Protein AF-A0A2G9LPM5-F1 (afdb_monomer)

pLDDT: mean 70.78, std 21.4, range [30.8, 98.12]

Radius of gyration: 50.23 Å; Cα contacts (8 Å, |Δi|>4): 610; chains: 1; bounding box: 109×103×136 Å

Mean predicted aligned error: 19.93 Å

Sequence (677 aa):
QGPPGTGKSQTVANIIAASMLQGKKVLFVSQKMAALNVVHQRLEQAGLGRYCLNLHNYKEQKKTVIEQLMQELLTSPRIPDDAMRYSFAPYEGLAKELNEYYQWLCEPRKPWNISVYELRGSLAVREHVHLIEQPLTSTLKLDASGFAQMLEQVRLLDEIMQRIGVPFENPYWHFKKGGRGIESGMQHALASAAQALRSLATFIEGLPCKATTFAQLEALASISRELQALRAPHWLLTNISDEQPRLARLHALHERKAALRSSLLSMVTTRFLSQQMPSGLRCPWWRRLFSSEYRTARAALRPFAIRRMSHGSWIRAFSLLEEHRQIEKDISKESAKSRHYQATSASVVGKYHRMAEKAGALREQASALGSADAILQHLAKANADIVGEFRQKAGDVNWFFSKEVFPLVTVKSAGSALGQLQNLLGTLTDCIAFRDTYGKLDAEVSGFVNAAAADTSGKGTAACFVKAYHHQALAQVMRTNARNAPKELAERYRKEDHKVRDMHRYRIMATIEAAQPKQHYHTSGGTSEVAILKREHEKKRKLKPIRSLLSSMPNLAFALKPCFMMSPLTVSQYIDPEKIQFDMVIFDEASQIMPEDALPALMRAKQAIIMGDTQQLPPTSFFQKDNEDTIATGAGSGSATEIIDDLDSFLAEATTTFPEFSLLWHYRSRDERLIAF

Nearest PDB structures (foldseek):
  5eax-assembly2_B  TM=6.669E-01  e=4.525E-02  Mus musculus
  5eaw-assembly2_B  TM=5.322E-01  e=2.397E-02  Mus musculus
  5ean-assembly1_A  TM=4.647E-01  e=1.228E-01  Mus musculus
  8i7o-assembly1_C3  TM=1.432E-01  e=7.988E+00  Mus musculus

Structure (mmCIF, N/CA/C/O backbone):
data_AF-A0A2G9LPM5-F1
#
_entry.id   AF-A0A2G9LPM5-F1
#
loop_
_atom_site.group_PDB
_atom_site.id
_atom_site.type_symbol
_atom_site.label_atom_id
_atom_site.label_alt_id
_atom_site.label_comp_id
_atom_site.label_asym_id
_atom_site.label_entity_id
_atom_site.label_seq_id
_atom_site.pdbx_PDB_ins_code
_atom_site.Cartn_x
_atom_site.Cartn_y
_atom_site.Cartn_z
_atom_site.occupancy
_atom_site.B_iso_or_equiv
_atom_site.auth_seq_id
_atom_site.auth_comp_id
_atom_site.auth_asym_id
_atom_site.auth_atom_id
_atom_site.pdbx_PDB_model_num
ATOM 1 N N . GLN A 1 1 ? -8.485 -10.166 4.462 1.00 84.12 1 GLN A N 1
ATOM 2 C CA . GLN A 1 1 ? -7.133 -10.747 4.505 1.00 84.12 1 GLN A CA 1
ATOM 3 C C . GLN A 1 1 ? -6.058 -9.673 4.394 1.00 84.12 1 GLN A C 1
ATOM 5 O O . GLN A 1 1 ? -6.311 -8.593 3.869 1.00 84.12 1 GLN A O 1
ATOM 10 N N . GLY A 1 2 ? -4.852 -9.939 4.888 1.00 80.62 2 GLY A N 1
ATOM 11 C CA . GLY A 1 2 ? -3.714 -9.052 4.649 1.00 80.62 2 GLY A CA 1
ATOM 12 C C . GLY A 1 2 ? -2.388 -9.719 5.004 1.00 80.62 2 GLY A C 1
ATOM 13 O O . GLY A 1 2 ? -2.265 -10.183 6.137 1.00 80.62 2 GLY A O 1
ATOM 14 N N . PRO A 1 3 ? -1.376 -9.719 4.120 1.00 81.50 3 PRO A N 1
ATOM 15 C CA . PRO A 1 3 ? -0.034 -10.221 4.421 1.00 81.50 3 PRO A CA 1
ATOM 16 C C . PRO A 1 3 ? 0.641 -9.579 5.648 1.00 81.50 3 PRO A C 1
ATOM 18 O O . PRO A 1 3 ? 0.169 -8.554 6.173 1.00 81.50 3 PRO A O 1
ATOM 21 N N . PRO A 1 4 ? 1.742 -10.143 6.182 1.00 80.69 4 PRO A N 1
ATOM 22 C CA . PRO A 1 4 ? 2.555 -9.463 7.188 1.00 80.69 4 PRO A CA 1
ATOM 23 C C . PRO A 1 4 ? 2.950 -8.066 6.699 1.00 80.69 4 PRO A C 1
ATOM 25 O O . PRO A 1 4 ? 3.270 -7.887 5.538 1.00 80.69 4 PRO A O 1
ATOM 28 N N . GLY A 1 5 ? 2.915 -7.057 7.574 1.00 81.81 5 GLY A N 1
ATOM 29 C CA . GLY A 1 5 ? 3.307 -5.692 7.198 1.00 81.81 5 GLY A CA 1
ATOM 30 C C . GLY A 1 5 ? 2.220 -4.837 6.534 1.00 81.81 5 GLY A C 1
ATOM 31 O O . GLY A 1 5 ? 2.452 -3.646 6.357 1.00 81.81 5 GLY A O 1
ATOM 32 N N . THR A 1 6 ? 1.019 -5.365 6.275 1.00 84.25 6 THR A N 1
ATOM 33 C CA . THR A 1 6 ? -0.110 -4.602 5.686 1.00 84.25 6 THR A CA 1
ATOM 34 C C . THR A 1 6 ? -0.916 -3.742 6.666 1.00 84.25 6 THR A C 1
ATOM 36 O O . THR A 1 6 ? -1.962 -3.195 6.338 1.00 84.25 6 THR A O 1
ATOM 39 N N . GLY A 1 7 ? -0.446 -3.612 7.908 1.00 88.75 7 GLY A N 1
ATOM 40 C CA . GLY A 1 7 ? -1.107 -2.774 8.909 1.00 88.75 7 GLY A CA 1
ATOM 41 C C . GLY A 1 7 ? -2.281 -3.427 9.650 1.00 88.75 7 GLY A C 1
ATOM 42 O O . GLY A 1 7 ? -2.928 -2.724 10.416 1.00 88.75 7 GLY A O 1
ATOM 43 N N . LYS A 1 8 ? -2.508 -4.749 9.528 1.00 90.56 8 LYS A N 1
ATOM 44 C CA . LYS A 1 8 ? -3.578 -5.508 10.227 1.00 90.56 8 LYS A CA 1
ATOM 45 C C . LYS A 1 8 ? -3.867 -5.038 11.658 1.00 90.56 8 LYS A C 1
ATOM 47 O O . LYS A 1 8 ? -4.950 -4.536 11.935 1.00 90.56 8 LYS A O 1
ATOM 52 N N . SER A 1 9 ? -2.881 -5.100 12.556 1.00 91.44 9 SER A N 1
ATOM 53 C CA . SER A 1 9 ? -3.095 -4.748 13.968 1.00 91.44 9 SER A CA 1
ATOM 54 C C . SER A 1 9 ? -3.417 -3.255 14.185 1.00 91.44 9 SER A C 1
ATOM 56 O O . SER A 1 9 ? -3.908 -2.879 15.243 1.00 91.44 9 SER A O 1
ATOM 58 N N . GLN A 1 10 ? -3.142 -2.376 13.206 1.00 92.12 10 GLN A N 1
ATOM 59 C CA . GLN A 1 10 ? -3.488 -0.949 13.263 1.00 92.12 10 GLN A CA 1
ATOM 60 C C . GLN A 1 10 ? -4.943 -0.793 12.858 1.00 92.12 10 GLN A C 1
ATOM 62 O O . GLN A 1 10 ? -5.686 -0.087 13.528 1.00 92.12 10 GLN A O 1
ATOM 67 N N . THR A 1 11 ? -5.356 -1.504 11.810 1.00 93.88 11 THR A N 1
ATOM 68 C CA . THR A 1 11 ? -6.753 -1.608 11.400 1.00 93.88 11 THR A CA 1
ATOM 69 C C . THR A 1 11 ? -7.613 -2.137 12.547 1.00 93.88 11 THR A C 1
ATOM 71 O O . THR A 1 11 ? -8.625 -1.522 12.864 1.00 93.88 11 THR A O 1
ATOM 74 N N . VAL A 1 12 ? -7.176 -3.194 13.245 1.00 94.81 12 VAL A N 1
ATOM 75 C CA . VAL A 1 12 ? -7.848 -3.704 14.456 1.00 94.81 12 VAL A CA 1
ATOM 76 C C . VAL A 1 12 ? -7.974 -2.618 15.527 1.00 94.81 12 VAL A C 1
ATOM 78 O O . VAL A 1 12 ? -9.077 -2.357 15.999 1.00 94.81 12 VAL A O 1
ATOM 81 N N . ALA A 1 13 ? -6.872 -1.954 15.895 1.00 95.88 13 ALA A N 1
ATOM 82 C CA . ALA A 1 13 ? -6.901 -0.898 16.910 1.00 95.88 13 ALA A CA 1
ATOM 83 C C . ALA A 1 13 ? -7.854 0.251 16.523 1.00 95.88 13 ALA A C 1
ATOM 85 O O . ALA A 1 13 ? -8.606 0.739 17.365 1.00 95.88 13 ALA A O 1
ATOM 86 N N . ASN A 1 14 ? -7.878 0.635 15.243 1.00 94.81 14 ASN A N 1
ATOM 87 C CA . ASN A 1 14 ? -8.782 1.657 14.719 1.00 94.81 14 ASN A CA 1
ATOM 88 C C . ASN A 1 14 ? -10.254 1.212 14.790 1.00 94.81 14 ASN A C 1
ATOM 90 O O . ASN A 1 14 ? -11.104 2.005 15.189 1.00 94.81 14 ASN A O 1
ATOM 94 N N . ILE A 1 15 ? -10.562 -0.048 14.455 1.00 96.38 15 ILE A N 1
ATOM 95 C CA . ILE A 1 15 ? -11.920 -0.611 14.563 1.00 96.38 15 ILE A CA 1
ATOM 96 C C . ILE A 1 15 ? -12.380 -0.640 16.023 1.00 96.38 15 ILE A C 1
ATOM 98 O O . ILE A 1 15 ? -13.513 -0.250 16.312 1.00 96.38 15 ILE A O 1
ATOM 102 N N . ILE A 1 16 ? -11.510 -1.058 16.949 1.00 97.06 16 ILE A N 1
ATOM 103 C CA . ILE A 1 16 ? -11.803 -1.055 18.388 1.00 97.06 16 ILE A CA 1
ATOM 104 C C . ILE A 1 16 ? -12.105 0.375 18.852 1.00 97.06 16 ILE A C 1
ATOM 106 O O . ILE A 1 16 ? -13.148 0.609 19.458 1.00 97.06 16 ILE A O 1
ATOM 110 N N . ALA A 1 17 ? -11.245 1.343 18.522 1.00 96.38 17 ALA A N 1
ATOM 111 C CA . ALA A 1 17 ? -11.429 2.742 18.904 1.00 96.38 17 ALA A CA 1
ATOM 112 C C . ALA A 1 17 ? -12.728 3.343 18.330 1.00 96.38 17 ALA A C 1
ATOM 114 O O . ALA A 1 17 ? -13.485 3.993 19.051 1.00 96.38 17 ALA A O 1
ATOM 115 N N . ALA A 1 18 ? -13.031 3.079 17.055 1.00 95.88 18 ALA A N 1
ATOM 116 C CA . ALA A 1 18 ? -14.274 3.514 16.420 1.00 95.88 18 ALA A CA 1
ATOM 117 C C . ALA A 1 18 ? -15.514 2.870 17.064 1.00 95.88 18 ALA A C 1
ATOM 119 O O . ALA A 1 18 ? -16.539 3.526 17.237 1.00 95.88 18 ALA A O 1
ATOM 120 N N . SER A 1 19 ? -15.416 1.602 17.466 1.00 96.56 19 SER A N 1
ATOM 121 C CA . SER A 1 19 ? -16.493 0.890 18.160 1.00 96.56 19 SER A CA 1
ATOM 122 C C . SER A 1 19 ? -16.721 1.442 19.570 1.00 96.56 19 SER A C 1
ATOM 124 O O . SER A 1 19 ? -17.866 1.665 19.956 1.00 96.56 19 SER A O 1
ATOM 126 N N . MET A 1 20 ? -15.650 1.756 20.307 1.00 95.31 20 MET A N 1
ATOM 127 C CA . MET A 1 20 ? -15.740 2.427 21.610 1.00 95.31 20 MET A CA 1
ATOM 128 C C . MET A 1 20 ? -16.405 3.804 21.498 1.00 95.31 20 MET A C 1
ATOM 130 O O . MET A 1 20 ? -17.231 4.150 22.339 1.00 95.31 20 MET A O 1
ATOM 134 N N . LE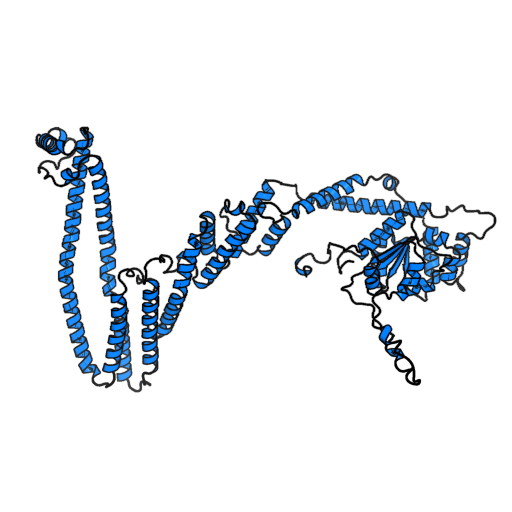U A 1 21 ? -16.100 4.572 20.444 1.00 94.12 21 LEU A N 1
ATOM 135 C CA . LEU A 1 21 ? -16.753 5.860 20.177 1.00 94.12 21 LEU A CA 1
ATOM 136 C C . LEU A 1 21 ? -18.266 5.714 19.945 1.00 94.12 21 LEU A C 1
ATOM 138 O O . LEU A 1 21 ? -19.028 6.627 20.238 1.00 94.12 21 LEU A O 1
ATOM 142 N N . GLN A 1 22 ? -18.706 4.568 19.428 1.00 94.06 22 GLN A N 1
ATOM 143 C CA . GLN A 1 22 ? -20.123 4.236 19.251 1.00 94.06 22 GLN A CA 1
ATOM 144 C C . GLN A 1 22 ? -20.755 3.623 20.513 1.00 94.06 22 GLN A C 1
ATOM 146 O O . GLN A 1 22 ? -21.912 3.213 20.470 1.00 94.06 22 GLN A O 1
ATOM 151 N N . GLY A 1 23 ? -20.011 3.513 21.619 1.00 93.50 23 GLY A N 1
ATOM 152 C CA . GLY A 1 23 ? -20.473 2.871 22.852 1.00 93.50 23 GLY A CA 1
ATOM 153 C C . GLY A 1 23 ? -20.651 1.352 22.740 1.00 93.50 23 GLY A C 1
ATOM 154 O O . GLY A 1 23 ? -21.360 0.762 23.553 1.00 93.50 23 GLY A O 1
ATOM 155 N N . LYS A 1 24 ? -20.043 0.709 21.734 1.00 95.81 24 LYS A N 1
ATOM 156 C CA . LYS A 1 24 ? -20.163 -0.738 21.504 1.00 95.81 24 LYS A CA 1
ATOM 157 C C . LYS A 1 24 ? -19.249 -1.539 22.425 1.00 95.81 24 LYS A C 1
ATOM 159 O O . LYS A 1 24 ? -18.118 -1.141 22.707 1.00 95.81 24 LYS A O 1
ATOM 164 N N . LYS A 1 25 ? -19.725 -2.720 22.816 1.00 96.88 25 LYS A N 1
ATOM 165 C CA . LYS A 1 25 ? -18.969 -3.726 23.572 1.00 96.88 25 LYS A CA 1
ATOM 166 C C . LYS A 1 25 ? -18.158 -4.587 22.609 1.00 96.88 25 LYS A C 1
ATOM 168 O O . LYS A 1 25 ? -18.739 -5.223 21.728 1.00 96.88 25 LYS A O 1
ATOM 173 N N . VAL A 1 26 ? -16.840 -4.632 22.783 1.00 98.12 26 VAL A N 1
ATOM 174 C CA . VAL A 1 26 ? -15.924 -5.312 21.854 1.00 98.12 26 VAL A CA 1
ATOM 175 C C . VAL A 1 26 ? -15.194 -6.456 22.548 1.00 98.12 26 VAL A C 1
ATOM 177 O O . VAL A 1 26 ? -14.646 -6.282 23.635 1.00 98.12 26 VAL A O 1
ATOM 180 N N . LEU A 1 27 ? -15.151 -7.614 21.896 1.00 97.94 27 LEU A N 1
ATOM 181 C CA . LEU A 1 27 ? -14.303 -8.741 22.264 1.00 97.94 27 LEU A CA 1
ATOM 182 C C . LEU A 1 27 ? -13.187 -8.892 21.227 1.00 97.94 27 LEU A C 1
ATOM 184 O O . LEU A 1 27 ? -13.451 -9.177 20.065 1.00 97.94 27 LEU A O 1
ATOM 188 N N . PHE A 1 28 ? -11.937 -8.715 21.635 1.00 97.69 28 PHE A N 1
ATOM 189 C CA . PHE A 1 28 ? -10.770 -8.980 20.803 1.00 97.69 28 PHE A CA 1
ATOM 190 C C . PHE A 1 28 ? -10.147 -10.325 21.183 1.00 97.69 28 PHE A C 1
ATOM 192 O O . PHE A 1 28 ? -9.774 -10.533 22.341 1.00 97.69 28 PHE A O 1
ATOM 199 N N . VAL A 1 29 ? -10.032 -11.224 20.206 1.00 95.88 29 VAL A N 1
ATOM 200 C CA . VAL A 1 29 ? -9.568 -12.601 20.384 1.00 95.88 29 VAL A CA 1
ATOM 201 C C . VAL A 1 29 ? -8.335 -12.857 19.530 1.00 95.88 29 VAL A C 1
ATOM 203 O O . VAL A 1 29 ? -8.326 -12.577 18.334 1.00 95.88 29 VAL A O 1
ATOM 206 N N . SER A 1 30 ? -7.297 -13.420 20.139 1.00 93.25 30 SER A N 1
ATOM 207 C CA . SER A 1 30 ? -6.109 -13.891 19.424 1.00 93.25 30 SER A CA 1
ATOM 208 C C . SER A 1 30 ? -5.472 -15.069 20.154 1.00 93.25 30 SER A C 1
ATOM 210 O O . SER A 1 30 ? -5.385 -15.073 21.384 1.00 93.25 30 SER A O 1
ATOM 212 N N . GLN A 1 31 ? -4.975 -16.046 19.392 1.00 87.69 31 GLN A N 1
ATOM 213 C CA . GLN A 1 31 ? -4.235 -17.188 19.934 1.00 87.69 31 GLN A CA 1
ATOM 214 C C . GLN A 1 31 ? -2.877 -16.757 20.508 1.00 87.69 31 GLN A C 1
ATOM 216 O O . GLN A 1 31 ? -2.462 -17.212 21.575 1.00 87.69 31 GLN A O 1
ATOM 221 N N . LYS A 1 32 ? -2.185 -15.830 19.831 1.00 87.44 32 LYS A N 1
ATOM 222 C CA . LYS A 1 32 ? -0.862 -15.357 20.248 1.00 87.44 32 LYS A CA 1
ATOM 223 C C . LYS A 1 32 ? -0.945 -14.180 21.214 1.00 87.44 32 LYS A C 1
ATOM 225 O O . LYS A 1 32 ? -1.549 -13.145 20.922 1.00 87.44 32 LYS A O 1
ATOM 230 N N . MET A 1 33 ? -0.198 -14.289 22.314 1.00 84.50 33 MET A N 1
ATOM 231 C CA . MET A 1 33 ? -0.003 -13.195 23.276 1.00 84.50 33 MET A CA 1
ATOM 232 C C . MET A 1 33 ? 0.677 -11.979 22.648 1.00 84.50 33 MET A C 1
ATOM 234 O O . MET A 1 33 ? 0.341 -10.843 22.969 1.00 84.50 33 MET A O 1
ATOM 238 N N . ALA A 1 34 ? 1.607 -12.208 21.718 1.00 86.88 34 ALA A N 1
ATOM 239 C CA . ALA A 1 34 ? 2.285 -11.132 21.008 1.00 86.88 34 ALA A CA 1
ATOM 240 C C . ALA A 1 34 ? 1.290 -10.241 20.244 1.00 86.88 34 ALA A C 1
ATOM 242 O O . ALA A 1 34 ? 1.373 -9.020 20.350 1.00 86.88 34 ALA A O 1
ATOM 243 N N . ALA A 1 35 ? 0.312 -10.826 19.546 1.00 86.94 35 ALA A N 1
ATOM 244 C CA . ALA A 1 35 ? -0.704 -10.069 18.816 1.00 86.94 35 ALA A CA 1
ATOM 245 C C . ALA A 1 35 ? -1.632 -9.278 19.759 1.00 86.94 35 ALA A C 1
ATOM 247 O O . ALA A 1 35 ? -1.861 -8.087 19.526 1.00 86.94 35 ALA A O 1
ATOM 248 N N . LEU A 1 36 ? -2.065 -9.878 20.881 1.00 89.44 36 LEU A N 1
ATOM 249 C CA . LEU A 1 36 ? -2.808 -9.168 21.937 1.00 89.44 36 LEU A CA 1
ATOM 250 C C . LEU A 1 36 ? -2.034 -7.951 22.455 1.00 89.44 36 LEU A C 1
ATOM 252 O O . LEU A 1 36 ? -2.571 -6.843 22.498 1.00 89.44 36 LEU A O 1
ATOM 256 N N . ASN A 1 37 ? -0.759 -8.143 22.796 1.00 90.38 37 ASN A N 1
ATOM 257 C CA . ASN A 1 37 ? 0.091 -7.087 23.336 1.00 90.38 37 ASN A CA 1
ATOM 258 C C . ASN A 1 37 ? 0.363 -5.983 22.310 1.00 90.38 37 ASN A C 1
ATOM 260 O O . ASN A 1 37 ? 0.346 -4.812 22.673 1.00 90.38 37 ASN A O 1
ATOM 264 N N . VAL A 1 38 ? 0.552 -6.321 21.031 1.00 92.62 38 VAL A N 1
ATOM 265 C CA . VAL A 1 38 ? 0.759 -5.331 19.963 1.00 92.62 38 VAL A CA 1
ATOM 266 C C . VAL A 1 38 ? -0.467 -4.435 19.791 1.00 92.62 38 VAL A C 1
ATOM 268 O O . VAL A 1 38 ? -0.319 -3.218 19.668 1.00 92.62 38 VAL A O 1
ATOM 271 N N . VAL A 1 39 ? -1.678 -5.000 19.789 1.00 94.12 39 VAL A N 1
ATOM 272 C CA . VAL A 1 39 ? -2.914 -4.205 19.693 1.00 94.12 39 VAL A CA 1
ATOM 273 C C . VAL A 1 39 ? -3.124 -3.378 20.960 1.00 94.12 39 VAL A C 1
ATOM 275 O O . VAL A 1 39 ? -3.411 -2.184 20.865 1.00 94.12 39 VAL A O 1
ATOM 278 N N . HIS A 1 40 ? -2.912 -3.973 22.139 1.00 93.81 40 HIS A N 1
ATOM 279 C CA . HIS A 1 40 ? -3.031 -3.271 23.416 1.00 93.81 40 HIS A CA 1
ATOM 280 C C . HIS A 1 40 ? -2.069 -2.082 23.480 1.00 93.81 40 HIS A C 1
ATOM 282 O O . HIS A 1 40 ? -2.487 -0.975 23.801 1.00 93.81 40 HIS A O 1
ATOM 288 N N . GLN A 1 41 ? -0.807 -2.273 23.088 1.00 94.50 41 GLN A N 1
ATOM 289 C CA . GLN A 1 41 ? 0.206 -1.221 23.062 1.00 94.50 41 GLN A CA 1
ATOM 290 C C . GLN A 1 41 ? -0.171 -0.082 22.103 1.00 94.50 41 GLN A C 1
ATOM 292 O O . GLN A 1 41 ? 0.075 1.081 22.411 1.00 94.50 41 GLN A O 1
ATOM 297 N N . ARG A 1 42 ? -0.800 -0.371 20.955 1.00 94.81 42 ARG A N 1
ATOM 298 C CA . ARG A 1 42 ? -1.287 0.674 20.031 1.00 94.81 42 ARG A CA 1
ATOM 299 C C . ARG A 1 42 ? -2.425 1.486 20.638 1.00 94.81 42 ARG A C 1
ATOM 301 O O . ARG A 1 42 ? -2.428 2.710 20.525 1.00 94.81 42 ARG A O 1
ATOM 308 N N . LEU A 1 43 ? -3.366 0.819 21.307 1.00 95.31 43 LEU A N 1
ATOM 309 C CA . LEU A 1 43 ? -4.440 1.489 22.041 1.00 95.31 43 LEU A CA 1
ATOM 310 C C . LEU A 1 43 ? -3.880 2.295 23.218 1.00 95.31 43 LEU A C 1
ATOM 312 O O . LEU A 1 43 ? -4.318 3.414 23.459 1.00 95.31 43 LEU A O 1
ATOM 316 N N . GLU A 1 44 ? -2.872 1.783 23.918 1.00 94.19 44 GLU A N 1
ATOM 317 C CA . GLU A 1 44 ? -2.173 2.472 25.003 1.00 94.19 44 GLU A CA 1
ATOM 318 C C . GLU A 1 44 ? -1.430 3.722 24.518 1.00 94.19 44 GLU A C 1
ATOM 320 O O . GLU A 1 44 ? -1.605 4.792 25.095 1.00 94.19 44 GLU A O 1
ATOM 325 N N . GLN A 1 45 ? -0.700 3.633 23.403 1.00 93.38 45 GLN A N 1
ATOM 326 C CA . GLN A 1 45 ? -0.064 4.782 22.745 1.00 93.38 45 GLN A CA 1
ATOM 327 C C . GLN A 1 45 ? -1.085 5.829 22.278 1.00 93.38 45 GLN A C 1
ATOM 329 O O . GLN A 1 45 ? -0.782 7.019 22.257 1.00 93.38 45 GLN A O 1
ATOM 334 N N . ALA A 1 46 ? -2.302 5.404 21.928 1.00 91.44 46 ALA A N 1
ATOM 335 C CA . ALA A 1 46 ? -3.426 6.294 21.638 1.00 91.44 46 ALA A CA 1
ATOM 336 C C . ALA A 1 46 ? -4.148 6.802 22.906 1.00 91.44 46 ALA A C 1
ATOM 338 O O . ALA A 1 46 ? -5.116 7.552 22.807 1.00 91.44 46 ALA A O 1
ATOM 339 N N . GLY A 1 47 ? -3.709 6.401 24.104 1.00 92.06 47 GLY A N 1
ATOM 340 C CA . GLY A 1 47 ? -4.304 6.779 25.387 1.00 92.06 47 GLY A CA 1
ATOM 341 C C . GLY A 1 47 ? -5.638 6.096 25.709 1.00 92.06 47 GLY A C 1
ATOM 342 O O . GLY A 1 47 ? -6.372 6.581 26.570 1.00 92.06 47 GLY A O 1
ATOM 343 N N . LEU A 1 48 ? -5.950 4.993 25.027 1.00 94.00 48 LEU A N 1
ATOM 344 C CA . LEU A 1 48 ? -7.156 4.172 25.179 1.00 94.00 48 LEU A CA 1
ATOM 345 C C . LEU A 1 48 ? -6.893 2.829 25.876 1.00 94.00 48 LEU A C 1
ATOM 347 O O . LEU A 1 48 ? -7.843 2.119 26.193 1.00 94.00 48 LEU A O 1
ATOM 351 N N . GLY A 1 49 ? -5.630 2.477 26.144 1.00 92.31 49 GLY A N 1
ATOM 352 C CA . GLY A 1 49 ? -5.253 1.194 26.758 1.00 92.31 49 GLY A CA 1
ATOM 353 C C . GLY A 1 49 ? -5.966 0.931 28.086 1.00 92.31 49 GLY A C 1
ATOM 354 O O . GLY A 1 49 ? -6.426 -0.179 28.334 1.00 92.31 49 GLY A O 1
ATOM 355 N N . ARG A 1 50 ? -6.195 1.978 28.889 1.00 91.19 50 ARG A N 1
ATOM 356 C CA . ARG A 1 50 ? -6.961 1.853 30.133 1.00 91.19 50 ARG A CA 1
ATOM 357 C C . ARG A 1 50 ? -8.387 1.349 29.919 1.00 91.19 50 ARG A C 1
ATOM 359 O O . ARG A 1 50 ? -8.906 0.731 30.821 1.00 91.19 50 ARG A O 1
ATOM 366 N N . TYR A 1 51 ? -9.012 1.522 28.759 1.00 94.06 51 TYR A N 1
ATOM 367 C CA . TYR A 1 51 ? -10.373 1.036 28.488 1.00 94.06 51 TYR A CA 1
ATOM 368 C C . TYR A 1 51 ? -10.423 -0.415 27.997 1.00 94.06 51 TYR A C 1
ATOM 370 O O . TYR A 1 51 ? -11.489 -0.922 27.640 1.00 94.06 51 TYR A O 1
ATOM 378 N N . CYS A 1 52 ? -9.270 -1.083 27.978 1.00 94.75 52 CYS A N 1
ATOM 379 C CA . CYS A 1 52 ? -9.136 -2.479 27.607 1.00 94.75 52 CYS A CA 1
ATOM 380 C C . CYS A 1 52 ? -8.962 -3.338 28.862 1.00 94.75 52 CYS A C 1
ATOM 382 O O . CYS A 1 52 ? -8.128 -3.049 29.720 1.00 94.75 52 CYS A O 1
ATOM 384 N N . LEU A 1 53 ? -9.736 -4.414 28.967 1.00 93.38 53 LEU A N 1
ATOM 385 C CA . LEU A 1 53 ? -9.586 -5.427 30.003 1.00 93.38 53 LEU A CA 1
ATOM 386 C C . LEU A 1 53 ? -8.848 -6.630 29.418 1.00 93.38 53 LEU A C 1
ATOM 388 O O . LEU A 1 53 ? -9.415 -7.394 28.637 1.00 93.38 53 LEU A O 1
ATOM 392 N N . ASN A 1 54 ? -7.580 -6.793 29.788 1.00 90.00 54 ASN A N 1
ATOM 393 C CA . ASN A 1 54 ? -6.724 -7.845 29.251 1.00 90.00 54 ASN A CA 1
ATOM 394 C C . ASN A 1 54 ? -6.675 -9.062 30.195 1.00 90.00 54 ASN A C 1
ATOM 396 O O . ASN A 1 54 ? -6.205 -8.943 31.325 1.00 90.00 54 ASN A O 1
ATOM 400 N N . LEU A 1 55 ? -7.160 -10.226 29.747 1.00 85.44 55 LEU A N 1
ATOM 401 C CA . LEU A 1 55 ? -7.434 -11.396 30.603 1.00 85.44 55 LEU A CA 1
ATOM 402 C C . LEU A 1 55 ? -6.709 -12.666 30.135 1.00 85.44 55 LEU A C 1
ATOM 404 O O . LEU A 1 55 ? -7.332 -13.704 29.904 1.00 85.44 55 LEU A O 1
ATOM 408 N N . HIS A 1 56 ? -5.384 -12.589 29.996 1.00 69.88 56 HIS A N 1
ATOM 409 C CA . HIS A 1 56 ? -4.571 -13.649 29.392 1.00 69.88 56 HIS A CA 1
ATOM 410 C C . HIS A 1 56 ? -3.607 -14.400 30.337 1.00 69.88 56 HIS A C 1
ATOM 412 O O . HIS A 1 56 ? -2.992 -15.361 29.885 1.00 69.88 56 HIS A O 1
ATOM 418 N N . ASN A 1 57 ? -3.468 -14.036 31.627 1.00 61.09 57 ASN A N 1
ATOM 419 C CA . ASN A 1 57 ? -2.543 -14.726 32.549 1.00 61.09 57 ASN A CA 1
ATOM 420 C C . ASN A 1 57 ? -3.238 -15.238 33.833 1.00 61.09 57 ASN A C 1
ATOM 422 O O . ASN A 1 57 ? -3.921 -14.515 34.554 1.00 61.09 57 ASN A O 1
ATOM 426 N N . TYR A 1 58 ? -3.073 -16.529 34.115 1.00 56.91 58 TYR A N 1
ATOM 427 C CA . TYR A 1 58 ? -4.110 -17.424 34.665 1.00 56.91 58 TYR A CA 1
ATOM 428 C C . TYR A 1 58 ? -4.064 -17.652 36.188 1.00 56.91 58 TYR A C 1
ATOM 430 O O . TYR A 1 58 ? -4.932 -18.341 36.723 1.00 56.91 58 TYR A O 1
ATOM 438 N N . LYS A 1 59 ? -3.088 -17.098 36.922 1.00 51.09 59 LYS A N 1
ATOM 439 C CA . LYS A 1 59 ? -2.931 -17.395 38.367 1.00 51.09 59 LYS A CA 1
ATOM 440 C C . LYS A 1 59 ? -2.860 -16.182 39.302 1.00 51.09 59 LYS A C 1
ATOM 442 O O . LYS A 1 59 ? -3.246 -16.314 40.460 1.00 51.09 59 LYS A O 1
ATOM 447 N N . GLU A 1 60 ? -2.491 -14.995 38.819 1.00 53.25 60 GLU A N 1
ATOM 448 C CA . GLU A 1 60 ? -2.168 -13.850 39.698 1.00 53.25 60 GLU A CA 1
ATOM 449 C C . GLU A 1 60 ? -3.058 -12.608 39.500 1.00 53.25 60 GLU A C 1
ATOM 451 O O . GLU A 1 60 ? -2.958 -11.639 40.246 1.00 53.25 60 GLU A O 1
ATOM 456 N N . GLN A 1 61 ? -4.004 -12.639 38.557 1.00 66.06 61 GLN A N 1
ATOM 457 C CA . GLN A 1 61 ? -4.679 -11.421 38.087 1.00 66.06 61 GLN A CA 1
ATOM 458 C C . GLN A 1 61 ? -5.960 -11.020 38.833 1.00 66.06 61 GLN A C 1
ATOM 460 O O . GLN A 1 61 ? -6.476 -9.940 38.570 1.00 66.06 61 GLN A O 1
ATOM 465 N N . LYS A 1 62 ? -6.509 -11.817 39.768 1.00 84.94 62 LYS A N 1
ATOM 466 C CA . LYS A 1 62 ? -7.811 -11.476 40.400 1.00 84.94 62 LYS A CA 1
ATOM 467 C C . LYS A 1 62 ? -7.780 -10.100 41.062 1.00 84.94 62 LYS A C 1
ATOM 469 O O . LYS A 1 62 ? -8.676 -9.289 40.851 1.00 84.94 62 LYS A O 1
ATOM 474 N N . LYS A 1 63 ? -6.735 -9.851 41.854 1.00 87.19 63 LYS A N 1
ATOM 475 C CA . LYS A 1 63 ? -6.567 -8.583 42.558 1.00 87.19 63 LYS A CA 1
ATOM 476 C C . LYS A 1 63 ? -6.240 -7.453 41.583 1.00 87.19 63 LYS A C 1
ATOM 478 O O . LYS A 1 63 ? -6.864 -6.407 41.668 1.00 87.19 63 LYS A O 1
ATOM 483 N N . THR A 1 64 ? -5.364 -7.707 40.612 1.00 88.44 64 THR A N 1
ATOM 484 C CA . THR A 1 64 ? -4.988 -6.744 39.569 1.00 88.44 64 THR A CA 1
ATOM 485 C C . THR A 1 64 ? -6.187 -6.289 38.739 1.00 88.44 64 THR A C 1
ATOM 487 O O . THR A 1 64 ? -6.344 -5.100 38.504 1.00 88.44 64 THR A O 1
ATOM 490 N N . VAL A 1 65 ? -7.076 -7.203 38.343 1.00 89.81 65 VAL A N 1
ATOM 491 C CA . VAL A 1 65 ? -8.309 -6.877 37.608 1.00 89.81 65 VAL A CA 1
ATOM 492 C C . VAL A 1 65 ? -9.218 -5.987 38.453 1.00 89.81 65 VAL A C 1
ATOM 494 O O . VAL A 1 65 ? -9.722 -4.979 37.967 1.00 89.81 65 VAL A O 1
ATOM 497 N N . ILE A 1 66 ? -9.402 -6.324 39.732 1.00 92.00 66 ILE A N 1
ATOM 498 C CA . ILE A 1 66 ? -10.199 -5.504 40.652 1.00 92.00 66 ILE A CA 1
ATOM 499 C C . ILE A 1 66 ? -9.560 -4.120 40.839 1.00 92.00 66 ILE A C 1
ATOM 501 O O . ILE A 1 66 ? -10.269 -3.120 40.799 1.00 92.00 66 ILE A O 1
ATOM 505 N N . GLU A 1 67 ? -8.237 -4.045 41.006 1.00 91.19 67 GLU A N 1
ATOM 506 C CA . GLU A 1 67 ? -7.478 -2.793 41.121 1.00 91.19 67 GLU A CA 1
ATOM 507 C C . GLU A 1 67 ? -7.609 -1.936 39.849 1.00 91.19 67 GLU A C 1
ATOM 509 O O . GLU A 1 67 ? -7.894 -0.748 39.958 1.00 91.19 67 GLU A O 1
ATOM 514 N N . GLN A 1 68 ? -7.516 -2.526 38.653 1.00 90.75 68 GLN A N 1
ATOM 515 C CA . GLN A 1 68 ? -7.691 -1.826 37.372 1.00 90.75 68 GLN A CA 1
ATOM 516 C C . GLN A 1 68 ? -9.110 -1.278 37.173 1.00 90.75 68 GLN A C 1
ATOM 518 O O . GLN A 1 68 ? -9.277 -0.175 36.646 1.00 90.75 68 GLN A O 1
ATOM 523 N N . LEU A 1 69 ? -10.135 -2.043 37.562 1.00 91.50 69 LEU A N 1
ATOM 524 C CA . LEU A 1 69 ? -11.530 -1.600 37.509 1.00 91.50 69 LEU A CA 1
ATOM 525 C C . LEU A 1 69 ? -11.790 -0.489 38.534 1.00 91.50 69 LEU A C 1
ATOM 527 O O . LEU A 1 69 ? -12.419 0.513 38.209 1.00 91.50 69 LEU A O 1
ATOM 531 N N . MET A 1 70 ? -11.265 -0.630 39.753 1.00 91.38 70 MET A N 1
ATOM 532 C CA . MET A 1 70 ? -11.379 0.395 40.792 1.00 91.38 70 MET A CA 1
ATOM 533 C C . MET A 1 70 ? -10.658 1.684 40.412 1.00 91.38 70 MET A C 1
ATOM 535 O O . MET A 1 70 ? -11.202 2.763 40.617 1.00 91.38 70 MET A O 1
ATOM 539 N N . GLN A 1 71 ? -9.459 1.586 39.842 1.00 90.38 71 GLN A N 1
ATOM 540 C CA . GLN A 1 71 ? -8.712 2.749 39.381 1.00 90.38 71 GLN A CA 1
ATOM 541 C C . GLN A 1 71 ? -9.500 3.520 38.321 1.00 90.38 71 GLN A C 1
ATOM 543 O O . GLN A 1 71 ? -9.582 4.741 38.411 1.00 90.38 71 GLN A O 1
ATOM 548 N N . GLU A 1 72 ? -10.113 2.827 37.358 1.00 89.62 72 GLU A N 1
ATOM 549 C CA . GLU A 1 72 ? -10.944 3.483 36.343 1.00 89.62 72 GLU A CA 1
ATOM 550 C C . GLU A 1 72 ? -12.162 4.161 36.968 1.00 89.62 72 GLU A C 1
ATOM 552 O O . GLU A 1 72 ? -12.404 5.330 36.707 1.00 89.62 72 GLU A O 1
ATOM 557 N N . LEU A 1 73 ? -12.864 3.470 37.871 1.00 88.44 73 LEU A N 1
ATOM 558 C CA . LEU A 1 73 ? -14.042 4.009 38.555 1.00 88.44 73 LEU A CA 1
ATOM 559 C C . LEU A 1 73 ? -13.743 5.286 39.364 1.00 88.44 73 LEU A C 1
ATOM 561 O O . LEU A 1 73 ? -14.627 6.113 39.581 1.00 88.44 73 LEU A O 1
ATOM 565 N N . LEU A 1 74 ? -12.516 5.421 39.870 1.00 86.94 74 LEU A N 1
ATOM 566 C CA . LEU A 1 74 ? -12.087 6.565 40.676 1.00 86.94 74 LEU A CA 1
ATOM 567 C C . LEU A 1 74 ? -11.468 7.695 39.841 1.00 86.94 74 LEU A C 1
ATOM 569 O O . LEU A 1 74 ? -11.282 8.794 40.362 1.00 86.94 74 LEU A O 1
ATOM 573 N N . THR A 1 75 ? -11.128 7.441 38.578 1.00 86.50 75 THR A N 1
ATOM 574 C CA . THR A 1 75 ? -10.398 8.393 37.738 1.00 86.50 75 THR A CA 1
ATOM 575 C C . THR A 1 75 ? -11.351 9.108 36.794 1.00 86.50 75 THR A C 1
ATOM 577 O O . THR A 1 75 ? -11.847 8.503 35.857 1.00 86.50 75 THR A O 1
ATOM 580 N N . SER A 1 76 ? -11.508 10.423 36.947 1.00 81.00 76 SER A N 1
ATOM 581 C CA . SER A 1 76 ? -12.180 11.249 35.936 1.00 81.00 76 SER A CA 1
ATOM 582 C C . SER A 1 76 ? -11.146 11.925 35.028 1.00 81.00 76 SER A C 1
ATOM 584 O O . SER A 1 76 ? -10.344 12.734 35.507 1.00 81.00 76 SER A O 1
ATOM 586 N N . PRO A 1 77 ? -11.105 11.615 33.722 1.00 83.88 77 PRO A N 1
ATOM 587 C CA . PRO A 1 77 ? -10.207 12.281 32.797 1.00 83.88 77 PRO A CA 1
ATOM 588 C C . PRO A 1 77 ? -10.611 13.729 32.556 1.00 83.88 77 PRO A C 1
ATOM 590 O O . PRO A 1 77 ? -11.786 14.063 32.419 1.00 83.88 77 PRO A O 1
ATOM 593 N N . ARG A 1 78 ? -9.606 14.590 32.399 1.00 86.38 78 ARG A N 1
ATOM 594 C CA . ARG A 1 78 ? -9.815 15.940 31.884 1.00 86.38 78 ARG A CA 1
ATOM 595 C C . ARG A 1 78 ? -10.033 15.870 30.372 1.00 86.38 78 ARG A C 1
ATOM 597 O O . ARG A 1 78 ? -9.117 15.505 29.637 1.00 86.38 78 ARG A O 1
ATOM 604 N N . ILE A 1 79 ? -11.229 16.242 29.931 1.00 88.81 79 ILE A N 1
ATOM 605 C CA . ILE A 1 79 ? -11.601 16.329 28.516 1.00 88.81 79 ILE A CA 1
ATOM 606 C C . ILE A 1 79 ? -11.632 17.815 28.132 1.00 88.81 79 ILE A C 1
ATOM 608 O O . ILE A 1 79 ? -12.368 18.573 28.761 1.00 88.81 79 ILE A O 1
ATOM 612 N N . PRO A 1 80 ? -10.818 18.258 27.161 1.00 90.25 80 PRO A N 1
ATOM 613 C CA . PRO A 1 80 ? -10.871 19.627 26.653 1.00 90.25 80 PRO A CA 1
ATOM 614 C C . PRO A 1 80 ? -12.215 19.955 25.976 1.00 90.25 80 PRO A C 1
ATOM 616 O O . PRO A 1 80 ? -12.748 19.136 25.225 1.00 90.25 80 PRO A O 1
ATOM 619 N N . ASP A 1 81 ? -12.753 21.158 26.205 1.00 85.25 81 ASP A N 1
ATOM 620 C CA . ASP A 1 81 ? -14.046 21.591 25.640 1.00 85.25 81 ASP A CA 1
ATOM 621 C C . ASP A 1 81 ? -14.032 21.678 24.103 1.00 85.25 81 ASP A C 1
ATOM 623 O O . ASP A 1 81 ? -15.043 21.447 23.432 1.00 85.25 81 ASP A O 1
ATOM 627 N N . ASP A 1 82 ? -12.876 22.008 23.528 1.00 87.62 82 ASP A N 1
ATOM 628 C CA . ASP A 1 82 ? -12.658 22.104 22.087 1.00 87.62 82 ASP A CA 1
ATOM 629 C C . ASP A 1 82 ? -12.718 20.738 21.391 1.00 87.62 82 ASP A C 1
ATOM 631 O O . ASP A 1 82 ? -13.147 20.668 20.238 1.00 87.62 82 ASP A O 1
ATOM 635 N N . ALA A 1 83 ? -12.415 19.638 22.088 1.00 88.44 83 ALA A N 1
ATOM 636 C CA . ALA A 1 83 ? -12.433 18.298 21.500 1.00 88.44 83 ALA A CA 1
ATOM 637 C C . ALA A 1 83 ? -13.808 17.879 20.961 1.00 88.44 83 ALA A C 1
ATOM 639 O O . ALA A 1 83 ? -13.923 17.252 19.897 1.00 88.44 83 ALA A O 1
ATOM 640 N N . MET A 1 84 ? -14.876 18.275 21.655 1.00 86.38 84 MET A N 1
ATOM 641 C CA . MET A 1 84 ? -16.247 17.991 21.226 1.00 86.38 84 MET A CA 1
ATOM 642 C C . MET A 1 84 ? -16.693 18.890 20.068 1.00 86.38 84 MET A C 1
ATOM 644 O O . MET A 1 84 ? -17.546 18.489 19.281 1.00 86.38 84 MET A O 1
ATOM 648 N N . ARG A 1 85 ? -16.097 20.081 19.927 1.00 88.31 85 ARG A N 1
ATOM 649 C CA . ARG A 1 85 ? -16.441 21.073 18.891 1.00 88.31 85 ARG A CA 1
ATOM 650 C C . ARG A 1 85 ? -15.532 21.018 17.663 1.00 88.31 85 ARG A C 1
ATOM 652 O O . ARG A 1 85 ? -15.835 21.662 16.663 1.00 88.31 85 ARG A O 1
ATOM 659 N N . TYR A 1 86 ? -14.433 20.267 17.729 1.00 89.56 86 TYR A N 1
ATOM 660 C CA . TYR A 1 86 ? -13.455 20.170 16.649 1.00 89.56 86 TYR A CA 1
ATOM 661 C C . TYR A 1 86 ? -14.092 19.702 15.332 1.00 89.56 86 TYR A C 1
ATOM 663 O O . TYR A 1 86 ? -14.810 18.700 15.298 1.00 89.56 86 TYR A O 1
ATOM 671 N N . SER A 1 87 ? -13.812 20.408 14.237 1.00 89.75 87 SER A N 1
ATOM 672 C CA . SER A 1 87 ? -14.251 20.004 12.900 1.00 89.75 87 SER A CA 1
ATOM 673 C C . SER A 1 87 ? -13.179 19.156 12.226 1.00 89.75 87 SER A C 1
ATOM 675 O O . SER A 1 87 ? -12.024 19.567 12.156 1.00 89.75 87 SER A O 1
ATOM 677 N N . PHE A 1 88 ? -13.566 17.999 11.687 1.00 91.38 88 PHE A N 1
ATOM 678 C CA . PHE A 1 88 ? -12.671 17.121 10.924 1.00 91.38 88 PHE A CA 1
ATOM 679 C C . PHE A 1 88 ? -12.609 17.462 9.429 1.00 91.38 88 PHE A C 1
ATOM 681 O O . PHE A 1 88 ? -11.792 16.892 8.710 1.00 91.38 88 PHE A O 1
ATOM 688 N N . ALA A 1 89 ? -13.396 18.440 8.963 1.00 91.25 89 ALA A N 1
ATOM 689 C CA . ALA A 1 89 ? -13.414 18.853 7.560 1.00 91.25 89 ALA A CA 1
ATOM 690 C C . ALA A 1 89 ? -12.024 19.236 6.995 1.00 91.25 89 ALA A C 1
ATOM 692 O O . ALA A 1 89 ? -11.733 18.855 5.861 1.00 91.25 89 ALA A O 1
ATOM 693 N N . PRO A 1 90 ? -11.123 19.923 7.738 1.00 90.56 90 PRO A N 1
ATOM 694 C CA . PRO A 1 90 ? -9.772 20.203 7.245 1.00 90.56 90 PRO A CA 1
ATOM 695 C C . PRO A 1 90 ? -8.947 18.935 6.996 1.00 90.56 90 PRO A C 1
ATOM 697 O O . PRO A 1 90 ? -8.228 18.848 6.003 1.00 90.56 90 PRO A O 1
ATOM 700 N N . TYR A 1 91 ? -9.065 17.943 7.881 1.00 92.62 91 TYR A N 1
ATOM 701 C CA . TYR A 1 91 ? -8.387 16.657 7.745 1.00 92.62 91 TYR A CA 1
ATOM 702 C C . TYR A 1 91 ? -8.918 15.866 6.549 1.00 92.62 91 TYR A C 1
ATOM 704 O O . TYR A 1 91 ? -8.132 15.388 5.735 1.00 92.62 91 TYR A O 1
ATOM 712 N N . GLU A 1 92 ? -10.242 15.782 6.406 1.00 92.75 92 GLU A N 1
ATOM 713 C CA . GLU A 1 92 ? -10.894 15.108 5.279 1.00 92.75 92 GLU A CA 1
ATOM 714 C C . GLU A 1 92 ? -10.527 15.760 3.940 1.00 92.75 92 GLU A C 1
ATOM 716 O O . GLU A 1 92 ? -10.238 15.056 2.971 1.00 92.75 92 GLU A O 1
ATOM 721 N N . GLY A 1 93 ? -10.458 17.095 3.896 1.00 92.50 93 GLY A N 1
ATOM 722 C CA . GLY A 1 93 ? -9.984 17.842 2.730 1.00 92.50 93 GLY A CA 1
ATOM 723 C C . GLY A 1 93 ? -8.547 17.479 2.350 1.00 92.50 93 GLY A C 1
ATOM 724 O O . GLY A 1 93 ? -8.288 17.123 1.203 1.00 92.50 93 GLY A O 1
ATOM 725 N N . LEU A 1 94 ? -7.626 17.471 3.322 1.00 92.38 94 LEU A N 1
ATOM 726 C CA . LEU A 1 94 ? -6.227 17.081 3.097 1.00 92.38 94 LEU A CA 1
ATOM 727 C C . LEU A 1 94 ? -6.089 15.613 2.661 1.00 92.38 94 LEU A C 1
ATOM 729 O O . LEU A 1 94 ? -5.297 15.310 1.769 1.00 92.38 94 LEU A O 1
ATOM 733 N N . ALA A 1 95 ? -6.859 14.703 3.266 1.00 91.00 95 ALA A N 1
ATOM 734 C CA . ALA A 1 95 ? -6.890 13.293 2.883 1.00 91.00 95 ALA A CA 1
ATOM 735 C C . ALA A 1 95 ? -7.357 13.125 1.430 1.00 91.00 95 ALA A C 1
ATOM 737 O O . ALA A 1 95 ? -6.761 12.368 0.662 1.00 91.00 95 ALA A O 1
ATOM 738 N N . LYS A 1 96 ? -8.401 13.865 1.039 1.00 91.88 96 LYS A N 1
ATOM 739 C CA . LYS A 1 96 ? -8.925 13.875 -0.327 1.00 91.88 96 LYS A CA 1
ATOM 740 C C . LYS A 1 96 ? -7.887 14.398 -1.317 1.00 91.88 96 LYS A C 1
ATOM 742 O O . LYS A 1 96 ? -7.620 13.717 -2.300 1.00 91.88 96 LYS A O 1
ATOM 747 N N . GLU A 1 97 ? -7.250 15.534 -1.033 1.00 90.25 97 GLU A N 1
ATOM 748 C CA . GLU A 1 97 ? -6.187 16.098 -1.879 1.00 90.25 97 GLU A CA 1
ATOM 749 C C . GLU A 1 97 ? -5.013 15.117 -2.065 1.00 90.25 97 GLU A C 1
ATOM 751 O O . GLU A 1 97 ? -4.507 14.950 -3.178 1.00 90.25 97 GLU A O 1
ATOM 756 N N . LEU A 1 98 ? -4.593 14.422 -0.999 1.00 89.25 98 LEU A N 1
ATOM 757 C CA . LEU A 1 98 ? -3.541 13.402 -1.078 1.00 89.25 98 LEU A CA 1
ATOM 758 C C . LEU A 1 98 ? -3.958 12.198 -1.925 1.00 89.25 98 LEU A C 1
ATOM 760 O O . LEU A 1 98 ? -3.164 11.724 -2.740 1.00 89.25 98 LEU A O 1
ATOM 764 N N . ASN A 1 99 ? -5.191 11.720 -1.762 1.00 88.56 99 ASN A N 1
ATOM 765 C CA . ASN A 1 99 ? -5.722 10.617 -2.558 1.00 88.56 99 ASN A CA 1
ATOM 766 C C . ASN A 1 99 ? -5.865 11.003 -4.033 1.00 88.56 99 ASN A C 1
ATOM 768 O O . ASN A 1 99 ? -5.487 10.224 -4.903 1.00 88.56 99 ASN A O 1
ATOM 772 N N . GLU A 1 100 ? -6.331 12.215 -4.332 1.00 89.25 100 GLU A N 1
ATOM 773 C CA . GLU A 1 100 ? -6.401 12.746 -5.696 1.00 89.25 100 GLU A CA 1
ATOM 774 C C . GLU A 1 100 ? -5.006 12.893 -6.319 1.00 89.25 100 GLU A C 1
ATOM 776 O O . GLU A 1 100 ? -4.829 12.680 -7.520 1.00 89.25 100 GLU A O 1
ATOM 781 N N . TYR A 1 101 ? -3.994 13.259 -5.528 1.00 87.94 101 TYR A N 1
ATOM 782 C CA . TYR A 1 101 ? -2.605 13.284 -5.981 1.00 87.94 101 TYR A CA 1
ATOM 783 C C . TYR A 1 101 ? -2.062 11.874 -6.247 1.00 87.94 101 TYR A C 1
ATOM 785 O O . TYR A 1 101 ? -1.412 11.655 -7.269 1.00 87.94 101 TYR A O 1
ATOM 793 N N . TYR A 1 102 ? -2.351 10.910 -5.370 1.00 86.50 102 TYR A N 1
ATOM 794 C CA . TYR A 1 102 ? -1.978 9.510 -5.566 1.00 86.50 102 TYR A CA 1
ATOM 795 C C . TYR A 1 102 ? -2.636 8.908 -6.817 1.00 86.50 102 TYR A C 1
ATOM 797 O O . TYR A 1 102 ? -1.948 8.312 -7.646 1.00 86.50 102 TYR A O 1
ATOM 805 N N . GLN A 1 103 ? -3.941 9.125 -7.000 1.00 88.81 103 GLN A N 1
ATOM 806 C CA . GLN A 1 103 ? -4.666 8.705 -8.201 1.00 88.81 103 GLN A CA 1
ATOM 807 C C . GLN A 1 103 ? -4.036 9.315 -9.454 1.00 88.81 103 GLN A C 1
ATOM 809 O O . GLN A 1 103 ? -3.725 8.593 -10.392 1.00 88.81 103 GLN A O 1
ATOM 814 N N . TRP A 1 104 ? -3.731 10.614 -9.432 1.00 88.56 104 TRP A N 1
ATOM 815 C CA . TRP A 1 104 ? -3.046 11.287 -10.537 1.00 88.56 104 TRP A CA 1
ATOM 816 C C . TRP A 1 104 ? -1.635 10.738 -10.822 1.00 88.56 104 TRP A C 1
ATOM 818 O O . TRP A 1 104 ? -1.182 10.758 -11.970 1.00 88.56 104 TRP A O 1
ATOM 828 N N . LEU A 1 105 ? -0.909 10.265 -9.801 1.00 87.38 105 LEU A N 1
ATOM 829 C CA . LEU A 1 105 ? 0.393 9.621 -9.994 1.00 87.38 105 LEU A CA 1
ATOM 830 C C . LEU A 1 105 ? 0.266 8.274 -10.708 1.00 87.38 105 LEU A C 1
ATOM 832 O O . LEU A 1 105 ? 1.135 7.969 -11.526 1.00 87.38 105 LEU A O 1
ATOM 836 N N . CYS A 1 106 ? -0.777 7.506 -10.388 1.00 87.88 106 CYS A N 1
ATOM 837 C CA . CYS A 1 106 ? -0.998 6.145 -10.880 1.00 87.88 106 CYS A CA 1
ATOM 838 C C . CYS A 1 106 ? -1.852 6.083 -12.153 1.00 87.88 106 CYS A C 1
ATOM 840 O O . CYS A 1 106 ? -1.900 5.042 -12.797 1.00 87.88 106 CYS A O 1
ATOM 842 N N . GLU A 1 107 ? -2.505 7.178 -12.540 1.00 89.94 107 GLU A N 1
ATOM 843 C CA . GLU A 1 107 ? -3.311 7.244 -13.757 1.00 89.94 107 GLU A CA 1
ATOM 844 C C . GLU A 1 107 ? -2.422 7.112 -15.015 1.00 89.94 107 GLU A C 1
ATOM 846 O O . GLU A 1 107 ? -1.522 7.942 -15.227 1.00 89.94 107 GLU A O 1
ATOM 851 N N . PRO A 1 108 ? -2.647 6.092 -15.868 1.00 89.94 108 PRO A N 1
ATOM 852 C CA . PRO A 1 108 ? -1.911 5.929 -17.117 1.00 89.94 108 PRO A CA 1
ATOM 853 C C . PRO A 1 108 ? -2.202 7.077 -18.084 1.00 89.94 108 PRO A C 1
ATOM 855 O O . PRO A 1 108 ? -3.358 7.430 -18.320 1.00 89.94 108 PRO A O 1
ATOM 858 N N . ARG A 1 109 ? -1.160 7.657 -18.695 1.00 87.75 109 ARG A N 1
ATOM 859 C CA . ARG A 1 109 ? -1.331 8.780 -19.630 1.00 87.75 109 ARG A CA 1
ATOM 860 C C . ARG A 1 109 ? -1.105 8.385 -21.071 1.00 87.75 109 ARG A C 1
ATOM 862 O O . ARG A 1 109 ? -0.109 7.753 -21.408 1.00 87.75 109 ARG A O 1
ATOM 869 N N . LYS A 1 110 ? -2.000 8.847 -21.942 1.00 85.06 110 LYS A N 1
ATOM 870 C CA . LYS A 1 110 ? -1.813 8.759 -23.390 1.00 85.06 110 LYS A CA 1
ATOM 871 C C . LYS A 1 110 ? -0.718 9.735 -23.858 1.00 85.06 110 LYS A C 1
ATOM 873 O O . LYS A 1 110 ? -0.622 10.828 -23.296 1.00 85.06 110 LYS A O 1
ATOM 878 N N . PRO A 1 111 ? 0.062 9.370 -24.891 1.00 84.31 111 PRO A N 1
ATOM 879 C CA . PRO A 1 111 ? -0.047 8.132 -25.678 1.00 84.31 111 PRO A CA 1
ATOM 880 C C . PRO A 1 111 ? 0.658 6.910 -25.052 1.00 84.31 111 PRO A C 1
ATOM 882 O O . PRO A 1 111 ? 0.384 5.785 -25.457 1.00 84.31 111 PRO A O 1
ATOM 885 N N . TRP A 1 112 ? 1.481 7.108 -24.020 1.00 83.81 112 TRP A N 1
ATOM 886 C CA . TRP A 1 112 ? 2.347 6.079 -23.423 1.00 83.81 112 TRP A CA 1
ATOM 887 C C . TRP A 1 112 ? 1.620 4.906 -22.766 1.00 83.81 112 TRP A C 1
ATOM 889 O O . TRP A 1 112 ? 2.161 3.808 -22.719 1.00 83.81 112 TRP A O 1
ATOM 899 N N . ASN A 1 113 ? 0.419 5.140 -22.238 1.00 86.69 113 ASN A N 1
ATOM 900 C CA . ASN A 1 113 ? -0.288 4.219 -21.346 1.00 86.69 113 ASN A CA 1
ATOM 901 C C . ASN A 1 113 ? 0.554 3.810 -20.116 1.00 86.69 113 ASN A C 1
ATOM 903 O O . ASN A 1 113 ? 0.453 2.687 -19.636 1.00 86.69 113 ASN A O 1
ATOM 907 N N . ILE A 1 114 ? 1.387 4.737 -19.628 1.00 87.12 114 ILE A N 1
ATOM 908 C CA . ILE A 1 114 ? 2.246 4.588 -18.444 1.00 87.12 114 ILE A CA 1
ATOM 909 C C . ILE A 1 114 ? 1.943 5.750 -17.489 1.00 87.12 114 ILE A C 1
ATOM 911 O O . ILE A 1 114 ? 1.680 6.881 -17.919 1.00 87.12 114 ILE A O 1
ATOM 915 N N . SER A 1 115 ? 1.949 5.474 -16.191 1.00 90.81 115 SER A N 1
ATOM 916 C CA . SER A 1 115 ? 1.694 6.437 -15.117 1.00 90.81 115 SER A CA 1
ATOM 917 C C . SER A 1 115 ? 2.949 7.239 -14.715 1.00 90.81 115 SER A C 1
ATOM 919 O O . SER A 1 115 ? 4.081 6.871 -15.038 1.00 90.81 115 SER A O 1
ATOM 921 N N . VAL A 1 116 ? 2.798 8.356 -13.974 1.00 89.38 116 VAL A N 1
ATOM 922 C CA . VAL A 1 116 ? 3.978 9.076 -13.411 1.00 89.38 116 VAL A CA 1
ATOM 923 C C . VAL A 1 116 ? 4.766 8.151 -12.503 1.00 89.38 116 VAL A C 1
ATOM 925 O O . VAL A 1 116 ? 5.995 8.212 -12.466 1.00 89.38 116 VAL A O 1
ATOM 928 N N . TYR A 1 117 ? 4.031 7.360 -11.726 1.00 87.06 117 TYR A N 1
ATOM 929 C CA . TYR A 1 117 ? 4.572 6.445 -10.748 1.00 87.06 117 TYR A CA 1
ATOM 930 C C . TYR A 1 117 ? 5.547 5.467 -11.407 1.00 87.06 117 TYR A C 1
ATOM 932 O O . TYR A 1 117 ? 6.721 5.414 -11.036 1.00 87.06 117 TYR A O 1
ATOM 940 N N . GLU A 1 118 ? 5.103 4.803 -12.472 1.00 88.31 118 GLU A N 1
ATOM 941 C CA . GLU A 1 118 ? 5.916 3.864 -13.247 1.00 88.31 118 GLU A CA 1
ATOM 942 C C . GLU A 1 118 ? 7.082 4.550 -13.965 1.00 88.31 118 GLU A C 1
ATOM 944 O O . GLU A 1 118 ? 8.194 4.021 -13.962 1.00 88.31 118 GLU A O 1
ATOM 949 N N . LEU A 1 119 ? 6.881 5.750 -14.527 1.00 89.31 119 LEU A N 1
ATOM 950 C CA . LEU A 1 119 ? 7.971 6.518 -15.144 1.00 89.31 119 LEU A CA 1
ATOM 951 C C . LEU A 1 119 ? 9.077 6.827 -14.127 1.00 89.31 119 LEU A C 1
ATOM 953 O O . LEU A 1 119 ? 10.258 6.601 -14.398 1.00 89.31 119 LEU A O 1
ATOM 957 N N . ARG A 1 120 ? 8.706 7.308 -12.935 1.00 88.25 120 ARG A N 1
ATOM 958 C CA . ARG A 1 120 ? 9.658 7.590 -11.853 1.00 88.25 120 ARG A CA 1
ATOM 959 C C . ARG A 1 120 ? 10.345 6.321 -11.362 1.00 88.25 120 ARG A C 1
ATOM 961 O O . ARG A 1 120 ? 11.563 6.339 -11.210 1.00 88.25 120 ARG A O 1
ATOM 968 N N . GLY A 1 121 ? 9.602 5.232 -11.169 1.00 87.12 121 GLY A N 1
ATOM 969 C CA . GLY A 1 121 ? 10.167 3.935 -10.793 1.00 87.12 121 GLY A CA 1
ATOM 970 C C . GLY A 1 121 ? 11.170 3.431 -11.833 1.00 87.12 121 GLY A C 1
ATOM 971 O O . GLY A 1 121 ? 12.297 3.062 -11.501 1.00 87.12 121 GLY A O 1
ATOM 972 N N . SER A 1 122 ? 10.819 3.521 -13.116 1.00 87.31 122 SER A N 1
ATOM 973 C CA . SER A 1 122 ? 11.702 3.130 -14.212 1.00 87.31 122 SER A CA 1
ATOM 974 C C . SER A 1 122 ? 12.977 3.974 -14.291 1.00 87.31 122 SER A C 1
ATOM 976 O O . SER A 1 122 ? 14.010 3.445 -14.717 1.00 87.31 122 SER A O 1
ATOM 978 N N . LEU A 1 123 ? 12.908 5.265 -13.956 1.00 89.81 123 LEU A N 1
ATOM 979 C CA . LEU A 1 123 ? 14.066 6.160 -13.920 1.00 89.81 123 LEU A CA 1
ATOM 980 C C . LEU A 1 123 ? 14.948 5.895 -12.699 1.00 89.81 123 LEU A C 1
ATOM 982 O O . LEU A 1 123 ? 16.166 5.874 -12.847 1.00 89.81 123 LEU A O 1
ATOM 986 N N . ALA A 1 124 ? 14.352 5.625 -11.535 1.00 86.19 124 ALA A N 1
ATOM 987 C CA . ALA A 1 124 ? 15.078 5.278 -10.314 1.00 86.19 124 ALA A CA 1
ATOM 988 C C . ALA A 1 124 ? 15.900 3.990 -10.488 1.00 86.19 124 ALA A C 1
ATOM 990 O O . ALA A 1 124 ? 17.078 3.952 -10.152 1.00 86.19 124 ALA A O 1
ATOM 991 N N . VAL A 1 125 ? 15.331 2.958 -11.125 1.00 85.38 125 VAL A N 1
ATOM 992 C CA . VAL A 1 125 ? 16.066 1.717 -11.455 1.00 85.38 125 VAL A CA 1
ATOM 993 C C . VAL A 1 125 ? 17.259 1.976 -12.392 1.00 85.38 125 VAL A C 1
ATOM 995 O O . VAL A 1 125 ? 18.217 1.209 -12.405 1.00 85.38 125 VAL A O 1
ATOM 998 N N . ARG A 1 126 ? 17.224 3.063 -13.173 1.00 87.50 126 ARG A N 1
ATOM 999 C CA . ARG A 1 126 ? 18.255 3.443 -14.154 1.00 87.50 126 ARG A CA 1
ATOM 1000 C C . ARG A 1 126 ? 19.048 4.676 -13.719 1.00 87.50 126 ARG A C 1
ATOM 1002 O O . ARG A 1 126 ? 19.600 5.381 -14.564 1.00 87.50 126 ARG A O 1
ATOM 1009 N N . GLU A 1 127 ? 19.127 4.958 -12.421 1.00 85.56 127 GLU A N 1
ATOM 1010 C CA . GLU A 1 127 ? 19.854 6.124 -11.912 1.00 85.56 127 GLU A CA 1
ATOM 1011 C C . GLU A 1 127 ? 21.325 6.110 -12.362 1.00 85.56 127 GLU A C 1
ATOM 1013 O O . GLU A 1 127 ? 21.804 7.108 -12.895 1.00 85.56 127 GLU A O 1
ATOM 1018 N N . HIS A 1 128 ? 21.974 4.942 -12.302 1.00 86.19 128 HIS A N 1
ATOM 1019 C CA . HIS A 1 128 ? 23.372 4.729 -12.702 1.00 86.19 128 HIS A CA 1
ATOM 1020 C C . HIS A 1 128 ? 23.641 4.785 -14.217 1.00 86.19 128 HIS A C 1
ATOM 1022 O O . HIS A 1 128 ? 24.796 4.848 -14.627 1.00 86.19 128 HIS A O 1
ATOM 1028 N N . VAL A 1 129 ? 22.607 4.731 -15.061 1.00 86.56 129 VAL A N 1
ATOM 1029 C CA . VAL A 1 129 ? 22.759 4.772 -16.527 1.00 86.56 129 VAL A CA 1
ATOM 1030 C C . VAL A 1 129 ? 22.977 6.219 -16.969 1.00 86.56 129 VAL A C 1
ATOM 1032 O O . VAL A 1 129 ? 22.259 7.101 -16.510 1.00 86.56 129 VAL A O 1
ATOM 1035 N N . HIS A 1 130 ? 23.914 6.506 -17.868 1.00 85.75 130 HIS A N 1
ATOM 1036 C CA . HIS A 1 130 ? 24.125 7.882 -18.328 1.00 85.75 130 HIS A CA 1
ATOM 1037 C C . HIS A 1 130 ? 22.903 8.419 -19.107 1.00 85.75 130 HIS A C 1
ATOM 1039 O O . HIS A 1 130 ? 22.246 7.678 -19.847 1.00 85.75 130 HIS A O 1
ATOM 1045 N N . LEU A 1 131 ? 22.545 9.693 -18.892 1.00 86.88 131 LEU A N 1
ATOM 1046 C CA . LEU A 1 131 ? 21.416 10.342 -19.567 1.00 86.88 131 LEU A CA 1
ATOM 1047 C C . LEU A 1 131 ? 21.913 11.070 -20.815 1.00 86.88 131 LEU A C 1
ATOM 1049 O O . LEU A 1 131 ? 22.752 11.957 -20.725 1.00 86.88 131 LEU A O 1
ATOM 1053 N N . ILE A 1 132 ? 21.329 10.741 -21.964 1.00 87.31 132 ILE A N 1
ATOM 1054 C CA . ILE A 1 132 ? 21.644 11.384 -23.241 1.00 87.31 132 ILE A CA 1
ATOM 1055 C C . ILE A 1 132 ? 20.520 12.356 -23.590 1.00 87.31 132 ILE A C 1
ATOM 1057 O O . ILE A 1 132 ? 19.379 11.953 -23.824 1.00 87.31 132 ILE A O 1
ATOM 1061 N N . GLU A 1 133 ? 20.846 13.646 -23.631 1.00 79.25 133 GLU A N 1
ATOM 1062 C CA . GLU A 1 133 ? 19.891 14.744 -23.827 1.00 79.25 133 GLU A CA 1
ATOM 1063 C C . GLU A 1 133 ? 19.614 15.044 -25.312 1.00 79.25 133 GLU A C 1
ATOM 1065 O O . GLU A 1 133 ? 19.693 16.183 -25.765 1.00 79.25 133 GLU A O 1
ATOM 1070 N N . GLN A 1 134 ? 19.282 14.017 -26.095 1.00 83.75 134 GLN A N 1
ATOM 1071 C CA . GLN A 1 134 ? 18.841 14.188 -27.485 1.00 83.75 134 GLN A CA 1
ATOM 1072 C C . GLN A 1 134 ? 17.308 14.225 -27.552 1.00 83.75 134 GLN A C 1
ATOM 1074 O O . GLN A 1 134 ? 16.676 13.331 -26.987 1.00 83.75 134 GLN A O 1
ATOM 1079 N N . PRO A 1 135 ? 16.682 15.218 -28.209 1.00 81.25 135 PRO A N 1
ATOM 1080 C CA . PRO A 1 135 ? 15.227 15.329 -28.269 1.00 81.25 135 PRO A CA 1
ATOM 1081 C C . PRO A 1 135 ? 14.621 14.160 -29.056 1.00 81.25 135 PRO A C 1
ATOM 1083 O O . PRO A 1 135 ? 15.018 13.893 -30.185 1.00 81.25 135 PRO A O 1
ATOM 1086 N N . LEU A 1 136 ? 13.647 13.480 -28.449 1.00 83.88 136 LEU A N 1
ATOM 1087 C CA . LEU A 1 136 ? 12.921 12.343 -29.023 1.00 83.88 136 LEU A CA 1
ATOM 1088 C C . LEU A 1 136 ? 11.447 12.719 -29.275 1.00 83.88 136 LEU A C 1
ATOM 1090 O O . LEU A 1 136 ? 10.517 11.966 -28.972 1.00 83.88 136 LEU A O 1
ATOM 1094 N N . THR A 1 137 ? 11.226 13.932 -29.779 1.00 80.25 137 THR A N 1
ATOM 1095 C CA . THR A 1 137 ? 9.923 14.575 -29.983 1.00 80.25 137 THR A CA 1
ATOM 1096 C C . THR A 1 137 ? 8.935 13.775 -30.828 1.00 80.25 137 THR A C 1
ATOM 1098 O O . THR A 1 137 ? 7.737 13.793 -30.530 1.00 80.25 137 THR A O 1
ATOM 1101 N N . SER A 1 138 ? 9.393 13.081 -31.870 1.00 78.62 138 SER A N 1
ATOM 1102 C CA . SER A 1 138 ? 8.545 12.236 -32.715 1.00 78.62 138 SER A CA 1
ATOM 1103 C C . SER A 1 138 ? 8.075 10.994 -31.953 1.00 78.62 138 SER A C 1
ATOM 1105 O O . SER A 1 138 ? 6.895 10.641 -31.995 1.00 78.62 138 SER A O 1
ATOM 1107 N N . THR A 1 139 ? 8.968 10.392 -31.165 1.00 78.88 139 THR A N 1
ATOM 1108 C CA . THR A 1 139 ? 8.693 9.159 -30.414 1.00 78.88 139 THR A CA 1
ATOM 1109 C C . THR A 1 139 ? 7.726 9.361 -29.247 1.00 78.88 139 THR A C 1
ATOM 1111 O O . THR A 1 139 ? 7.006 8.438 -28.869 1.00 78.88 139 THR A O 1
ATOM 1114 N N . LEU A 1 140 ? 7.659 10.574 -28.688 1.00 79.75 140 LEU A N 1
ATOM 1115 C CA . LEU A 1 140 ? 6.739 10.914 -27.596 1.00 79.75 140 LEU A CA 1
ATOM 1116 C C . LEU A 1 140 ? 5.266 10.897 -28.030 1.00 79.75 140 LEU A C 1
ATOM 1118 O O . LEU A 1 140 ? 4.384 10.904 -27.177 1.00 79.75 140 LEU A O 1
ATOM 1122 N N . LYS A 1 141 ? 4.991 10.877 -29.340 1.00 82.31 141 LYS A N 1
ATOM 1123 C CA . LYS A 1 141 ? 3.637 10.752 -29.901 1.00 82.31 141 LYS A CA 1
ATOM 1124 C C . LYS A 1 141 ? 3.206 9.299 -30.120 1.00 82.31 141 LYS A C 1
ATOM 1126 O O . LYS A 1 141 ? 2.035 9.073 -30.415 1.00 82.31 141 LYS A O 1
ATOM 1131 N N . LEU A 1 142 ? 4.132 8.343 -30.022 1.00 80.94 142 LEU A N 1
ATOM 1132 C CA . LEU A 1 142 ? 3.856 6.927 -30.258 1.00 80.94 142 LEU A CA 1
ATOM 1133 C C . LEU A 1 142 ? 3.021 6.339 -29.122 1.00 80.94 142 LEU A C 1
ATOM 1135 O O . LEU A 1 142 ? 3.197 6.699 -27.957 1.00 80.94 142 LEU A O 1
ATOM 1139 N N . ASP A 1 143 ? 2.132 5.413 -29.475 1.00 83.06 143 ASP A N 1
ATOM 1140 C CA . ASP A 1 143 ? 1.447 4.583 -28.492 1.00 83.06 143 ASP A CA 1
ATOM 1141 C C . ASP A 1 143 ? 2.391 3.525 -27.888 1.00 83.06 143 ASP A C 1
ATOM 1143 O O . ASP A 1 143 ? 3.537 3.355 -28.319 1.00 83.06 143 ASP A O 1
ATOM 1147 N N . ALA A 1 144 ? 1.909 2.794 -26.880 1.00 80.75 144 ALA A N 1
ATOM 1148 C CA . ALA A 1 144 ? 2.684 1.746 -26.214 1.00 80.75 144 ALA A CA 1
ATOM 1149 C C . ALA A 1 144 ? 3.213 0.674 -27.189 1.00 80.75 144 ALA A C 1
ATOM 1151 O O . ALA A 1 144 ? 4.315 0.158 -27.000 1.00 80.75 144 ALA A O 1
ATOM 1152 N N . SER A 1 145 ? 2.457 0.358 -28.247 1.00 84.38 145 SER A N 1
ATOM 1153 C CA . SER A 1 145 ? 2.849 -0.647 -29.238 1.00 84.38 145 SER A CA 1
ATOM 1154 C C . SER A 1 145 ? 3.974 -0.140 -30.143 1.00 84.38 145 SER A C 1
ATOM 1156 O O . SER A 1 145 ? 4.962 -0.843 -30.354 1.00 84.38 145 SER A O 1
ATOM 1158 N N . GLY A 1 146 ? 3.877 1.110 -30.598 1.00 85.81 146 GLY A N 1
ATOM 1159 C CA . GLY A 1 146 ? 4.894 1.775 -31.400 1.00 85.81 146 GLY A CA 1
ATOM 1160 C C . GLY A 1 146 ? 6.186 1.975 -30.615 1.00 85.81 146 GLY A C 1
ATOM 1161 O O . GLY A 1 146 ? 7.271 1.742 -31.148 1.00 85.81 146 GLY A O 1
ATOM 1162 N N . PHE A 1 147 ? 6.090 2.325 -29.328 1.00 86.62 147 PHE A N 1
ATOM 1163 C CA . PHE A 1 147 ? 7.262 2.398 -28.457 1.00 86.62 147 PHE A CA 1
ATOM 1164 C C . PHE A 1 147 ? 7.921 1.028 -28.260 1.00 86.62 147 PHE A C 1
ATOM 1166 O O . PHE A 1 147 ? 9.140 0.929 -28.377 1.00 86.62 147 PHE A O 1
ATOM 1173 N N . ALA A 1 148 ? 7.145 -0.032 -28.012 1.00 86.69 148 ALA A N 1
ATOM 1174 C CA . ALA A 1 148 ? 7.688 -1.381 -27.853 1.00 86.69 148 ALA A CA 1
ATOM 1175 C C . ALA A 1 148 ? 8.413 -1.864 -29.121 1.00 86.69 148 ALA A C 1
ATOM 1177 O O . ALA A 1 148 ? 9.520 -2.392 -29.031 1.00 86.69 148 ALA A O 1
ATOM 1178 N N . GLN A 1 149 ? 7.836 -1.621 -30.303 1.00 88.25 149 GLN A N 1
ATOM 1179 C CA . GLN A 1 149 ? 8.475 -1.935 -31.585 1.00 88.25 149 GLN A CA 1
ATOM 1180 C C . GLN A 1 149 ? 9.786 -1.163 -31.778 1.00 88.25 149 GLN A C 1
ATOM 1182 O O . GLN A 1 149 ? 10.787 -1.742 -32.197 1.00 88.25 149 GLN A O 1
ATOM 1187 N N . MET A 1 150 ? 9.798 0.130 -31.443 1.00 87.50 150 MET A N 1
ATOM 1188 C CA . MET A 1 150 ? 11.001 0.961 -31.525 1.00 87.50 150 MET A CA 1
ATOM 1189 C C . MET A 1 150 ? 12.079 0.494 -30.538 1.00 87.50 150 MET A C 1
ATOM 1191 O O . MET A 1 150 ? 13.248 0.376 -30.898 1.00 87.50 150 MET A O 1
ATOM 1195 N N . LEU A 1 151 ? 11.693 0.184 -29.298 1.00 90.50 151 LEU A N 1
ATOM 1196 C CA . LEU A 1 151 ? 12.603 -0.324 -28.275 1.00 90.50 151 LEU A CA 1
ATOM 1197 C C . LEU A 1 151 ? 13.245 -1.645 -28.706 1.00 90.50 151 LEU A C 1
ATOM 1199 O O . LEU A 1 151 ? 14.435 -1.836 -28.474 1.00 90.50 151 LEU A O 1
ATOM 1203 N N . GLU A 1 152 ? 12.490 -2.531 -29.353 1.00 90.06 152 GLU A N 1
ATOM 1204 C CA . GLU A 1 152 ? 13.020 -3.797 -29.856 1.00 90.06 152 GLU A CA 1
ATOM 1205 C C . GLU A 1 152 ? 14.054 -3.586 -30.970 1.00 90.06 152 GLU A C 1
ATOM 1207 O O . GLU A 1 152 ? 15.103 -4.227 -30.975 1.00 90.06 152 GLU A O 1
ATOM 1212 N N . GLN A 1 153 ? 13.828 -2.613 -31.859 1.00 89.31 153 GLN A N 1
ATOM 1213 C CA . GLN A 1 153 ? 14.830 -2.223 -32.855 1.00 89.31 153 GLN A CA 1
ATOM 1214 C C . GLN A 1 153 ? 16.104 -1.684 -32.193 1.00 89.31 153 GLN A C 1
ATOM 1216 O O . GLN A 1 153 ? 17.206 -2.063 -32.585 1.00 89.31 153 GLN A O 1
ATOM 1221 N N . VAL A 1 154 ? 15.973 -0.842 -31.163 1.00 90.00 154 VAL A N 1
ATOM 1222 C CA . VAL A 1 154 ? 17.126 -0.309 -30.419 1.00 90.00 154 VAL A CA 1
ATOM 1223 C C . VAL A 1 154 ? 17.857 -1.410 -29.641 1.00 90.00 154 VAL A C 1
ATOM 1225 O O . VAL A 1 154 ? 19.084 -1.399 -29.602 1.00 90.00 154 VAL A O 1
ATOM 1228 N N . ARG A 1 155 ? 17.146 -2.385 -29.060 1.00 91.12 155 ARG A N 1
ATOM 1229 C CA . ARG A 1 155 ? 17.752 -3.555 -28.397 1.00 91.12 155 ARG A CA 1
ATOM 1230 C C . ARG A 1 155 ? 18.551 -4.409 -29.368 1.00 91.12 155 ARG A C 1
ATOM 1232 O O . ARG A 1 155 ? 19.689 -4.745 -29.066 1.00 91.12 155 ARG A O 1
ATOM 1239 N N . LEU A 1 156 ? 17.992 -4.688 -30.543 1.00 88.56 156 LEU A N 1
ATOM 1240 C CA . LEU A 1 156 ? 18.682 -5.447 -31.582 1.00 88.56 156 LEU A CA 1
ATOM 1241 C C . LEU A 1 156 ? 19.959 -4.730 -32.042 1.00 88.56 156 LEU A C 1
ATOM 1243 O O . LEU A 1 156 ? 20.994 -5.365 -32.238 1.00 88.56 156 LEU A O 1
ATOM 1247 N N . LEU A 1 157 ? 19.920 -3.399 -32.162 1.00 88.19 157 LEU A N 1
ATOM 1248 C CA . LEU A 1 157 ? 21.116 -2.601 -32.433 1.00 88.19 157 LEU A CA 1
ATOM 1249 C C . LEU A 1 157 ? 22.132 -2.682 -31.287 1.00 88.19 157 LEU A C 1
ATOM 1251 O O . LEU A 1 157 ? 23.307 -2.897 -31.563 1.00 88.19 157 LEU A O 1
ATOM 1255 N N . ASP A 1 158 ? 21.701 -2.569 -30.029 1.00 88.56 158 ASP A N 1
ATOM 1256 C CA . ASP A 1 158 ? 22.568 -2.667 -28.843 1.00 88.56 158 ASP A CA 1
ATOM 1257 C C . ASP A 1 158 ? 23.261 -4.043 -28.753 1.00 88.56 158 ASP A C 1
ATOM 1259 O O . ASP A 1 158 ? 24.466 -4.122 -28.529 1.00 88.56 158 ASP A O 1
ATOM 1263 N N . GLU A 1 159 ? 22.546 -5.140 -29.022 1.00 86.62 159 GLU A N 1
ATOM 1264 C CA . GLU A 1 159 ? 23.117 -6.496 -29.088 1.00 86.62 159 GLU A CA 1
ATOM 1265 C C . GLU A 1 159 ? 24.145 -6.660 -30.211 1.00 86.62 159 GLU A C 1
ATOM 1267 O O . GLU A 1 159 ? 25.140 -7.377 -30.070 1.00 86.62 159 GLU A O 1
ATOM 1272 N N . ILE A 1 160 ? 23.907 -6.023 -31.359 1.00 83.00 160 ILE A N 1
ATOM 1273 C CA . ILE A 1 160 ? 24.878 -6.016 -32.450 1.00 83.00 160 ILE A CA 1
ATOM 1274 C C . ILE A 1 160 ? 26.107 -5.191 -32.050 1.00 83.00 160 ILE A C 1
ATOM 1276 O O . ILE A 1 160 ? 27.232 -5.657 -32.224 1.00 83.00 160 ILE A O 1
ATOM 1280 N N . MET A 1 161 ? 25.918 -4.011 -31.458 1.00 84.19 161 MET A N 1
ATOM 1281 C CA . MET A 1 161 ? 26.999 -3.125 -31.004 1.00 84.19 161 MET A CA 1
ATOM 1282 C C . MET A 1 161 ? 27.898 -3.779 -29.955 1.00 84.19 161 MET A C 1
ATOM 1284 O O . MET A 1 161 ? 29.115 -3.621 -30.013 1.00 84.19 161 MET A O 1
ATOM 1288 N N . GLN A 1 162 ? 27.342 -4.603 -29.065 1.00 83.25 162 GLN A N 1
ATOM 1289 C CA . GLN A 1 162 ? 28.135 -5.387 -28.112 1.00 83.25 162 GLN A CA 1
ATOM 1290 C C . GLN A 1 162 ? 29.117 -6.355 -28.792 1.00 83.25 162 GLN A C 1
ATOM 1292 O O . GLN A 1 162 ? 30.150 -6.683 -28.206 1.00 83.25 162 GLN A O 1
ATOM 1297 N N . ARG A 1 163 ? 28.812 -6.803 -30.019 1.00 78.44 163 ARG A N 1
ATOM 1298 C CA . ARG A 1 163 ? 29.648 -7.712 -30.818 1.00 78.44 163 ARG A CA 1
ATOM 1299 C C . ARG A 1 163 ? 30.617 -6.971 -31.737 1.00 78.44 163 ARG A C 1
ATOM 1301 O O . ARG A 1 163 ? 31.757 -7.405 -31.880 1.00 78.44 163 ARG A O 1
ATOM 1308 N N . ILE A 1 164 ? 30.180 -5.868 -32.353 1.00 72.88 164 ILE A N 1
ATOM 1309 C CA . ILE A 1 164 ? 30.966 -5.132 -33.362 1.00 72.88 164 ILE A CA 1
ATOM 1310 C C . ILE A 1 164 ? 31.758 -3.937 -32.806 1.00 72.88 164 ILE A C 1
ATOM 1312 O O . ILE A 1 164 ? 32.593 -3.393 -33.531 1.00 72.88 164 ILE A O 1
ATOM 1316 N N . GLY A 1 165 ? 31.507 -3.528 -31.558 1.00 73.62 165 GLY A N 1
ATOM 1317 C CA . GLY A 1 165 ? 32.051 -2.308 -30.959 1.00 73.62 165 GLY A CA 1
ATOM 1318 C C . GLY A 1 165 ? 31.340 -1.040 -31.443 1.00 73.62 165 GLY A C 1
ATOM 1319 O O . GLY A 1 165 ? 30.187 -1.082 -31.878 1.00 73.62 165 GLY A O 1
ATOM 1320 N N . VAL A 1 166 ? 32.024 0.107 -31.376 1.00 73.50 166 VAL A N 1
ATOM 1321 C CA . VAL A 1 166 ? 31.493 1.384 -31.879 1.00 73.50 166 VAL A CA 1
ATOM 1322 C C . VAL A 1 166 ? 31.315 1.287 -33.403 1.00 73.50 166 VAL A C 1
ATOM 1324 O O . VAL A 1 166 ? 32.306 1.137 -34.120 1.00 73.50 166 VAL A O 1
ATOM 1327 N N . PRO A 1 167 ? 30.083 1.400 -33.942 1.00 68.44 167 PRO A N 1
ATOM 1328 C CA . PRO A 1 167 ? 29.827 1.148 -35.362 1.00 68.44 167 PRO A CA 1
ATOM 1329 C C . PRO A 1 167 ? 30.636 2.035 -36.314 1.00 68.44 167 PRO A C 1
ATOM 1331 O O . PRO A 1 167 ? 31.051 1.562 -37.364 1.00 68.44 167 PRO A O 1
ATOM 1334 N N . PHE A 1 168 ? 30.892 3.295 -35.947 1.00 66.50 168 PHE A N 1
ATOM 1335 C CA . PHE A 1 168 ? 31.630 4.262 -36.779 1.00 66.50 168 PHE A CA 1
ATOM 1336 C C . PHE A 1 168 ? 33.138 4.017 -36.820 1.00 66.50 168 PHE A C 1
ATOM 1338 O O . PHE A 1 168 ? 33.804 4.493 -37.734 1.00 66.50 168 PHE A O 1
ATOM 1345 N N . GLU A 1 169 ? 33.666 3.288 -35.841 1.00 65.12 169 GLU A N 1
ATOM 1346 C CA . GLU A 1 169 ? 35.072 2.883 -35.791 1.00 65.12 169 GLU A CA 1
ATOM 1347 C C . GLU A 1 169 ? 35.284 1.532 -36.483 1.00 65.12 169 GLU A C 1
ATOM 1349 O O . GLU A 1 169 ? 36.416 1.123 -36.741 1.00 65.12 169 GLU A O 1
ATOM 1354 N N . ASN A 1 170 ? 34.194 0.828 -36.815 1.00 64.19 170 ASN A N 1
ATOM 1355 C CA . ASN A 1 170 ? 34.270 -0.463 -37.467 1.00 64.19 170 ASN A CA 1
ATOM 1356 C C . ASN A 1 170 ? 34.642 -0.306 -38.960 1.00 64.19 170 ASN A C 1
ATOM 1358 O O . ASN A 1 170 ? 33.929 0.386 -39.699 1.00 64.19 170 ASN A O 1
ATOM 1362 N N . PRO A 1 171 ? 35.684 -1.007 -39.457 1.00 56.09 171 PRO A N 1
ATOM 1363 C CA . PRO A 1 171 ? 36.110 -0.942 -40.860 1.00 56.09 171 PRO A CA 1
ATOM 1364 C C . PRO A 1 171 ? 35.006 -1.261 -41.883 1.00 56.09 171 PRO A C 1
ATOM 1366 O O . PRO A 1 171 ? 35.076 -0.836 -43.039 1.00 56.09 171 PRO A O 1
ATOM 1369 N N . TYR A 1 172 ? 33.974 -2.005 -41.474 1.00 61.50 172 TYR A N 1
ATOM 1370 C CA . TYR A 1 172 ? 32.859 -2.418 -42.326 1.00 61.50 172 TYR A CA 1
ATOM 1371 C C . TYR A 1 172 ? 31.681 -1.440 -42.360 1.00 61.50 172 TYR A C 1
ATOM 1373 O O . TYR A 1 172 ? 30.726 -1.683 -43.099 1.00 61.50 172 TYR A O 1
ATOM 1381 N N . TRP A 1 173 ? 31.728 -0.317 -41.635 1.00 60.34 173 TRP A N 1
ATOM 1382 C CA . TRP A 1 173 ? 30.628 0.657 -41.563 1.00 60.34 173 TRP A CA 1
ATOM 1383 C C . TRP A 1 173 ? 30.091 1.101 -42.937 1.00 60.34 173 TRP A C 1
ATOM 1385 O O . TRP 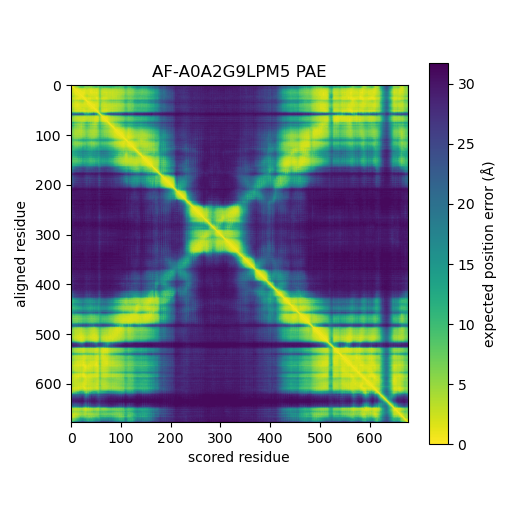A 1 173 ? 28.884 1.237 -43.150 1.00 60.34 173 TRP A O 1
ATOM 1395 N N . HIS A 1 174 ? 30.984 1.289 -43.911 1.00 58.56 174 HIS A N 1
ATOM 1396 C CA . HIS A 1 174 ? 30.630 1.808 -45.234 1.00 58.56 174 HIS A CA 1
ATOM 1397 C C . HIS A 1 174 ? 30.026 0.765 -46.202 1.00 58.56 174 HIS A C 1
ATOM 1399 O O . HIS A 1 174 ? 29.602 1.131 -47.303 1.00 58.56 174 HIS A O 1
ATOM 1405 N N . PHE A 1 175 ? 29.948 -0.520 -45.837 1.00 56.28 175 PHE A N 1
ATOM 1406 C CA . PHE A 1 175 ? 29.537 -1.593 -46.756 1.00 56.28 175 PHE A CA 1
ATOM 1407 C C . PHE A 1 175 ? 28.030 -1.630 -47.042 1.00 56.28 175 PHE A C 1
ATOM 1409 O O . PHE A 1 175 ? 27.220 -1.613 -46.121 1.00 56.28 175 PHE A O 1
ATOM 1416 N N . LYS A 1 176 ? 27.618 -1.724 -48.324 1.00 53.62 176 LYS A N 1
ATOM 1417 C CA . LYS A 1 176 ? 26.209 -1.807 -48.785 1.00 53.62 176 LYS A CA 1
ATOM 1418 C C . LYS A 1 176 ? 25.758 -3.200 -49.229 1.00 53.62 176 LYS A C 1
ATOM 1420 O O . LYS A 1 176 ? 26.313 -3.758 -50.168 1.00 53.62 176 LYS A O 1
ATOM 1425 N N . LYS A 1 177 ? 24.661 -3.698 -48.636 1.00 46.97 177 LYS A N 1
ATOM 1426 C CA . LYS A 1 177 ? 23.872 -4.819 -49.167 1.00 46.97 177 LYS A CA 1
ATOM 1427 C C . LYS A 1 177 ? 23.296 -4.423 -50.531 1.00 46.97 177 LYS A C 1
ATOM 1429 O O . LYS A 1 177 ? 22.478 -3.511 -50.616 1.00 46.97 177 LYS A O 1
ATOM 1434 N N . GLY A 1 178 ? 23.791 -5.040 -51.603 1.00 44.78 178 GLY A N 1
ATOM 1435 C CA . GLY A 1 178 ? 23.366 -4.718 -52.971 1.00 44.78 178 GLY A CA 1
ATOM 1436 C C . GLY A 1 178 ? 24.313 -5.178 -54.080 1.00 44.78 178 GLY A C 1
ATOM 1437 O O . GLY A 1 178 ? 23.860 -5.438 -55.192 1.00 44.78 178 GLY A O 1
ATOM 1438 N N . GLY A 1 179 ? 25.604 -5.363 -53.796 1.00 45.25 179 GLY A N 1
ATOM 1439 C CA . GLY A 1 179 ? 26.505 -6.025 -54.739 1.00 45.25 179 GLY A CA 1
ATOM 1440 C C . GLY A 1 179 ? 26.306 -7.536 -54.676 1.00 45.25 179 GLY A C 1
ATOM 1441 O O . GLY A 1 179 ? 26.869 -8.182 -53.793 1.00 45.25 179 GLY A O 1
ATOM 1442 N N . ARG A 1 180 ? 25.481 -8.113 -55.563 1.00 37.94 180 ARG A N 1
ATOM 1443 C CA . ARG A 1 180 ? 25.335 -9.578 -55.664 1.00 37.94 180 ARG A CA 1
ATOM 1444 C C . ARG A 1 180 ? 26.734 -10.199 -55.781 1.00 37.94 180 ARG A C 1
ATOM 1446 O O . ARG A 1 180 ? 27.448 -9.912 -56.733 1.00 37.94 180 ARG A O 1
ATOM 1453 N N . GLY A 1 181 ? 27.121 -11.018 -54.803 1.00 46.50 181 GLY A N 1
ATOM 1454 C CA . GLY A 1 181 ? 28.392 -11.750 -54.797 1.00 46.50 181 GLY A CA 1
ATOM 1455 C C . GLY A 1 181 ? 29.554 -11.110 -54.027 1.00 46.50 181 GLY A C 1
ATOM 1456 O O . GLY A 1 181 ? 30.568 -11.783 -53.850 1.00 46.50 181 GLY A O 1
ATOM 1457 N N . ILE A 1 182 ? 29.429 -9.873 -53.525 1.00 46.72 182 ILE A N 1
ATOM 1458 C CA . ILE A 1 182 ? 30.513 -9.228 -52.756 1.00 46.72 182 ILE A CA 1
ATOM 1459 C C . ILE A 1 182 ? 30.631 -9.841 -51.355 1.00 46.72 182 ILE A C 1
ATOM 1461 O O . ILE A 1 182 ? 31.734 -10.149 -50.923 1.00 46.72 182 ILE A O 1
ATOM 1465 N N . GLU A 1 183 ? 29.512 -10.088 -50.670 1.00 49.56 183 GLU A N 1
ATOM 1466 C CA . GLU A 1 183 ? 29.505 -10.671 -49.318 1.00 49.56 183 GLU A CA 1
ATOM 1467 C C . GLU A 1 183 ? 30.059 -12.103 -49.315 1.00 49.56 183 GLU A C 1
ATOM 1469 O O . GLU A 1 183 ? 31.021 -12.391 -48.608 1.00 49.56 183 GLU A O 1
ATOM 1474 N N . SER A 1 184 ? 29.542 -12.969 -50.193 1.00 50.53 184 SER A N 1
ATOM 1475 C CA . SER A 1 184 ? 30.054 -14.333 -50.368 1.00 50.53 184 SER A CA 1
ATOM 1476 C C . SER A 1 184 ? 31.495 -14.340 -50.882 1.00 50.53 184 SER A C 1
ATOM 1478 O O . SER A 1 184 ? 32.304 -15.158 -50.459 1.00 50.53 184 SER A O 1
ATOM 1480 N N . GLY A 1 185 ? 31.846 -13.420 -51.787 1.00 51.03 185 GLY A N 1
ATOM 1481 C CA . GLY A 1 185 ? 33.203 -13.283 -52.316 1.00 51.03 185 GLY A CA 1
ATOM 1482 C C . GLY A 1 185 ? 34.213 -12.873 -51.247 1.00 51.03 185 GLY A C 1
ATOM 1483 O O . GLY A 1 185 ? 35.308 -13.424 -51.204 1.00 51.03 185 GLY A O 1
ATOM 1484 N N . MET A 1 186 ? 33.830 -11.958 -50.359 1.00 50.72 186 MET A N 1
ATOM 1485 C CA . MET A 1 186 ? 34.678 -11.433 -49.293 1.00 50.72 186 MET A CA 1
ATOM 1486 C C . MET A 1 186 ? 34.773 -12.394 -48.107 1.00 50.72 186 MET A C 1
ATOM 1488 O O . MET A 1 186 ? 35.869 -12.594 -47.592 1.00 50.72 186 MET A O 1
ATOM 1492 N N . GLN A 1 187 ? 33.679 -13.070 -47.741 1.00 52.50 187 GLN A N 1
ATOM 1493 C CA . GLN A 1 187 ? 33.707 -14.181 -46.784 1.00 52.50 187 GLN A CA 1
ATOM 1494 C C . GLN A 1 187 ? 34.605 -15.317 -47.282 1.00 52.50 187 GLN A C 1
ATOM 1496 O O . GLN A 1 187 ? 35.444 -15.800 -46.527 1.00 52.50 187 GLN A O 1
ATOM 1501 N N . HIS A 1 188 ? 34.504 -15.698 -48.562 1.00 52.25 188 HIS A N 1
ATOM 1502 C CA . HIS A 1 188 ? 35.405 -16.691 -49.149 1.00 52.25 188 HIS A CA 1
ATOM 1503 C C . HIS A 1 188 ? 36.860 -16.215 -49.182 1.00 52.25 188 HIS A C 1
ATOM 1505 O O . HIS A 1 188 ? 37.741 -16.984 -48.815 1.00 52.25 188 HIS A O 1
ATOM 1511 N N . ALA A 1 189 ? 37.128 -14.963 -49.564 1.00 49.88 189 ALA A N 1
ATOM 1512 C CA . ALA A 1 189 ? 38.488 -14.425 -49.611 1.00 49.88 189 ALA A CA 1
ATOM 1513 C C . ALA A 1 189 ? 39.134 -14.353 -48.217 1.00 49.88 189 ALA A C 1
ATOM 1515 O O . ALA A 1 189 ? 40.288 -14.740 -48.045 1.00 49.88 189 ALA A O 1
ATOM 1516 N N . LEU A 1 190 ? 38.385 -13.908 -47.206 1.00 50.59 190 LEU A N 1
ATOM 1517 C CA . LEU A 1 190 ? 38.849 -13.858 -45.820 1.00 50.59 190 LEU A CA 1
ATOM 1518 C C . LEU A 1 190 ? 39.012 -15.268 -45.222 1.00 50.59 190 LEU A C 1
ATOM 1520 O O . LEU A 1 190 ? 39.986 -15.512 -44.512 1.00 50.59 190 LEU A O 1
ATOM 1524 N N . ALA A 1 191 ? 38.118 -16.214 -45.535 1.00 51.97 191 ALA A N 1
ATOM 1525 C CA . ALA A 1 191 ? 38.252 -17.613 -45.120 1.00 51.97 191 ALA A CA 1
ATOM 1526 C C . ALA A 1 191 ? 39.463 -18.295 -45.780 1.00 51.97 191 ALA A C 1
ATOM 1528 O O . ALA A 1 191 ? 40.204 -19.006 -45.103 1.00 51.97 191 ALA A O 1
ATOM 1529 N N . SER A 1 192 ? 39.705 -18.028 -47.067 1.00 49.66 192 SER A N 1
ATOM 1530 C CA . SER A 1 192 ? 40.877 -18.497 -47.821 1.00 49.66 192 SER A CA 1
ATOM 1531 C C . SER A 1 192 ? 42.175 -17.933 -47.222 1.00 49.66 192 SER A C 1
ATOM 1533 O O . SER A 1 192 ? 43.105 -18.685 -46.923 1.00 49.66 192 SER A O 1
ATOM 1535 N N . ALA A 1 193 ? 42.205 -16.636 -46.892 1.00 48.72 193 ALA A N 1
ATOM 1536 C CA . ALA A 1 193 ? 43.332 -16.006 -46.201 1.00 48.72 193 ALA A CA 1
ATOM 1537 C C . ALA A 1 193 ? 43.580 -16.596 -44.797 1.00 48.72 193 ALA A C 1
ATOM 1539 O O . ALA A 1 193 ? 44.726 -16.871 -44.433 1.00 48.72 193 ALA A O 1
ATOM 1540 N N . ALA A 1 194 ? 42.524 -16.842 -44.015 1.00 49.38 194 ALA A N 1
ATOM 1541 C CA . ALA A 1 194 ? 42.635 -17.477 -42.702 1.00 49.38 194 ALA A CA 1
ATOM 1542 C C . ALA A 1 194 ? 43.146 -18.927 -42.804 1.00 49.38 194 ALA A C 1
ATOM 1544 O O . ALA A 1 194 ? 44.018 -19.325 -42.031 1.00 49.38 194 ALA A O 1
ATOM 1545 N N . GLN A 1 195 ? 42.657 -19.702 -43.778 1.00 51.22 195 GLN A N 1
ATOM 1546 C CA . GLN A 1 195 ? 43.106 -21.070 -44.052 1.00 51.22 195 GLN A CA 1
ATOM 1547 C C . GLN A 1 195 ? 44.586 -21.098 -44.451 1.00 51.22 195 GLN A C 1
ATOM 1549 O O . GLN A 1 195 ? 45.350 -21.911 -43.930 1.00 51.22 195 GLN A O 1
ATOM 1554 N N . ALA A 1 196 ? 45.014 -20.172 -45.311 1.00 49.31 196 ALA A N 1
ATOM 1555 C CA . ALA A 1 196 ? 46.406 -20.055 -45.721 1.00 49.31 196 ALA A CA 1
ATOM 1556 C C . ALA A 1 196 ? 47.326 -19.703 -44.541 1.00 49.31 196 ALA A C 1
ATOM 1558 O O . ALA A 1 196 ? 48.349 -20.359 -44.339 1.00 49.31 196 ALA A O 1
ATOM 1559 N N . LEU A 1 197 ? 46.934 -18.745 -43.695 1.00 47.12 197 LEU A N 1
ATOM 1560 C CA . LEU A 1 197 ? 47.676 -18.408 -42.474 1.00 47.12 197 LEU A CA 1
ATOM 1561 C C . LEU A 1 197 ? 47.744 -19.584 -41.489 1.00 47.12 197 LEU A C 1
ATOM 1563 O O . LEU A 1 197 ? 48.768 -19.782 -40.837 1.00 47.12 197 LEU A O 1
ATOM 1567 N N . ARG A 1 198 ? 46.689 -20.403 -41.411 1.00 48.91 198 ARG A N 1
ATOM 1568 C CA . ARG A 1 198 ? 46.638 -21.594 -40.549 1.00 48.91 198 ARG A CA 1
ATOM 1569 C C . ARG A 1 198 ? 47.540 -22.707 -41.070 1.00 48.91 198 ARG A C 1
ATOM 1571 O O . ARG A 1 198 ? 48.241 -23.346 -40.288 1.00 48.91 198 ARG A O 1
ATOM 1578 N N . SER A 1 199 ? 47.559 -22.900 -42.388 1.00 50.25 199 SER A N 1
ATOM 1579 C CA . SER A 1 199 ? 48.468 -23.838 -43.052 1.00 50.25 199 SER A CA 1
ATOM 1580 C C . SER A 1 199 ? 49.932 -23.428 -42.863 1.00 50.25 199 SER A C 1
ATOM 1582 O O . SER A 1 199 ? 50.783 -24.270 -42.602 1.00 50.25 199 SER A O 1
ATOM 1584 N N . LEU A 1 200 ? 50.214 -22.121 -42.871 1.00 47.16 200 LEU A N 1
ATOM 1585 C CA . LEU A 1 200 ? 51.533 -21.580 -42.567 1.00 47.16 200 LEU A CA 1
ATOM 1586 C C . LEU A 1 200 ? 51.938 -21.782 -41.107 1.00 47.16 200 LEU A C 1
ATOM 1588 O O . LEU A 1 200 ? 53.063 -22.197 -40.847 1.00 47.16 200 LEU A O 1
ATOM 1592 N N . ALA A 1 201 ? 51.036 -21.522 -40.159 1.00 46.25 201 ALA A N 1
ATOM 1593 C CA . ALA A 1 201 ? 51.311 -21.713 -38.736 1.00 46.25 201 ALA A CA 1
ATOM 1594 C C . ALA A 1 201 ? 51.606 -23.188 -38.398 1.00 46.25 201 ALA A C 1
ATOM 1596 O O . ALA A 1 201 ? 52.626 -23.481 -37.783 1.00 46.25 201 ALA A O 1
ATOM 1597 N N . THR A 1 202 ? 50.768 -24.113 -38.878 1.00 49.12 202 THR A N 1
ATOM 1598 C CA . THR A 1 202 ? 50.941 -25.566 -38.669 1.00 49.12 202 THR A CA 1
ATOM 1599 C C . THR A 1 202 ? 52.199 -26.117 -39.339 1.00 49.12 202 THR A C 1
ATOM 1601 O O . THR A 1 202 ? 52.884 -26.965 -38.772 1.00 49.12 202 THR A O 1
ATOM 1604 N N . PHE A 1 203 ? 52.553 -25.603 -40.517 1.00 47.47 203 PHE A N 1
ATOM 1605 C CA . PHE A 1 203 ? 53.799 -25.954 -41.191 1.00 47.47 203 PHE A CA 1
ATOM 1606 C C . PHE A 1 203 ? 55.039 -25.491 -40.411 1.00 47.47 203 PHE A C 1
ATOM 1608 O O . PHE A 1 203 ? 55.997 -26.246 -40.279 1.00 47.47 203 PHE A O 1
ATOM 1615 N N . ILE A 1 204 ? 55.011 -24.274 -39.855 1.00 45.12 204 ILE A N 1
ATOM 1616 C CA . ILE A 1 204 ? 56.097 -23.738 -39.021 1.00 45.12 204 ILE A CA 1
ATOM 1617 C C . ILE A 1 204 ? 56.246 -24.544 -37.720 1.00 45.12 204 ILE A C 1
ATOM 1619 O O . ILE A 1 204 ? 57.371 -24.817 -37.308 1.00 45.12 204 ILE A O 1
ATOM 1623 N N . GLU A 1 205 ? 55.139 -24.957 -37.095 1.00 43.25 205 GLU A N 1
ATOM 1624 C CA . GLU A 1 205 ? 55.142 -25.809 -35.893 1.00 43.25 205 GLU A CA 1
ATOM 1625 C C . GLU A 1 205 ? 55.665 -27.232 -36.163 1.00 43.25 205 GLU A C 1
ATOM 1627 O O . GLU A 1 205 ? 56.252 -27.848 -35.276 1.00 43.25 205 GLU A O 1
ATOM 1632 N N . GLY A 1 206 ? 55.500 -27.741 -37.389 1.00 41.94 206 GLY A N 1
ATOM 1633 C CA . GLY A 1 206 ? 55.975 -29.059 -37.821 1.00 41.94 206 GLY A CA 1
ATOM 1634 C C . GLY A 1 206 ? 57.440 -29.124 -38.272 1.00 41.94 206 GLY A C 1
ATOM 1635 O O . GLY A 1 206 ? 57.910 -30.209 -38.619 1.00 41.94 206 GLY A O 1
ATOM 1636 N N . LEU A 1 207 ? 58.177 -28.004 -38.291 1.00 46.78 207 LEU A N 1
ATOM 1637 C CA . LEU A 1 207 ? 59.593 -27.990 -38.676 1.00 46.78 207 LEU A CA 1
ATOM 1638 C C . LEU A 1 207 ? 60.444 -28.734 -37.623 1.00 46.78 207 LEU A C 1
ATOM 1640 O O . LEU A 1 207 ? 60.492 -28.316 -36.462 1.00 46.78 207 LEU A O 1
ATOM 1644 N N . PRO A 1 208 ? 61.163 -29.813 -37.992 1.00 42.97 208 PRO A N 1
ATOM 1645 C CA . PRO A 1 208 ? 61.929 -30.618 -37.049 1.00 42.97 208 PRO A CA 1
ATOM 1646 C C . PRO A 1 208 ? 63.270 -29.938 -36.748 1.00 42.97 208 PRO A C 1
ATOM 1648 O O . PRO A 1 208 ? 64.312 -30.345 -37.251 1.00 42.97 208 PRO A O 1
ATOM 1651 N N . CYS A 1 209 ? 63.269 -28.877 -35.941 1.00 40.84 209 CYS A N 1
ATOM 1652 C CA . CYS A 1 209 ? 64.487 -28.116 -35.663 1.00 40.84 209 CYS A CA 1
ATOM 1653 C C . CYS A 1 209 ? 64.664 -27.851 -34.162 1.00 40.84 209 CYS A C 1
ATOM 1655 O O . CYS A 1 209 ? 64.504 -26.725 -33.694 1.00 40.84 209 CYS A O 1
ATOM 1657 N N . LYS A 1 210 ? 65.110 -28.858 -33.396 1.00 39.47 210 LYS A N 1
ATOM 1658 C CA . LYS A 1 210 ? 66.054 -28.560 -32.306 1.00 39.47 210 LYS A CA 1
ATOM 1659 C C . LYS A 1 210 ? 67.357 -28.162 -32.999 1.00 39.47 210 LYS A C 1
ATOM 1661 O O . LYS A 1 210 ? 68.099 -29.034 -33.433 1.00 39.47 210 LYS A O 1
ATOM 1666 N N . ALA A 1 211 ? 67.573 -26.865 -33.209 1.00 41.16 211 ALA A N 1
ATOM 1667 C CA . ALA A 1 211 ? 68.777 -26.362 -33.864 1.00 41.16 211 ALA A CA 1
ATOM 1668 C C . ALA A 1 211 ? 70.015 -26.794 -33.060 1.00 41.16 211 ALA A C 1
ATOM 1670 O O . ALA A 1 211 ? 70.170 -26.390 -31.909 1.00 41.16 211 ALA A O 1
ATOM 1671 N N . THR A 1 212 ? 70.871 -27.636 -33.640 1.00 35.59 212 THR A N 1
ATOM 1672 C CA . THR A 1 212 ? 72.071 -28.162 -32.961 1.00 35.59 212 THR A CA 1
ATOM 1673 C C . THR A 1 212 ? 73.373 -27.569 -33.492 1.00 35.59 212 THR A C 1
ATOM 1675 O O . THR A 1 212 ? 74.422 -27.804 -32.901 1.00 35.59 212 THR A O 1
ATOM 1678 N N . THR A 1 213 ? 73.345 -26.759 -34.558 1.00 39.03 213 THR A N 1
ATOM 1679 C CA . THR A 1 213 ? 74.558 -26.151 -35.137 1.00 39.03 213 THR A CA 1
ATOM 1680 C C . THR A 1 213 ? 74.412 -24.658 -35.434 1.00 39.03 213 THR A C 1
ATOM 1682 O O . THR A 1 213 ? 73.350 -24.170 -35.821 1.00 39.03 213 THR A O 1
ATOM 1685 N N . PHE A 1 214 ? 75.518 -23.921 -35.274 1.00 35.53 214 PHE A N 1
ATOM 1686 C CA . PHE A 1 214 ? 75.592 -22.465 -35.459 1.00 35.53 214 PHE A CA 1
ATOM 1687 C C . PHE A 1 214 ? 75.202 -22.027 -36.886 1.00 35.53 214 PHE A C 1
ATOM 1689 O O . PHE A 1 214 ? 74.511 -21.028 -37.055 1.00 35.53 214 PHE A O 1
ATOM 1696 N N . ALA A 1 215 ? 75.520 -22.838 -37.901 1.00 37.97 215 ALA A N 1
ATOM 1697 C CA . ALA A 1 215 ? 75.122 -22.605 -39.292 1.00 37.97 215 ALA A CA 1
ATOM 1698 C C . ALA A 1 215 ? 73.598 -22.714 -39.518 1.00 37.97 215 ALA A C 1
ATOM 1700 O O . ALA A 1 215 ? 73.029 -21.959 -40.303 1.00 37.97 215 ALA A O 1
ATOM 1701 N N . GLN A 1 216 ? 72.908 -23.607 -38.796 1.00 41.53 216 GLN A N 1
ATOM 1702 C CA . GLN A 1 216 ? 71.443 -23.712 -38.847 1.00 41.53 216 GLN A CA 1
ATOM 1703 C C . GLN A 1 216 ? 70.769 -22.517 -38.155 1.00 41.53 216 GLN A C 1
ATOM 1705 O O . GLN A 1 216 ? 69.721 -22.054 -38.606 1.00 41.53 216 GLN A O 1
ATOM 1710 N N . LEU A 1 217 ? 71.388 -21.979 -37.097 1.00 38.44 217 LEU A N 1
ATOM 1711 C CA . LEU A 1 217 ? 70.948 -20.751 -36.427 1.00 38.44 217 LEU A CA 1
ATOM 1712 C C . LEU A 1 217 ? 71.170 -19.503 -37.296 1.00 38.44 217 LEU A C 1
ATOM 1714 O O . LEU A 1 217 ? 70.282 -18.655 -37.359 1.00 38.44 217 LEU A O 1
ATOM 1718 N N . GLU A 1 218 ? 72.291 -19.402 -38.017 1.00 38.88 218 GLU A N 1
ATOM 1719 C CA . GLU A 1 218 ? 72.523 -18.329 -38.996 1.00 38.88 218 GLU A CA 1
ATOM 1720 C C . GLU A 1 218 ? 71.570 -18.412 -40.193 1.00 38.88 218 GLU A C 1
ATOM 1722 O O . GLU A 1 218 ? 71.035 -17.385 -40.613 1.00 38.88 218 GLU A O 1
ATOM 1727 N N . ALA A 1 219 ? 71.283 -19.616 -40.699 1.00 40.25 219 ALA A N 1
ATOM 1728 C CA . ALA A 1 219 ? 70.318 -19.825 -41.777 1.00 40.25 219 ALA A CA 1
ATOM 1729 C C . ALA A 1 219 ? 68.890 -19.449 -41.344 1.00 40.25 219 ALA A C 1
ATOM 1731 O O . ALA A 1 219 ? 68.208 -18.711 -42.053 1.00 40.25 219 ALA A O 1
ATOM 1732 N N . LEU A 1 220 ? 68.458 -19.852 -40.143 1.00 40.66 220 LEU A N 1
ATOM 1733 C CA . LEU A 1 220 ? 67.179 -19.423 -39.560 1.00 40.66 220 LEU A CA 1
ATOM 1734 C C . LEU A 1 220 ? 67.136 -17.908 -39.298 1.00 40.66 220 LEU A C 1
ATOM 1736 O O . LEU A 1 220 ? 66.095 -17.283 -39.497 1.00 40.66 220 LEU A O 1
ATOM 1740 N N . ALA A 1 221 ? 68.253 -17.287 -38.906 1.00 39.09 221 ALA A N 1
ATOM 1741 C CA . ALA A 1 221 ? 68.357 -15.841 -38.706 1.00 39.09 221 ALA A CA 1
ATOM 1742 C C . ALA A 1 221 ? 68.392 -15.052 -40.027 1.00 39.09 221 ALA A C 1
ATOM 1744 O O . ALA A 1 221 ? 67.955 -13.900 -40.052 1.00 39.09 221 ALA A O 1
ATOM 1745 N N . SER A 1 222 ? 68.898 -15.653 -41.107 1.00 40.88 222 SER A N 1
ATOM 1746 C CA . SER A 1 222 ? 68.885 -15.109 -42.470 1.00 40.88 222 SER A CA 1
ATOM 1747 C C . SER A 1 222 ? 67.488 -15.205 -43.085 1.00 40.88 222 SER A C 1
ATOM 1749 O O . SER A 1 222 ? 66.941 -14.196 -43.519 1.00 40.88 222 SER A O 1
ATOM 1751 N N . ILE A 1 223 ? 66.836 -16.369 -42.973 1.00 41.09 223 ILE A N 1
ATOM 1752 C CA . ILE A 1 223 ? 65.445 -16.585 -43.401 1.00 41.09 223 ILE A CA 1
ATOM 1753 C C . ILE A 1 223 ? 64.489 -15.696 -42.595 1.00 41.09 223 ILE A C 1
ATOM 1755 O O . ILE A 1 223 ? 63.584 -15.093 -43.159 1.00 41.09 223 ILE A O 1
ATOM 1759 N N . SER A 1 224 ? 64.713 -15.531 -41.287 1.00 37.78 224 SER A N 1
ATOM 1760 C CA . SER A 1 224 ? 63.966 -14.585 -40.446 1.00 37.78 224 SER A CA 1
ATOM 1761 C C . SER A 1 224 ? 64.195 -13.127 -40.869 1.00 37.78 224 SER A C 1
ATOM 1763 O O . SER A 1 224 ? 63.239 -12.355 -40.914 1.00 37.78 224 SER A O 1
ATOM 1765 N N . ARG A 1 225 ? 65.424 -12.742 -41.250 1.00 40.44 225 ARG A N 1
ATOM 1766 C CA . ARG A 1 225 ? 65.739 -11.404 -41.792 1.00 40.44 225 ARG A CA 1
ATOM 1767 C C . ARG A 1 225 ? 65.100 -11.155 -43.157 1.00 40.44 225 ARG A C 1
ATOM 1769 O O . ARG A 1 225 ? 64.613 -10.054 -43.394 1.00 40.44 225 ARG A O 1
ATOM 1776 N N . GLU A 1 226 ? 65.058 -12.154 -44.033 1.00 40.81 226 GLU A N 1
ATOM 1777 C CA . GLU A 1 226 ? 64.453 -12.040 -45.364 1.00 40.81 226 GLU A CA 1
ATOM 1778 C C . GLU A 1 226 ? 62.920 -12.137 -45.333 1.00 40.81 226 GLU A C 1
ATOM 1780 O O . GLU A 1 226 ? 62.251 -11.382 -46.034 1.00 40.81 226 GLU A O 1
ATOM 1785 N N . LEU A 1 227 ? 62.329 -12.942 -44.442 1.00 37.94 227 LEU A N 1
ATOM 1786 C CA . LEU A 1 227 ? 60.891 -12.896 -44.131 1.00 37.94 227 LEU A CA 1
ATOM 1787 C C . LEU A 1 227 ? 60.505 -11.564 -43.470 1.00 37.94 227 LEU A C 1
ATOM 1789 O O . LEU A 1 227 ? 59.419 -11.040 -43.713 1.00 37.94 227 LEU A O 1
ATOM 1793 N N . GLN A 1 228 ? 61.411 -10.964 -42.690 1.00 36.72 228 GLN A N 1
ATOM 1794 C CA . GLN A 1 228 ? 61.274 -9.581 -42.236 1.00 36.72 228 GLN A CA 1
ATOM 1795 C C . GLN A 1 228 ? 61.474 -8.552 -43.364 1.00 36.72 228 GLN A C 1
ATOM 1797 O O . GLN A 1 228 ? 60.961 -7.445 -43.250 1.00 36.72 228 GLN A O 1
ATOM 1802 N N . ALA A 1 229 ? 62.159 -8.880 -44.460 1.00 37.88 229 ALA A N 1
ATOM 1803 C CA . ALA A 1 229 ? 62.248 -8.031 -45.652 1.00 37.88 229 ALA A CA 1
ATOM 1804 C C . ALA A 1 229 ? 61.023 -8.187 -46.581 1.00 37.88 229 ALA A C 1
ATOM 1806 O O . ALA A 1 229 ? 60.658 -7.245 -47.279 1.00 37.88 229 ALA A O 1
ATOM 1807 N N . LEU A 1 230 ? 60.329 -9.331 -46.519 1.00 37.31 230 LEU A N 1
ATOM 1808 C CA . LEU A 1 230 ? 59.002 -9.584 -47.105 1.00 37.31 230 LEU A CA 1
ATOM 1809 C C . LEU A 1 230 ? 57.848 -8.918 -46.322 1.00 37.31 230 LEU A C 1
ATOM 1811 O O . LEU A 1 230 ? 56.681 -9.102 -46.674 1.00 37.31 230 LEU A O 1
ATOM 1815 N N . ARG A 1 231 ? 58.155 -8.129 -45.276 1.00 35.09 231 ARG A N 1
ATOM 1816 C CA . ARG A 1 231 ? 57.213 -7.312 -44.487 1.00 35.09 231 ARG A CA 1
ATOM 1817 C C . ARG A 1 231 ? 56.422 -6.344 -45.370 1.00 35.09 231 ARG A C 1
ATOM 1819 O O . ARG A 1 231 ? 56.813 -5.192 -45.518 1.00 35.09 231 ARG A O 1
ATOM 1826 N N . ALA A 1 232 ? 55.269 -6.807 -45.849 1.00 33.81 232 ALA A N 1
ATOM 1827 C CA . ALA A 1 232 ? 54.241 -6.040 -46.549 1.00 33.81 232 ALA A CA 1
ATOM 1828 C C . ALA A 1 232 ? 54.731 -5.310 -47.825 1.00 33.81 232 ALA A C 1
ATOM 1830 O O . ALA A 1 232 ? 55.904 -4.978 -47.993 1.00 33.81 232 ALA A O 1
ATOM 1831 N N . PRO A 1 233 ? 53.846 -5.031 -48.792 1.00 36.69 233 PRO A N 1
ATOM 1832 C CA . PRO A 1 233 ? 54.246 -4.409 -50.041 1.00 36.69 233 PRO A CA 1
ATOM 1833 C C . PRO A 1 233 ? 54.409 -2.898 -49.829 1.00 36.69 233 PRO A C 1
ATOM 1835 O O . PRO A 1 233 ? 53.606 -2.092 -50.292 1.00 36.69 233 PRO A O 1
ATOM 1838 N N . HIS A 1 234 ? 55.462 -2.484 -49.121 1.00 32.12 234 HIS A N 1
ATOM 1839 C CA . HIS A 1 234 ? 55.740 -1.064 -48.910 1.00 32.12 234 HIS A CA 1
ATOM 1840 C C . HIS A 1 234 ? 55.953 -0.339 -50.250 1.00 32.12 234 HIS A C 1
ATOM 1842 O O . HIS A 1 234 ? 55.534 0.804 -50.398 1.00 32.12 234 HIS A O 1
ATOM 1848 N N . TRP A 1 235 ? 56.481 -1.041 -51.260 1.00 39.34 235 TRP A N 1
ATOM 1849 C CA . TRP A 1 235 ? 56.666 -0.538 -52.625 1.00 39.34 235 TRP A CA 1
ATOM 1850 C C . TRP A 1 235 ? 55.366 -0.394 -53.437 1.00 39.34 235 TRP A C 1
ATOM 1852 O O . TRP A 1 235 ? 55.349 0.322 -54.437 1.00 39.34 235 TRP A O 1
ATOM 1862 N N . LEU A 1 236 ? 54.272 -1.039 -53.013 1.00 34.59 236 LEU A N 1
ATOM 1863 C CA . LEU A 1 236 ? 52.944 -0.865 -53.616 1.00 34.59 236 LEU A CA 1
ATOM 1864 C C . LEU A 1 236 ? 52.220 0.355 -53.013 1.00 34.59 236 LEU A C 1
ATOM 1866 O O . LEU A 1 236 ? 51.386 0.965 -53.673 1.00 34.59 236 LEU A O 1
ATOM 1870 N N . LEU A 1 237 ? 52.600 0.756 -51.792 1.00 32.31 237 LEU A N 1
ATOM 1871 C CA . LEU A 1 237 ? 52.078 1.930 -51.082 1.00 32.31 237 LEU A CA 1
ATOM 1872 C C . LEU A 1 237 ? 52.898 3.212 -51.317 1.00 32.31 237 LEU A C 1
ATOM 1874 O O . LEU A 1 237 ? 52.320 4.297 -51.308 1.00 32.31 237 LEU A O 1
ATOM 1878 N N . THR A 1 238 ? 54.210 3.131 -51.573 1.00 32.59 238 THR A N 1
ATOM 1879 C CA . THR A 1 238 ? 55.043 4.329 -51.823 1.00 32.59 238 THR A CA 1
ATOM 1880 C C . THR A 1 238 ? 54.646 5.078 -53.090 1.00 32.59 238 THR A C 1
ATOM 1882 O O . THR A 1 238 ? 54.785 6.292 -53.140 1.00 32.59 238 THR A O 1
ATOM 1885 N N . ASN A 1 239 ? 54.078 4.394 -54.083 1.00 40.62 239 ASN A N 1
ATOM 1886 C CA . ASN A 1 239 ? 53.610 5.053 -55.303 1.00 40.62 239 ASN A CA 1
ATOM 1887 C C . ASN A 1 239 ? 52.215 5.691 -55.170 1.00 40.62 239 ASN A C 1
ATOM 1889 O O . ASN A 1 239 ? 51.813 6.437 -56.056 1.00 40.62 239 ASN A O 1
ATOM 1893 N N . ILE A 1 240 ? 51.477 5.429 -54.082 1.00 35.50 240 ILE A N 1
ATOM 1894 C CA . ILE A 1 240 ? 50.123 5.972 -53.869 1.00 35.50 240 ILE A CA 1
ATOM 1895 C C . ILE A 1 240 ? 50.162 7.207 -52.960 1.00 35.50 240 ILE A C 1
ATOM 1897 O O . ILE A 1 240 ? 49.409 8.152 -53.190 1.00 35.50 240 ILE A O 1
ATOM 1901 N N . SER A 1 241 ? 51.065 7.259 -51.973 1.00 35.97 241 SER A N 1
ATOM 1902 C CA . SER A 1 241 ? 51.220 8.442 -51.110 1.00 35.97 241 SER A CA 1
ATOM 1903 C C . SER A 1 241 ? 51.700 9.686 -51.874 1.00 35.97 241 SER A C 1
ATOM 1905 O O . SER A 1 241 ? 51.249 10.785 -51.565 1.00 35.97 241 SER A O 1
ATOM 1907 N N . ASP A 1 242 ? 52.517 9.514 -52.920 1.00 43.25 242 ASP A N 1
ATOM 1908 C CA . ASP A 1 242 ? 52.937 10.614 -53.805 1.00 43.25 242 ASP A CA 1
ATOM 1909 C C . ASP A 1 242 ? 51.854 11.017 -54.832 1.00 43.25 242 ASP A C 1
ATOM 1911 O O . ASP A 1 242 ? 51.837 12.150 -55.319 1.00 43.25 242 ASP A O 1
ATOM 1915 N N . GLU A 1 243 ? 50.908 10.125 -55.148 1.00 42.12 243 GLU A N 1
ATOM 1916 C CA . GLU A 1 243 ? 49.841 10.368 -56.132 1.00 42.12 243 GLU A CA 1
ATOM 1917 C C . GLU A 1 243 ? 48.538 10.891 -55.500 1.00 42.12 243 GLU A C 1
ATOM 1919 O O . GLU A 1 243 ? 47.760 11.538 -56.192 1.00 42.12 243 GLU A O 1
ATOM 1924 N N . GLN A 1 244 ? 48.284 10.710 -54.197 1.00 43.34 244 GLN A N 1
ATOM 1925 C CA . GLN A 1 244 ? 47.082 11.245 -53.530 1.00 43.34 244 GLN A CA 1
ATOM 1926 C C . GLN A 1 244 ? 46.902 12.771 -53.656 1.00 43.34 244 GLN A C 1
ATOM 1928 O O . GLN A 1 244 ? 45.826 13.195 -54.090 1.00 43.34 244 GLN A O 1
ATOM 1933 N N . PRO A 1 245 ? 47.905 13.626 -53.364 1.00 51.12 245 PRO A N 1
ATOM 1934 C CA . PRO A 1 245 ? 47.757 15.069 -53.569 1.00 51.12 245 PRO A CA 1
ATOM 1935 C C . PRO A 1 245 ? 47.601 15.423 -55.055 1.00 51.12 245 PRO A C 1
ATOM 1937 O O . PRO A 1 245 ? 46.975 16.426 -55.398 1.00 51.12 245 PRO A O 1
ATOM 1940 N N . ARG A 1 246 ? 48.122 14.586 -55.957 1.00 52.50 246 ARG A N 1
ATOM 1941 C CA . ARG A 1 246 ? 48.057 14.777 -57.408 1.00 52.50 246 ARG A CA 1
ATOM 1942 C C . ARG A 1 246 ? 46.704 14.384 -57.998 1.00 52.50 246 ARG A C 1
ATOM 1944 O O . ARG A 1 246 ? 46.176 15.131 -58.816 1.00 52.50 246 ARG A O 1
ATOM 1951 N N . LEU A 1 247 ? 46.122 13.273 -57.552 1.00 47.16 247 LEU A N 1
ATOM 1952 C CA . LEU A 1 247 ? 44.770 12.821 -57.879 1.00 47.16 247 LEU A CA 1
ATOM 1953 C C . LEU A 1 247 ? 43.727 13.753 -57.270 1.00 47.16 247 LEU A C 1
ATOM 1955 O O . LEU A 1 247 ? 42.792 14.125 -57.967 1.00 47.16 247 LEU A O 1
ATOM 1959 N N . ALA A 1 248 ? 43.932 14.226 -56.037 1.00 52.47 248 ALA A N 1
ATOM 1960 C CA . ALA A 1 248 ? 43.113 15.283 -55.448 1.00 52.47 248 ALA A CA 1
ATOM 1961 C C . ALA A 1 248 ? 43.210 16.586 -56.260 1.00 52.47 248 ALA A C 1
ATOM 1963 O O . ALA A 1 248 ? 42.195 17.224 -56.529 1.00 52.47 248 ALA A O 1
ATOM 1964 N N . ARG A 1 249 ? 44.409 16.956 -56.739 1.00 59.16 249 ARG A N 1
ATOM 1965 C CA . ARG A 1 249 ? 44.606 18.121 -57.618 1.00 59.16 249 ARG A CA 1
ATOM 1966 C C . ARG A 1 249 ? 43.969 17.930 -58.995 1.00 59.16 249 ARG A C 1
ATOM 1968 O O . ARG A 1 249 ? 43.370 18.870 -59.503 1.00 59.16 249 ARG A O 1
ATOM 1975 N N . LEU A 1 250 ? 44.054 16.742 -59.593 1.00 56.31 250 LEU A N 1
ATOM 1976 C CA . LEU A 1 250 ? 43.374 16.398 -60.846 1.00 56.31 250 LEU A CA 1
ATOM 1977 C C . LEU A 1 250 ? 41.855 16.417 -60.669 1.00 56.31 250 LEU A C 1
ATOM 1979 O O . LEU A 1 250 ? 41.170 17.009 -61.496 1.00 56.31 250 LEU A O 1
ATOM 1983 N N . HIS A 1 251 ? 41.334 15.851 -59.580 1.00 53.97 251 HIS A N 1
ATOM 1984 C CA . HIS A 1 251 ? 39.911 15.870 -59.251 1.00 53.97 251 HIS A CA 1
ATOM 1985 C C . HIS A 1 251 ? 39.417 17.304 -59.047 1.00 53.97 251 HIS A C 1
ATOM 1987 O O . HIS A 1 251 ? 38.459 17.710 -59.694 1.00 53.97 251 HIS A O 1
ATOM 1993 N N . ALA A 1 252 ? 40.147 18.121 -58.282 1.00 63.97 252 ALA A N 1
ATOM 1994 C CA . ALA A 1 252 ? 39.847 19.540 -58.105 1.00 63.97 252 ALA A CA 1
ATOM 1995 C C . ALA A 1 252 ? 39.914 20.326 -59.430 1.00 63.97 252 ALA A C 1
ATOM 1997 O O . ALA A 1 252 ? 39.080 21.197 -59.676 1.00 63.97 252 ALA A O 1
ATOM 1998 N N . LEU A 1 253 ? 40.867 20.020 -60.322 1.00 67.56 253 LEU A N 1
ATOM 1999 C CA . LEU A 1 253 ? 40.934 20.614 -61.665 1.00 67.56 253 LEU A CA 1
ATOM 2000 C C . LEU A 1 253 ? 39.763 20.161 -62.549 1.00 67.56 253 LEU A C 1
ATOM 2002 O O . LEU A 1 253 ? 39.236 20.971 -63.310 1.00 67.56 253 LEU A O 1
ATOM 2006 N N . HIS A 1 254 ? 39.326 18.905 -62.441 1.00 62.34 254 HIS A N 1
ATOM 2007 C CA . HIS A 1 254 ? 38.172 18.369 -63.162 1.00 62.34 254 HIS A CA 1
ATOM 2008 C C . HIS A 1 254 ? 36.846 18.942 -62.646 1.00 62.34 254 HIS A C 1
ATOM 2010 O O . HIS A 1 254 ? 36.019 19.346 -63.462 1.00 62.34 254 HIS A O 1
ATOM 2016 N N . GLU A 1 255 ? 36.665 19.070 -61.331 1.00 64.50 255 GLU A N 1
ATOM 2017 C CA . GLU A 1 255 ? 35.515 19.735 -60.709 1.00 64.50 255 GLU A CA 1
ATOM 2018 C C . GLU A 1 255 ? 35.473 21.216 -61.074 1.00 64.50 255 GLU A C 1
ATOM 2020 O O . GLU A 1 255 ? 34.440 21.724 -61.510 1.00 64.50 255 GLU A O 1
ATOM 2025 N N . ARG A 1 256 ? 36.615 21.911 -61.001 1.00 73.62 256 ARG A N 1
ATOM 2026 C CA . ARG A 1 256 ? 36.711 23.318 -61.402 1.00 73.62 256 ARG A CA 1
ATOM 2027 C C . ARG A 1 256 ? 36.463 23.495 -62.897 1.00 73.62 256 ARG A C 1
ATOM 2029 O O . ARG A 1 256 ? 35.757 24.423 -63.283 1.00 73.62 256 ARG A O 1
ATOM 2036 N N . LYS A 1 257 ? 36.949 22.583 -63.747 1.00 77.44 257 LYS A N 1
ATOM 2037 C CA . LYS A 1 257 ? 36.610 22.549 -65.179 1.00 77.44 257 LYS A CA 1
ATOM 2038 C C . LYS A 1 257 ? 35.112 22.337 -65.385 1.00 77.44 257 LYS A C 1
ATOM 2040 O O . LYS A 1 257 ? 34.524 23.033 -66.208 1.00 77.44 257 LYS A O 1
ATOM 2045 N N . ALA A 1 258 ? 34.490 21.412 -64.654 1.00 66.06 258 ALA A N 1
ATOM 2046 C CA . ALA A 1 258 ? 33.059 21.137 -64.743 1.00 66.06 258 ALA A CA 1
ATOM 2047 C C . ALA A 1 258 ? 32.217 22.345 -64.299 1.00 66.06 258 ALA A C 1
ATOM 2049 O O . ALA A 1 258 ? 31.271 22.705 -64.997 1.00 66.06 258 ALA A O 1
ATOM 2050 N N . ALA A 1 259 ? 32.609 23.024 -63.217 1.00 72.81 259 ALA A N 1
ATOM 2051 C CA . ALA A 1 259 ? 31.962 24.233 -62.709 1.00 72.81 259 ALA A CA 1
ATOM 2052 C C . ALA A 1 259 ? 32.132 25.443 -63.648 1.00 72.81 259 ALA A C 1
ATOM 2054 O O . ALA A 1 259 ? 31.186 26.187 -63.907 1.00 72.81 259 ALA A O 1
ATOM 2055 N N . LEU A 1 260 ? 33.325 25.631 -64.223 1.00 75.62 260 LEU A N 1
ATOM 2056 C CA . LEU A 1 260 ? 33.559 26.662 -65.238 1.00 75.62 260 LEU A CA 1
ATOM 2057 C C . LEU A 1 260 ? 32.777 26.365 -66.515 1.00 75.62 260 LEU A C 1
ATOM 2059 O O . LEU A 1 260 ? 32.204 27.273 -67.112 1.00 75.62 260 LEU A O 1
ATOM 2063 N N . ARG A 1 261 ? 32.717 25.091 -66.918 1.00 75.56 261 ARG A N 1
ATOM 2064 C CA . ARG A 1 261 ? 31.944 24.640 -68.073 1.00 75.56 261 ARG A CA 1
ATOM 2065 C C . ARG A 1 261 ? 30.451 24.857 -67.851 1.00 75.56 261 ARG A C 1
ATOM 2067 O O . ARG A 1 261 ? 29.809 25.362 -68.760 1.00 75.56 261 ARG A O 1
ATOM 2074 N N . SER A 1 262 ? 29.897 24.548 -66.680 1.00 74.50 262 SER A N 1
ATOM 2075 C CA . SER A 1 262 ? 28.483 24.817 -66.384 1.00 74.50 262 SER A CA 1
ATOM 2076 C C . SER A 1 262 ? 28.183 26.322 -66.347 1.00 74.50 262 SER A C 1
ATOM 2078 O O . SER A 1 262 ? 27.205 26.760 -66.953 1.00 74.50 262 SER A O 1
ATOM 2080 N N . SER A 1 263 ? 29.073 27.138 -65.766 1.00 77.62 263 SER A N 1
ATOM 2081 C CA . SER A 1 263 ? 28.980 28.608 -65.823 1.00 77.62 263 SER A CA 1
ATOM 2082 C C . SER A 1 263 ? 29.064 29.159 -67.251 1.00 77.62 263 SER A C 1
ATOM 2084 O O . SER A 1 263 ? 28.287 30.041 -67.611 1.00 77.62 263 SER A O 1
ATOM 2086 N N . LEU A 1 264 ? 29.955 28.637 -68.098 1.00 75.62 264 LEU A N 1
ATOM 2087 C CA . LEU A 1 264 ? 30.042 29.009 -69.515 1.00 75.62 264 LEU A CA 1
ATOM 2088 C C . LEU A 1 264 ? 28.785 28.591 -70.276 1.00 75.62 264 LEU A C 1
ATOM 2090 O O . LEU A 1 264 ? 28.193 29.414 -70.967 1.00 75.62 264 LEU A O 1
ATOM 2094 N N . LEU A 1 265 ? 28.338 27.347 -70.106 1.00 75.56 265 LEU A N 1
ATOM 2095 C CA . LEU A 1 265 ? 27.170 26.802 -70.799 1.00 75.56 265 LEU A CA 1
ATOM 2096 C C . LEU A 1 265 ? 25.850 27.473 -70.402 1.00 75.56 265 LEU A C 1
ATOM 2098 O O . LEU A 1 265 ? 24.878 27.380 -71.142 1.00 75.56 265 LEU A O 1
ATOM 2102 N N . SER A 1 266 ? 25.821 28.203 -69.284 1.00 77.81 266 SER A N 1
ATOM 2103 C CA . SER A 1 266 ? 24.692 29.074 -68.933 1.00 77.81 266 SER A CA 1
ATOM 2104 C C . SER A 1 266 ? 24.593 30.333 -69.813 1.00 77.81 266 SER A C 1
ATOM 2106 O O . SER A 1 266 ? 23.525 30.934 -69.922 1.00 77.81 266 SER A O 1
ATOM 2108 N N . MET A 1 267 ? 25.693 30.736 -70.461 1.00 72.81 267 MET A N 1
ATOM 2109 C CA . MET A 1 267 ? 25.785 31.957 -71.273 1.00 72.81 267 MET A CA 1
ATOM 2110 C C . MET A 1 267 ? 25.953 31.667 -72.772 1.00 72.81 267 MET A C 1
ATOM 2112 O O . MET A 1 267 ? 25.474 32.433 -73.613 1.00 72.81 267 MET A O 1
ATOM 2116 N N . VAL A 1 268 ? 26.627 30.569 -73.118 1.00 74.81 268 VAL A N 1
ATOM 2117 C CA . VAL A 1 268 ? 27.033 30.224 -74.487 1.00 74.81 268 VAL A CA 1
ATOM 2118 C C . VAL A 1 268 ? 26.798 28.742 -74.790 1.00 74.81 268 VAL A C 1
ATOM 2120 O O . VAL A 1 268 ? 26.799 27.896 -73.907 1.00 74.81 268 VAL A O 1
ATOM 2123 N N . THR A 1 269 ? 26.590 28.407 -76.057 1.00 74.25 269 THR A N 1
ATOM 2124 C CA . THR A 1 269 ? 26.340 27.030 -76.510 1.00 74.25 269 THR A CA 1
ATOM 2125 C C . THR A 1 269 ? 27.597 26.157 -76.436 1.00 74.25 269 THR A C 1
ATOM 2127 O O . THR A 1 269 ? 28.723 26.646 -76.450 1.00 74.25 269 THR A O 1
ATOM 2130 N N . THR A 1 270 ? 27.433 24.832 -76.425 1.00 68.38 270 THR A N 1
ATOM 2131 C CA . THR A 1 270 ? 28.547 23.859 -76.381 1.00 68.38 270 THR A CA 1
ATOM 2132 C C . THR A 1 270 ? 29.555 24.017 -77.523 1.00 68.38 270 THR A C 1
ATOM 2134 O O . THR A 1 270 ? 30.749 23.805 -77.305 1.00 68.38 270 THR A O 1
ATOM 2137 N N . ARG A 1 271 ? 29.113 24.465 -78.710 1.00 68.56 271 ARG A N 1
ATOM 2138 C CA . ARG A 1 271 ? 29.988 24.777 -79.859 1.00 68.56 271 ARG A CA 1
ATOM 2139 C C . ARG A 1 271 ? 30.924 25.966 -79.616 1.00 68.56 271 ARG A C 1
ATOM 2141 O O . ARG A 1 271 ? 31.916 26.088 -80.322 1.00 68.56 271 ARG A O 1
ATOM 2148 N N . PHE A 1 272 ? 30.663 26.806 -78.614 1.00 72.06 272 PHE A N 1
ATOM 2149 C CA . PHE A 1 272 ? 31.545 27.914 -78.231 1.00 72.06 272 PHE A CA 1
ATOM 2150 C C . PHE A 1 272 ? 32.901 27.424 -77.697 1.00 72.06 272 PHE A C 1
ATOM 2152 O O . PHE A 1 272 ? 33.922 28.072 -77.907 1.00 72.06 272 PHE A O 1
ATOM 2159 N N . LEU A 1 273 ? 32.938 26.253 -77.049 1.00 63.66 273 LEU A N 1
ATOM 2160 C CA . LEU A 1 273 ? 34.153 25.709 -76.428 1.00 63.66 273 LEU A CA 1
ATOM 2161 C C . LEU A 1 273 ? 35.183 25.218 -77.465 1.00 63.66 273 LEU A C 1
ATOM 2163 O O . LEU A 1 273 ? 36.390 25.265 -77.218 1.00 63.66 273 LEU A O 1
ATOM 2167 N N . SER A 1 274 ? 34.717 24.778 -78.637 1.00 62.94 274 SER A N 1
ATOM 2168 C CA . SER A 1 274 ? 35.554 24.221 -79.707 1.00 62.94 274 SER A CA 1
ATOM 2169 C C . SER A 1 274 ? 36.146 25.268 -80.660 1.00 62.94 274 SER A C 1
ATOM 2171 O O . SER A 1 274 ? 36.983 24.919 -81.485 1.00 62.94 274 SER A O 1
ATOM 2173 N N . GLN A 1 275 ? 35.746 26.542 -80.571 1.00 67.50 275 GLN A N 1
ATOM 2174 C CA . GLN A 1 275 ? 36.188 27.582 -81.511 1.00 67.50 275 GLN A CA 1
ATOM 2175 C C . GLN A 1 275 ? 37.583 28.118 -81.180 1.00 67.50 275 GLN A C 1
ATOM 2177 O O . GLN A 1 275 ? 37.863 28.471 -80.033 1.00 67.50 275 GLN A O 1
ATOM 2182 N N . GLN A 1 276 ? 38.480 28.208 -82.165 1.00 59.12 276 GLN A N 1
ATOM 2183 C CA . GLN A 1 276 ? 39.819 28.768 -81.954 1.00 59.12 276 GLN A CA 1
ATOM 2184 C C . GLN A 1 276 ? 39.741 30.250 -81.555 1.00 59.12 276 GLN A C 1
ATOM 2186 O O . GLN A 1 276 ? 38.969 31.022 -82.114 1.00 59.12 276 GLN A O 1
ATOM 2191 N N . MET A 1 277 ? 40.534 30.638 -80.551 1.00 60.72 277 MET A N 1
ATOM 2192 C CA . MET A 1 277 ? 40.613 32.035 -80.110 1.00 60.72 277 MET A CA 1
ATOM 2193 C C . MET A 1 277 ? 41.745 32.734 -80.868 1.00 60.72 277 MET A C 1
ATOM 2195 O O . MET A 1 277 ? 42.836 32.161 -80.932 1.00 60.72 277 MET A O 1
ATOM 2199 N N . PRO A 1 278 ? 41.542 33.962 -81.377 1.00 58.31 278 PRO A N 1
ATOM 2200 C CA . PRO A 1 278 ? 42.632 34.783 -81.891 1.00 58.31 278 PRO A CA 1
ATOM 2201 C C . PRO A 1 278 ? 43.668 35.056 -80.790 1.00 58.31 278 PRO A C 1
ATOM 2203 O O . PRO A 1 278 ? 43.320 35.283 -79.630 1.00 58.31 278 PRO A O 1
ATOM 2206 N N . SER A 1 279 ? 44.951 35.041 -81.145 1.00 53.62 279 SER A N 1
ATOM 2207 C CA . SER A 1 279 ? 46.093 35.099 -80.218 1.00 53.62 279 SER A CA 1
ATOM 2208 C C . SER A 1 279 ? 46.226 36.407 -79.413 1.00 53.62 279 SER A C 1
ATOM 2210 O O . SER A 1 279 ? 46.945 36.417 -78.414 1.00 53.62 279 SER A O 1
ATOM 2212 N N . GLY A 1 280 ? 45.515 37.479 -79.783 1.00 56.59 280 GLY A N 1
ATOM 2213 C CA . GLY A 1 280 ? 45.657 38.833 -79.215 1.00 56.59 280 GLY A CA 1
ATOM 2214 C C . GLY A 1 280 ? 44.919 39.137 -77.898 1.00 56.59 280 GLY A C 1
ATOM 2215 O O . GLY A 1 280 ? 44.994 40.253 -77.401 1.00 56.59 280 GLY A O 1
ATOM 2216 N N . LEU A 1 281 ? 44.201 38.190 -77.282 1.00 57.34 281 LEU A N 1
ATOM 2217 C CA . LEU A 1 281 ? 43.311 38.484 -76.135 1.00 57.34 281 LEU A CA 1
ATOM 2218 C C . LEU A 1 281 ? 43.964 38.434 -74.734 1.00 57.34 281 LEU A C 1
ATOM 2220 O O . LEU A 1 281 ? 43.271 38.588 -73.725 1.00 57.34 281 LEU A O 1
ATOM 2224 N N . ARG A 1 282 ? 45.293 38.303 -74.640 1.00 54.53 282 ARG A N 1
ATOM 2225 C CA . ARG A 1 282 ? 46.050 38.176 -73.372 1.00 54.53 282 ARG A CA 1
ATOM 2226 C C . ARG A 1 282 ? 46.305 39.509 -72.642 1.00 54.53 282 ARG A C 1
ATOM 2228 O O . ARG A 1 282 ? 47.393 39.738 -72.121 1.00 54.53 282 ARG A O 1
ATOM 2235 N N . CYS A 1 283 ? 45.335 40.421 -72.624 1.00 56.62 283 CYS A N 1
ATOM 2236 C CA . CYS A 1 283 ? 45.467 41.742 -71.992 1.00 56.62 283 CYS A CA 1
ATOM 2237 C C . CYS A 1 283 ? 44.421 41.946 -70.879 1.00 56.62 283 CYS A C 1
ATOM 2239 O O . CYS A 1 283 ? 43.328 41.380 -70.981 1.00 56.62 283 CYS A O 1
ATOM 2241 N N . PRO A 1 284 ? 44.690 42.794 -69.862 1.00 56.09 284 PRO A N 1
ATOM 2242 C CA . PRO A 1 284 ? 43.712 43.173 -68.839 1.00 56.09 284 PRO A CA 1
ATOM 2243 C C . PRO A 1 284 ? 42.409 43.729 -69.437 1.00 56.09 284 PRO A C 1
ATOM 2245 O O . PRO A 1 284 ? 42.424 44.369 -70.490 1.00 56.09 284 PRO A O 1
ATOM 2248 N N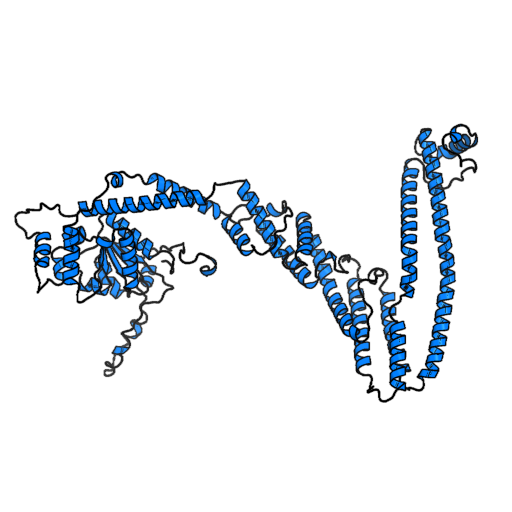 . TRP A 1 285 ? 41.281 43.520 -68.749 1.00 56.97 285 TRP A N 1
ATOM 2249 C CA . TRP A 1 285 ? 39.924 43.769 -69.267 1.00 56.97 285 TRP A CA 1
ATOM 2250 C C . TRP A 1 285 ? 39.683 45.188 -69.817 1.00 56.97 285 TRP A C 1
ATOM 2252 O O . TRP A 1 285 ? 38.907 45.350 -70.755 1.00 56.97 285 TRP A O 1
ATOM 2262 N N . TRP A 1 286 ? 40.381 46.197 -69.295 1.00 58.03 286 TRP A N 1
ATOM 2263 C CA . TRP A 1 286 ? 40.270 47.588 -69.736 1.00 58.03 286 TRP A CA 1
ATOM 2264 C C . TRP A 1 286 ? 40.992 47.865 -71.069 1.00 58.03 286 TRP A C 1
ATOM 2266 O O . TRP A 1 286 ? 40.512 48.672 -71.859 1.00 58.03 286 TRP A O 1
ATOM 2276 N N . ARG A 1 287 ? 42.072 47.135 -71.404 1.00 56.38 287 ARG A N 1
ATOM 2277 C CA . ARG A 1 287 ? 42.707 47.195 -72.742 1.00 56.38 287 ARG A CA 1
ATOM 2278 C C . ARG A 1 287 ? 41.912 46.442 -73.814 1.00 56.38 287 ARG A C 1
ATOM 2280 O O . ARG A 1 287 ? 42.032 46.758 -74.994 1.00 56.38 287 ARG A O 1
ATOM 2287 N N . ARG A 1 288 ? 41.052 45.493 -73.416 1.00 62.06 288 ARG A N 1
ATOM 2288 C CA . ARG A 1 288 ? 40.153 44.756 -74.329 1.00 62.06 288 ARG A CA 1
ATOM 2289 C C . ARG A 1 288 ? 39.053 45.644 -74.935 1.00 62.06 288 ARG A C 1
ATOM 2291 O O . ARG A 1 288 ? 38.462 45.267 -75.939 1.00 62.06 288 ARG A O 1
ATOM 2298 N N . LEU A 1 289 ? 38.789 46.824 -74.362 1.00 53.59 289 LEU A N 1
ATOM 2299 C CA . LEU A 1 289 ? 37.755 47.756 -74.836 1.00 53.59 289 LEU A CA 1
ATOM 2300 C C . LEU A 1 289 ? 38.123 48.480 -76.141 1.00 53.59 289 LEU A C 1
ATOM 2302 O O . LEU A 1 289 ? 37.226 48.896 -76.872 1.00 53.59 289 LEU A O 1
ATOM 2306 N N . PHE A 1 290 ? 39.414 48.588 -76.467 1.00 55.66 290 PHE A N 1
ATOM 2307 C CA . PHE A 1 290 ? 39.882 49.398 -77.597 1.00 55.66 290 PHE A CA 1
ATOM 2308 C C . PHE A 1 290 ? 40.542 48.593 -78.725 1.00 55.66 290 PHE A C 1
ATOM 2310 O O . PHE A 1 290 ? 40.778 49.156 -79.793 1.00 55.66 290 PHE A O 1
ATOM 2317 N N . SER A 1 291 ? 40.762 47.279 -78.567 1.00 63.66 291 SER A N 1
ATOM 2318 C CA . SER A 1 291 ? 41.366 46.466 -79.632 1.00 63.66 291 SER A CA 1
ATOM 2319 C C . SER A 1 291 ? 40.360 46.095 -80.733 1.00 63.66 291 SER A C 1
ATOM 2321 O O . SER A 1 291 ? 39.201 45.740 -80.481 1.00 63.66 291 SER A O 1
ATOM 2323 N N . SER A 1 292 ? 40.799 46.184 -81.990 1.00 62.62 292 SER A N 1
ATOM 2324 C CA . SER A 1 292 ? 40.061 45.687 -83.164 1.00 62.62 292 SER A CA 1
ATOM 2325 C C . SER A 1 292 ? 39.847 44.166 -83.096 1.00 62.62 292 SER A C 1
ATOM 2327 O O . SER A 1 292 ? 38.841 43.646 -83.584 1.00 62.62 292 SER A O 1
ATOM 2329 N N . GLU A 1 293 ? 40.744 43.465 -82.406 1.00 64.94 293 GLU A N 1
ATOM 2330 C CA . GLU A 1 293 ? 40.765 42.014 -82.196 1.00 64.94 293 GLU A CA 1
ATOM 2331 C C . GLU A 1 293 ? 39.633 41.527 -81.274 1.00 64.94 293 GLU A C 1
ATOM 2333 O O . GLU A 1 293 ? 39.019 40.491 -81.525 1.00 64.94 293 GLU A O 1
ATOM 2338 N N . TYR A 1 294 ? 39.289 42.282 -80.222 1.00 68.81 294 TYR A N 1
ATOM 2339 C CA . TYR A 1 294 ? 38.165 41.932 -79.345 1.00 68.81 294 TYR A CA 1
ATOM 2340 C C . TYR A 1 294 ? 36.821 42.096 -80.063 1.00 68.81 294 TYR A C 1
ATOM 2342 O O . TYR A 1 294 ? 35.919 41.270 -79.915 1.00 68.81 294 TYR A O 1
ATOM 2350 N N . ARG A 1 295 ? 36.679 43.149 -80.878 1.00 67.88 295 ARG A N 1
ATOM 2351 C CA . ARG A 1 295 ? 35.457 43.400 -81.657 1.00 67.88 295 ARG A CA 1
ATOM 2352 C C . ARG A 1 295 ? 35.231 42.328 -82.725 1.00 67.88 295 ARG A C 1
ATOM 2354 O O . ARG A 1 295 ? 34.102 41.859 -82.865 1.00 67.88 295 ARG A O 1
ATOM 2361 N N . THR A 1 296 ? 36.288 41.892 -83.406 1.00 69.19 296 THR A N 1
ATOM 2362 C CA . THR A 1 296 ? 36.241 40.787 -84.381 1.00 69.19 296 THR A CA 1
ATOM 2363 C C . THR A 1 296 ? 35.965 39.439 -83.711 1.00 69.19 296 THR A C 1
ATOM 2365 O O . THR A 1 296 ? 35.067 38.724 -84.154 1.00 69.19 296 THR A O 1
ATOM 2368 N N . ALA A 1 297 ? 36.617 39.122 -82.586 1.00 67.88 297 ALA A N 1
ATOM 2369 C CA . ALA A 1 297 ? 36.340 37.900 -81.821 1.00 67.88 297 ALA A CA 1
ATOM 2370 C C . ALA A 1 297 ? 34.900 37.858 -81.275 1.00 67.88 297 ALA A C 1
ATOM 2372 O O . ALA A 1 297 ? 34.221 36.832 -81.354 1.00 67.88 297 ALA A O 1
ATOM 2373 N N . ARG A 1 298 ? 34.393 38.989 -80.763 1.00 72.44 298 ARG A N 1
ATOM 2374 C CA . ARG A 1 298 ? 33.004 39.118 -80.299 1.00 72.44 298 ARG A CA 1
ATOM 2375 C C . ARG A 1 298 ? 32.009 38.965 -81.446 1.00 72.44 298 ARG A C 1
ATOM 2377 O O . ARG A 1 298 ? 30.974 38.343 -81.242 1.00 72.44 298 ARG A O 1
ATOM 2384 N N . ALA A 1 299 ? 32.296 39.509 -82.629 1.00 70.38 299 ALA A N 1
ATOM 2385 C CA . ALA A 1 299 ? 31.442 39.344 -83.804 1.00 70.38 299 ALA A CA 1
ATOM 2386 C C . ALA A 1 299 ? 31.398 37.880 -84.279 1.00 70.38 299 ALA A C 1
ATOM 2388 O O . ALA A 1 299 ? 30.308 37.359 -84.505 1.00 70.38 299 ALA A O 1
ATOM 2389 N N . ALA A 1 300 ? 32.551 37.204 -84.335 1.00 70.06 300 ALA A N 1
ATOM 2390 C CA . ALA A 1 300 ? 32.667 35.806 -84.754 1.00 70.06 300 ALA A CA 1
ATOM 2391 C C . ALA A 1 300 ? 31.959 34.826 -83.802 1.00 70.06 300 ALA A C 1
ATOM 2393 O O . ALA A 1 300 ? 31.391 33.829 -84.240 1.00 70.06 300 ALA A O 1
ATOM 2394 N N . LEU A 1 301 ? 31.964 35.116 -82.497 1.00 70.62 301 LEU A N 1
ATOM 2395 C CA . LEU A 1 301 ? 31.399 34.226 -81.481 1.00 70.62 301 LEU A CA 1
ATOM 2396 C C . LEU A 1 301 ? 29.969 34.587 -81.048 1.00 70.62 301 LEU A C 1
ATOM 2398 O O . LEU A 1 301 ? 29.322 33.807 -80.347 1.00 70.62 301 LEU A O 1
ATOM 2402 N N . ARG A 1 302 ? 29.441 35.732 -81.504 1.00 73.31 302 ARG A N 1
ATOM 2403 C CA . ARG A 1 302 ? 28.059 36.186 -81.266 1.00 73.31 302 ARG A CA 1
ATOM 2404 C C . ARG A 1 302 ? 26.974 35.149 -81.604 1.00 73.31 302 ARG A C 1
ATOM 2406 O O . ARG A 1 302 ? 26.030 35.075 -80.821 1.00 73.31 302 ARG A O 1
ATOM 2413 N N . PRO A 1 303 ? 27.078 34.344 -82.684 1.00 73.75 303 PRO A N 1
ATOM 2414 C CA . PRO A 1 303 ? 26.069 33.334 -83.023 1.00 73.75 303 PRO A CA 1
ATOM 2415 C C . PRO A 1 303 ? 25.939 32.208 -81.990 1.00 73.75 303 PRO A C 1
ATOM 2417 O O . PRO A 1 303 ? 24.932 31.513 -81.957 1.00 73.75 303 PRO A O 1
ATOM 2420 N N . PHE A 1 304 ? 26.955 32.014 -81.148 1.00 75.50 304 PHE A N 1
ATOM 2421 C CA . PHE A 1 304 ? 27.002 30.929 -80.171 1.00 75.50 304 PHE A CA 1
ATOM 2422 C C . PHE A 1 304 ? 26.533 31.357 -78.774 1.00 75.50 304 PHE A C 1
ATOM 2424 O O . PHE A 1 304 ? 26.531 30.524 -77.868 1.00 75.50 304 PHE A O 1
ATOM 2431 N N . ALA A 1 305 ? 26.143 32.620 -78.581 1.00 73.94 305 ALA A N 1
ATOM 2432 C CA . ALA A 1 305 ? 25.540 33.098 -77.341 1.00 73.94 305 ALA A CA 1
ATOM 2433 C C . ALA A 1 305 ? 24.067 32.673 -77.256 1.00 73.94 305 ALA A C 1
ATOM 2435 O O . ALA A 1 305 ? 23.316 32.834 -78.213 1.00 73.94 305 ALA A O 1
ATOM 2436 N N . ILE A 1 306 ? 23.638 32.167 -76.096 1.00 71.12 306 ILE A N 1
ATOM 2437 C CA . ILE A 1 306 ? 22.265 31.659 -75.908 1.00 71.12 306 ILE A CA 1
ATOM 2438 C C . ILE A 1 306 ? 21.253 32.819 -75.838 1.00 71.12 306 ILE A C 1
ATOM 2440 O O . ILE A 1 306 ? 20.084 32.659 -76.181 1.00 71.12 306 ILE A O 1
ATOM 2444 N N . ARG A 1 307 ? 21.693 34.010 -75.402 1.00 72.12 307 ARG A N 1
ATOM 2445 C CA . ARG A 1 307 ? 20.881 35.237 -75.289 1.00 72.12 307 ARG A CA 1
ATOM 2446 C C . ARG A 1 307 ? 21.697 36.478 -75.658 1.00 72.12 307 ARG A C 1
ATOM 2448 O O . ARG A 1 307 ? 22.921 36.429 -75.771 1.00 72.12 307 ARG A O 1
ATOM 2455 N N . ARG A 1 308 ? 21.031 37.628 -75.822 1.00 72.75 308 ARG A N 1
ATOM 2456 C CA . ARG A 1 308 ? 21.688 38.918 -76.094 1.00 72.75 308 ARG A CA 1
ATOM 2457 C C . ARG A 1 308 ? 22.511 39.348 -74.870 1.00 72.75 308 ARG A C 1
ATOM 2459 O O . ARG A 1 308 ? 21.974 39.855 -73.894 1.00 72.75 308 ARG A O 1
ATOM 2466 N N . MET A 1 309 ? 23.819 39.107 -74.912 1.00 73.25 309 MET A N 1
ATOM 2467 C CA . MET A 1 309 ? 24.727 39.360 -73.788 1.00 73.25 309 MET A CA 1
ATOM 2468 C C . MET A 1 309 ? 25.196 40.821 -73.729 1.00 73.25 309 MET A C 1
ATOM 2470 O O . MET A 1 309 ? 25.599 41.400 -74.747 1.00 73.25 309 MET A O 1
ATOM 2474 N N . SER A 1 310 ? 25.195 41.391 -72.519 1.00 75.50 310 SER A N 1
ATOM 2475 C CA . SER A 1 310 ? 25.761 42.715 -72.238 1.00 75.50 310 SER A CA 1
ATOM 2476 C C . SER A 1 310 ? 27.282 42.716 -72.428 1.00 75.50 310 SER A C 1
ATOM 2478 O O . SER A 1 310 ? 27.928 41.665 -72.489 1.00 75.50 310 SER A O 1
ATOM 2480 N N . HIS A 1 311 ? 27.885 43.902 -72.522 1.00 68.06 311 HIS A N 1
ATOM 2481 C CA . HIS A 1 311 ? 29.330 44.005 -72.724 1.00 68.06 311 HIS A CA 1
ATOM 2482 C C . HIS A 1 311 ? 30.134 43.374 -71.570 1.00 68.06 311 HIS A C 1
ATOM 2484 O O . HIS A 1 311 ? 31.149 42.724 -71.823 1.00 68.06 311 HIS A O 1
ATOM 2490 N N . GLY A 1 312 ? 29.659 43.498 -70.326 1.00 68.06 312 GLY A N 1
ATOM 2491 C CA . GLY A 1 312 ? 30.275 42.855 -69.160 1.00 68.06 312 GLY A CA 1
ATOM 2492 C C . GLY A 1 312 ? 30.155 41.328 -69.189 1.00 68.06 312 GLY A C 1
ATOM 2493 O O . GLY A 1 312 ? 31.113 40.625 -68.874 1.00 68.06 312 GLY A O 1
ATOM 2494 N N . SER A 1 313 ? 29.022 40.797 -69.658 1.00 74.69 313 SER A N 1
ATOM 2495 C CA . SER A 1 313 ? 28.824 39.350 -69.813 1.00 74.69 313 SER A CA 1
ATOM 2496 C C . SER A 1 313 ? 29.745 38.746 -70.875 1.00 74.69 313 SER A C 1
ATOM 2498 O O . SER A 1 313 ? 30.239 37.638 -70.687 1.00 74.69 313 SER A O 1
ATOM 2500 N N . TRP A 1 314 ? 30.031 39.477 -71.959 1.00 76.25 314 TRP A N 1
ATOM 2501 C CA . TRP A 1 314 ? 31.016 39.052 -72.960 1.00 76.25 314 TRP A CA 1
ATOM 2502 C C . TRP A 1 314 ? 32.427 38.973 -72.380 1.00 76.25 314 TRP A C 1
ATOM 2504 O O . TRP A 1 314 ? 33.106 37.968 -72.571 1.00 76.25 314 TRP A O 1
ATOM 2514 N N . ILE A 1 315 ? 32.845 39.987 -71.619 1.00 71.56 315 ILE A N 1
ATOM 2515 C CA . ILE A 1 315 ? 34.155 39.991 -70.952 1.00 71.56 315 ILE A CA 1
ATOM 2516 C C . ILE A 1 315 ? 34.265 38.795 -70.001 1.00 71.56 315 ILE A C 1
ATOM 2518 O O . ILE A 1 315 ? 35.266 38.082 -70.026 1.00 71.56 315 ILE A O 1
ATOM 2522 N N . ARG A 1 316 ? 33.212 38.528 -69.219 1.00 74.00 316 ARG A N 1
ATOM 2523 C CA . ARG A 1 316 ? 33.159 37.390 -68.296 1.00 74.00 316 ARG A CA 1
ATOM 2524 C C . ARG A 1 316 ? 33.232 36.046 -69.025 1.00 74.00 316 ARG A C 1
ATOM 2526 O O . ARG A 1 316 ? 34.003 35.189 -68.612 1.00 74.00 316 ARG A O 1
ATOM 2533 N N . ALA A 1 317 ? 32.489 35.866 -70.116 1.00 72.94 317 ALA A N 1
ATOM 2534 C CA . ALA A 1 317 ? 32.526 34.632 -70.901 1.00 72.94 317 ALA A CA 1
ATOM 2535 C C . ALA A 1 317 ? 33.899 34.387 -71.544 1.00 72.94 317 ALA A C 1
ATOM 2537 O O . ALA A 1 317 ? 34.382 33.258 -71.539 1.00 72.94 317 ALA A O 1
ATOM 2538 N N . PHE A 1 318 ? 34.567 35.435 -72.033 1.00 74.44 318 PHE A N 1
ATOM 2539 C CA . PHE A 1 318 ? 35.927 35.314 -72.559 1.00 74.44 318 PHE A CA 1
ATOM 2540 C C . PHE A 1 318 ? 36.947 34.951 -71.478 1.00 74.44 318 PHE A C 1
ATOM 2542 O O . PHE A 1 318 ? 37.761 34.058 -71.703 1.00 74.44 318 PHE A O 1
ATOM 2549 N N . SER A 1 319 ? 36.875 35.580 -70.302 1.00 74.44 319 SER A N 1
ATOM 2550 C CA . SER A 1 319 ? 37.751 35.237 -69.175 1.00 74.44 319 SER A CA 1
ATOM 2551 C C . SER A 1 319 ? 37.537 33.797 -68.695 1.00 74.44 319 SER A C 1
ATOM 2553 O O . SER A 1 319 ? 38.507 33.082 -68.467 1.00 74.44 319 SER A O 1
ATOM 2555 N N . LEU A 1 320 ? 36.285 33.333 -68.618 1.00 76.50 320 LEU A N 1
ATOM 2556 C CA . LEU A 1 320 ? 35.979 31.950 -68.242 1.00 76.50 320 LEU A CA 1
ATOM 2557 C C . LEU A 1 320 ? 36.451 30.938 -69.297 1.00 76.50 320 LEU A C 1
ATOM 2559 O O . LEU A 1 320 ? 36.910 29.857 -68.939 1.00 76.50 320 LEU A O 1
ATOM 2563 N N . LEU A 1 321 ? 36.358 31.266 -70.591 1.00 75.75 321 LEU A N 1
ATOM 2564 C CA . LEU A 1 321 ? 36.852 30.400 -71.670 1.00 75.75 321 LEU A CA 1
ATOM 2565 C C . LEU A 1 321 ? 38.382 30.271 -71.633 1.00 75.75 321 LEU A C 1
ATOM 2567 O O . LEU A 1 321 ? 38.926 29.193 -71.881 1.00 75.75 321 LEU A O 1
ATOM 2571 N N . GLU A 1 322 ? 39.073 31.366 -71.322 1.00 74.62 322 GLU A N 1
ATOM 2572 C CA . GLU A 1 322 ? 40.524 31.397 -71.152 1.00 74.62 322 GLU A CA 1
ATOM 2573 C C . GLU A 1 322 ? 40.959 30.548 -69.947 1.00 74.62 322 GLU A C 1
ATOM 2575 O O . GLU A 1 322 ? 41.836 29.693 -70.090 1.00 74.62 322 GLU A O 1
ATOM 2580 N N . GLU A 1 323 ? 40.272 30.684 -68.806 1.00 77.56 323 GLU A N 1
ATOM 2581 C CA . GLU A 1 323 ? 40.502 29.855 -67.613 1.00 77.56 323 GLU A CA 1
ATOM 2582 C C . GLU A 1 323 ? 40.208 28.368 -67.887 1.00 77.56 323 GLU A C 1
ATOM 2584 O O . GLU A 1 323 ? 41.017 27.502 -67.551 1.00 77.56 323 GLU A O 1
ATOM 2589 N N . HIS A 1 324 ? 39.115 28.054 -68.593 1.00 78.12 324 HIS A N 1
ATOM 2590 C CA . HIS A 1 324 ? 38.772 26.682 -68.987 1.00 78.12 324 HIS A CA 1
ATOM 2591 C C . HIS A 1 324 ? 39.864 26.040 -69.862 1.00 78.12 324 HIS A C 1
ATOM 2593 O O . HIS A 1 324 ? 40.210 24.875 -69.664 1.00 78.12 324 HIS A O 1
ATOM 2599 N N . ARG A 1 325 ? 40.450 26.785 -70.810 1.00 76.12 325 ARG A N 1
ATOM 2600 C CA . ARG A 1 325 ? 41.548 26.283 -71.659 1.00 76.12 325 ARG A CA 1
ATOM 2601 C C . ARG A 1 325 ? 42.861 26.124 -70.917 1.00 76.12 325 ARG A C 1
ATOM 2603 O O . ARG A 1 325 ? 43.618 25.202 -71.219 1.00 76.12 325 ARG A O 1
ATOM 2610 N N . GLN A 1 326 ? 43.151 27.025 -69.985 1.00 77.25 326 GLN A N 1
ATOM 2611 C CA . GLN A 1 326 ? 44.343 26.909 -69.160 1.00 77.25 326 GLN A CA 1
ATOM 2612 C C . GLN A 1 326 ? 44.265 25.641 -68.299 1.00 77.25 326 GLN A C 1
ATOM 2614 O O . GLN A 1 326 ? 45.196 24.841 -68.319 1.00 77.25 326 GLN A O 1
ATOM 2619 N N . ILE A 1 327 ? 43.106 25.376 -67.689 1.00 75.75 327 ILE A N 1
ATOM 2620 C CA . ILE A 1 327 ? 42.851 24.138 -66.944 1.00 75.75 327 ILE A CA 1
ATOM 2621 C C . ILE A 1 327 ? 42.903 22.903 -67.856 1.00 75.75 327 ILE A C 1
ATOM 2623 O O . ILE A 1 327 ? 43.448 21.881 -67.455 1.00 75.75 327 ILE A O 1
ATOM 2627 N N . GLU A 1 328 ? 42.420 22.967 -69.102 1.00 71.44 328 GLU A N 1
ATOM 2628 C CA . GLU A 1 328 ? 42.584 21.861 -70.063 1.00 71.44 328 GLU A CA 1
ATOM 2629 C C . GLU A 1 328 ? 44.047 21.560 -70.397 1.00 71.44 328 GLU A C 1
ATOM 2631 O O . GLU A 1 328 ? 44.428 20.391 -70.481 1.00 71.44 328 GLU A O 1
ATOM 2636 N N . LYS A 1 329 ? 44.880 22.593 -70.553 1.00 76.94 329 LYS A N 1
ATOM 2637 C CA . LYS A 1 329 ? 46.325 22.419 -70.748 1.00 76.94 329 LYS A CA 1
ATOM 2638 C C . LYS A 1 329 ? 46.992 21.833 -69.511 1.00 76.94 329 LYS A C 1
ATOM 2640 O O . LYS A 1 329 ? 47.859 20.974 -69.655 1.00 76.94 329 LYS A O 1
ATOM 2645 N N . ASP A 1 330 ? 46.586 22.263 -68.323 1.00 75.31 330 ASP A N 1
ATOM 2646 C CA . ASP A 1 330 ? 47.140 21.770 -67.063 1.00 75.31 330 ASP A CA 1
ATOM 2647 C C . ASP A 1 330 ? 46.725 20.311 -66.806 1.00 75.31 330 ASP A C 1
ATOM 2649 O O . ASP A 1 330 ? 47.578 19.490 -66.470 1.00 75.31 330 ASP A O 1
ATOM 2653 N N . ILE A 1 331 ? 45.474 19.939 -67.112 1.00 67.75 331 ILE A N 1
ATOM 2654 C CA . ILE A 1 331 ? 45.010 18.541 -67.129 1.00 67.75 331 ILE A CA 1
ATOM 2655 C C . ILE A 1 331 ? 45.818 17.725 -68.142 1.00 67.75 331 ILE A C 1
ATOM 2657 O O . ILE A 1 331 ? 46.279 16.638 -67.805 1.00 67.75 331 ILE A O 1
ATOM 2661 N N . SER A 1 332 ? 46.045 18.234 -69.361 1.00 66.00 332 SER A N 1
ATOM 2662 C CA . SER A 1 332 ? 46.822 17.533 -70.397 1.00 66.00 332 SER A CA 1
ATOM 2663 C C . SER A 1 332 ? 48.297 17.350 -70.018 1.00 66.00 332 SER A C 1
ATOM 2665 O O . SER A 1 332 ? 48.880 16.316 -70.339 1.00 66.00 332 SER A O 1
ATOM 2667 N N . LYS A 1 333 ? 48.914 18.324 -69.337 1.00 69.62 333 LYS A N 1
ATOM 2668 C CA . LYS A 1 333 ? 50.291 18.222 -68.824 1.00 69.62 333 LYS A CA 1
ATOM 2669 C C . LYS A 1 333 ? 50.392 17.214 -67.684 1.00 69.62 333 LYS A C 1
ATOM 2671 O O . LYS A 1 333 ? 51.330 16.418 -67.657 1.00 69.62 333 LYS A O 1
ATOM 2676 N N . GLU A 1 334 ? 49.427 17.221 -66.767 1.00 60.34 334 GLU A N 1
ATOM 2677 C CA . GLU A 1 334 ? 49.380 16.250 -65.674 1.00 60.34 334 GLU A CA 1
ATOM 2678 C C . GLU A 1 334 ? 49.086 14.827 -66.170 1.00 60.34 334 GLU A C 1
ATOM 2680 O O . GLU A 1 334 ? 49.716 13.873 -65.715 1.00 60.34 334 GLU A O 1
ATOM 2685 N N . SER A 1 335 ? 48.245 14.664 -67.190 1.00 49.53 335 SER A N 1
ATOM 2686 C CA . SER A 1 335 ? 47.991 13.353 -67.803 1.00 49.53 335 SER A CA 1
ATOM 2687 C C . SER A 1 335 ? 49.127 12.872 -68.725 1.00 49.53 335 SER A C 1
ATOM 2689 O O . SER A 1 335 ? 49.383 11.671 -68.788 1.00 49.53 335 SER A O 1
ATOM 2691 N N . ALA A 1 336 ? 49.904 13.758 -69.363 1.00 51.06 336 ALA A N 1
ATOM 2692 C CA . ALA A 1 336 ? 51.089 13.372 -70.147 1.00 51.06 336 ALA A CA 1
ATOM 2693 C C . ALA A 1 336 ? 52.211 12.758 -69.286 1.00 51.06 336 ALA A C 1
ATOM 2695 O O . ALA A 1 336 ? 52.848 11.786 -69.693 1.00 51.06 336 ALA A O 1
ATOM 2696 N N . LYS A 1 337 ? 52.397 13.255 -68.059 1.00 51.69 337 LYS A N 1
ATOM 2697 C CA . LYS A 1 337 ? 53.299 12.660 -67.055 1.00 51.69 337 LYS A CA 1
ATOM 2698 C C . LYS A 1 337 ? 52.892 11.224 -66.657 1.00 51.69 337 LYS A C 1
ATOM 2700 O O . LYS A 1 337 ? 53.739 10.465 -66.207 1.00 51.69 337 LYS A O 1
ATOM 2705 N N . SER A 1 338 ? 51.634 10.820 -66.876 1.00 43.28 338 SER A N 1
ATOM 2706 C CA . SER A 1 338 ? 51.148 9.445 -66.652 1.00 43.28 338 SER A CA 1
ATOM 2707 C C . SER A 1 338 ? 51.661 8.448 -67.713 1.00 43.28 338 SER A C 1
ATOM 2709 O O . SER A 1 338 ? 51.924 7.289 -67.403 1.00 43.28 338 SER A O 1
ATOM 2711 N N . ARG A 1 339 ? 51.943 8.896 -68.950 1.00 36.06 339 ARG A N 1
ATOM 2712 C CA . ARG A 1 339 ? 52.567 8.040 -69.987 1.00 36.06 339 ARG A CA 1
ATOM 2713 C C . ARG A 1 339 ? 54.033 7.716 -69.689 1.00 36.06 339 ARG A C 1
ATOM 2715 O O . ARG A 1 339 ? 54.509 6.648 -70.058 1.00 36.06 339 ARG A O 1
ATOM 2722 N N . HIS A 1 340 ? 54.730 8.588 -68.958 1.00 37.84 340 HIS A N 1
ATOM 2723 C CA . HIS A 1 340 ? 56.080 8.307 -68.453 1.00 37.84 340 HIS A CA 1
ATOM 2724 C C . HIS A 1 340 ? 56.079 7.189 -67.388 1.00 37.84 340 HIS A C 1
ATOM 2726 O O . HIS A 1 340 ? 57.084 6.505 -67.209 1.00 37.84 340 HIS A O 1
ATOM 2732 N N . TYR A 1 341 ? 54.924 6.941 -66.755 1.00 35.03 341 TYR A N 1
ATOM 2733 C CA . TYR A 1 341 ? 54.721 5.879 -65.768 1.00 35.03 341 TYR A CA 1
ATOM 2734 C C . TYR A 1 341 ? 54.579 4.481 -66.399 1.00 35.03 341 TYR A C 1
ATOM 2736 O O . TYR A 1 341 ? 55.034 3.479 -65.847 1.00 35.03 341 TYR A O 1
ATOM 2744 N N . GLN A 1 342 ? 54.029 4.399 -67.618 1.00 33.91 342 GLN A N 1
ATOM 2745 C CA . GLN A 1 342 ? 53.999 3.145 -68.383 1.00 33.91 342 GLN A CA 1
ATOM 2746 C C . GLN A 1 342 ? 55.413 2.681 -68.769 1.00 33.91 342 GLN A C 1
ATOM 2748 O O . GLN A 1 342 ? 55.688 1.485 -68.717 1.00 33.91 342 GLN A O 1
ATOM 2753 N N . ALA A 1 343 ? 56.349 3.600 -69.028 1.00 33.47 343 ALA A N 1
ATOM 2754 C CA . ALA A 1 343 ? 57.764 3.262 -69.223 1.00 33.47 343 ALA A CA 1
ATOM 2755 C C . ALA A 1 343 ? 58.461 2.797 -67.924 1.00 33.47 343 ALA A C 1
ATOM 2757 O O . ALA A 1 343 ? 59.407 2.012 -67.971 1.00 33.47 343 ALA A O 1
ATOM 2758 N N . THR A 1 344 ? 57.972 3.201 -66.747 1.00 34.53 344 THR A N 1
ATOM 2759 C CA . THR A 1 344 ? 58.496 2.740 -65.447 1.00 34.53 344 THR A CA 1
ATOM 2760 C C . THR A 1 344 ? 58.015 1.333 -65.079 1.00 34.53 344 THR A C 1
ATOM 2762 O O . THR A 1 344 ? 58.689 0.647 -64.313 1.00 34.53 344 THR A O 1
ATOM 2765 N N . SER A 1 345 ? 56.932 0.835 -65.688 1.00 31.44 345 SER A N 1
ATOM 2766 C CA . SER A 1 345 ? 56.516 -0.570 -65.546 1.00 31.44 345 SER A CA 1
ATOM 2767 C C . SER A 1 345 ? 57.555 -1.560 -66.110 1.00 31.44 345 SER A C 1
ATOM 2769 O O . SER A 1 345 ? 57.769 -2.622 -65.528 1.00 31.44 345 SER A O 1
ATOM 2771 N N . ALA A 1 346 ? 58.316 -1.171 -67.143 1.00 31.25 346 ALA A N 1
ATOM 2772 C CA . ALA A 1 346 ? 59.443 -1.957 -67.659 1.00 31.25 346 ALA A CA 1
ATOM 2773 C C . ALA A 1 346 ? 60.634 -2.013 -66.674 1.00 31.25 346 ALA A C 1
ATOM 2775 O O . ALA A 1 346 ? 61.349 -3.011 -66.610 1.00 31.25 346 ALA A O 1
ATOM 2776 N N . SER A 1 347 ? 60.808 -0.985 -65.833 1.00 38.97 347 SER A N 1
ATOM 2777 C CA . SER A 1 347 ? 61.788 -0.970 -64.731 1.00 38.97 347 SER A CA 1
ATOM 2778 C C . SER A 1 347 ? 61.363 -1.873 -63.564 1.00 38.97 347 SER A C 1
ATOM 2780 O O . SER A 1 347 ? 62.210 -2.488 -62.915 1.00 38.97 347 SER A O 1
ATOM 2782 N N . VAL A 1 348 ? 60.053 -2.031 -63.334 1.00 34.38 348 VAL A N 1
ATOM 2783 C CA . VAL A 1 348 ? 59.504 -2.979 -62.348 1.00 34.38 348 VAL A CA 1
ATOM 2784 C C . VAL A 1 348 ? 59.733 -4.424 -62.798 1.00 34.38 348 VAL A C 1
ATOM 2786 O O . VAL A 1 348 ? 60.215 -5.222 -62.000 1.00 34.38 348 VAL A O 1
ATOM 2789 N N . VAL A 1 349 ? 59.508 -4.743 -64.078 1.00 33.97 349 VAL A N 1
ATOM 2790 C CA . VAL A 1 349 ? 59.823 -6.067 -64.656 1.00 33.97 349 VAL A CA 1
ATOM 2791 C C . VAL A 1 349 ? 61.335 -6.339 -64.639 1.00 33.97 349 VAL A C 1
ATOM 2793 O O . VAL A 1 349 ? 61.757 -7.423 -64.239 1.00 33.97 349 VAL A O 1
ATOM 2796 N N . GLY A 1 350 ? 62.169 -5.337 -64.945 1.00 33.97 350 GLY A N 1
ATOM 2797 C CA . GLY A 1 350 ? 63.631 -5.443 -64.848 1.00 33.97 350 GLY A CA 1
ATOM 2798 C C . GLY A 1 350 ? 64.163 -5.624 -63.417 1.00 33.97 350 GLY A C 1
ATOM 2799 O O . GLY A 1 350 ? 65.164 -6.311 -63.214 1.00 33.97 350 GLY A O 1
ATOM 2800 N N . LYS A 1 351 ? 63.492 -5.063 -62.399 1.00 36.69 351 LYS A N 1
ATOM 2801 C CA . LYS A 1 351 ? 63.815 -5.296 -60.977 1.00 36.69 351 LYS A CA 1
ATOM 2802 C C . LYS A 1 351 ? 63.297 -6.647 -60.473 1.00 36.69 351 LYS A C 1
ATOM 2804 O O . LYS A 1 351 ? 63.987 -7.278 -59.678 1.00 36.69 351 LYS A O 1
ATOM 2809 N N . TYR A 1 352 ? 62.156 -7.121 -60.980 1.00 33.91 352 TYR A N 1
ATOM 2810 C CA . TYR A 1 352 ? 61.624 -8.462 -60.709 1.00 33.91 352 TYR A CA 1
ATOM 2811 C C . TYR A 1 352 ? 62.540 -9.559 -61.279 1.00 33.91 352 TYR A C 1
ATOM 2813 O O . TYR A 1 352 ? 62.814 -10.537 -60.592 1.00 33.91 352 TYR A O 1
ATOM 2821 N N . HIS A 1 353 ? 63.099 -9.369 -62.482 1.00 34.62 353 HIS A N 1
ATOM 2822 C CA . HIS A 1 353 ? 64.108 -10.274 -63.053 1.00 34.62 353 HIS A CA 1
ATOM 2823 C C . HIS A 1 353 ? 65.418 -10.294 -62.250 1.00 34.62 353 HIS A C 1
ATOM 2825 O O . HIS A 1 353 ? 65.913 -11.374 -61.952 1.00 34.62 353 HIS A O 1
ATOM 2831 N N . ARG A 1 354 ? 65.923 -9.145 -61.775 1.00 37.56 354 ARG A N 1
ATOM 2832 C CA . ARG A 1 354 ? 67.110 -9.110 -60.890 1.00 37.56 354 ARG A CA 1
ATOM 2833 C C . ARG A 1 354 ? 66.864 -9.731 -59.508 1.00 37.56 354 ARG A C 1
ATOM 2835 O O . ARG A 1 354 ? 67.793 -10.250 -58.897 1.00 37.56 354 ARG A O 1
ATOM 2842 N N . MET A 1 355 ? 65.632 -9.666 -58.993 1.00 35.38 355 MET A N 1
ATOM 2843 C CA . MET A 1 355 ? 65.233 -10.358 -57.759 1.00 35.38 355 MET A CA 1
ATOM 2844 C C . MET A 1 355 ? 65.078 -11.868 -57.975 1.00 35.38 355 MET A C 1
ATOM 2846 O O . MET A 1 355 ? 65.470 -12.630 -57.099 1.00 35.38 355 MET A O 1
ATOM 2850 N N . ALA A 1 356 ? 64.587 -12.305 -59.139 1.00 34.06 356 ALA A N 1
ATOM 2851 C CA . ALA A 1 356 ? 64.541 -13.715 -59.524 1.00 34.06 356 ALA A CA 1
ATOM 2852 C C . ALA A 1 356 ? 65.946 -14.306 -59.767 1.00 34.06 356 ALA A C 1
ATOM 2854 O O . ALA A 1 356 ? 66.200 -15.436 -59.363 1.00 34.06 356 ALA A O 1
ATOM 2855 N N . GLU A 1 357 ? 66.885 -13.537 -60.332 1.00 38.00 357 GLU A N 1
ATOM 2856 C CA . GLU A 1 357 ? 68.302 -13.923 -60.459 1.00 38.00 357 GLU A CA 1
ATOM 2857 C C . GLU A 1 357 ? 69.009 -14.006 -59.097 1.00 38.00 357 GLU A C 1
ATOM 2859 O O . GLU A 1 357 ? 69.745 -14.957 -58.843 1.00 38.00 357 GLU A O 1
ATOM 2864 N N . LYS A 1 358 ? 68.745 -13.071 -58.169 1.00 36.06 358 LYS A N 1
ATOM 2865 C CA . LYS A 1 358 ? 69.270 -13.141 -56.790 1.00 36.06 358 LYS A CA 1
ATOM 2866 C C . LYS A 1 358 ? 68.646 -14.269 -55.963 1.00 36.06 358 LYS A C 1
ATOM 2868 O O . LYS A 1 358 ? 69.352 -14.897 -55.181 1.00 36.06 358 LYS A O 1
ATOM 2873 N N . ALA A 1 359 ? 67.363 -14.568 -56.171 1.00 35.19 359 ALA A N 1
ATOM 2874 C CA . ALA A 1 359 ? 66.720 -15.767 -55.638 1.00 35.19 359 ALA A CA 1
ATOM 2875 C C . ALA A 1 359 ? 67.306 -17.050 -56.260 1.00 35.19 359 ALA A C 1
ATOM 2877 O O . ALA A 1 359 ? 67.392 -18.066 -55.582 1.00 35.19 359 ALA A O 1
ATOM 2878 N N . GLY A 1 360 ? 67.772 -16.989 -57.515 1.00 35.00 360 GLY A N 1
ATOM 2879 C CA . GLY A 1 360 ? 68.569 -18.026 -58.180 1.00 35.00 360 GLY A CA 1
ATOM 2880 C C . GLY A 1 360 ? 69.940 -18.259 -57.531 1.00 35.00 360 GLY A C 1
ATOM 2881 O O . GLY A 1 360 ? 70.329 -19.405 -57.348 1.00 35.00 360 GLY A O 1
ATOM 2882 N N . ALA A 1 361 ? 70.626 -17.198 -57.094 1.00 39.44 361 ALA A N 1
ATOM 2883 C CA . ALA A 1 361 ? 71.894 -17.298 -56.359 1.00 39.44 361 ALA A CA 1
ATOM 2884 C C . ALA A 1 361 ? 71.714 -17.833 -54.920 1.00 39.44 361 ALA A C 1
ATOM 2886 O O . ALA A 1 361 ? 72.531 -18.607 -54.427 1.00 39.44 361 ALA A O 1
ATOM 2887 N N . LEU A 1 362 ? 70.603 -17.484 -54.260 1.00 34.97 362 LEU A N 1
ATOM 2888 C CA . LEU A 1 362 ? 70.185 -18.084 -52.982 1.00 34.97 362 LEU A CA 1
ATOM 2889 C C . LEU A 1 362 ? 69.767 -19.561 -53.138 1.00 34.97 362 LEU A C 1
ATOM 2891 O O . LEU A 1 362 ? 69.906 -20.339 -52.197 1.00 34.97 362 LEU A O 1
ATOM 2895 N N . ARG A 1 363 ? 69.318 -19.965 -54.335 1.00 36.06 363 ARG A N 1
ATOM 2896 C CA . ARG A 1 363 ? 68.986 -21.347 -54.730 1.00 36.06 363 ARG A CA 1
ATOM 2897 C C . ARG A 1 363 ? 70.208 -22.271 -54.715 1.00 36.06 363 ARG A C 1
ATOM 2899 O O . ARG A 1 363 ? 70.091 -23.398 -54.248 1.00 36.06 363 ARG A O 1
ATOM 2906 N N . GLU A 1 364 ? 71.369 -21.783 -55.162 1.00 42.00 364 GLU A N 1
ATOM 2907 C CA . GLU A 1 364 ? 72.650 -22.517 -55.112 1.00 42.00 364 GLU A CA 1
ATOM 2908 C C . GLU A 1 364 ? 73.219 -22.630 -53.691 1.00 42.00 364 GLU A C 1
ATOM 2910 O O . GLU A 1 364 ? 73.889 -23.605 -53.364 1.00 42.00 364 GLU A O 1
ATOM 2915 N N . GLN A 1 365 ? 72.937 -21.656 -52.820 1.00 39.97 365 GLN A N 1
ATOM 2916 C CA . GLN A 1 365 ? 73.377 -21.688 -51.420 1.00 39.97 365 GLN A CA 1
ATOM 2917 C C . GLN A 1 365 ? 72.438 -22.514 -50.520 1.00 39.97 365 GLN A C 1
ATOM 2919 O O . GLN A 1 365 ? 72.889 -23.122 -49.550 1.00 39.97 365 GLN A O 1
ATOM 2924 N N . ALA A 1 366 ? 71.141 -22.583 -50.846 1.00 36.66 366 ALA A N 1
ATOM 2925 C CA . ALA A 1 366 ? 70.132 -23.341 -50.098 1.00 36.66 366 ALA A CA 1
ATOM 2926 C C . ALA A 1 366 ? 69.988 -24.812 -50.541 1.00 36.66 366 ALA A C 1
ATOM 2928 O O . ALA A 1 366 ? 69.490 -25.632 -49.763 1.00 36.66 366 ALA A O 1
ATOM 2929 N N . SER A 1 367 ? 70.461 -25.186 -51.738 1.00 40.91 367 SER A N 1
ATOM 2930 C CA . SER A 1 367 ? 70.471 -26.583 -52.210 1.00 40.91 367 SER A CA 1
ATOM 2931 C C . SER A 1 367 ? 71.349 -27.509 -51.356 1.00 40.91 367 SER A C 1
ATOM 2933 O O . SER A 1 367 ? 71.212 -28.727 -51.434 1.00 40.91 367 SER A O 1
ATOM 2935 N N . ALA A 1 368 ? 72.198 -26.952 -50.486 1.00 46.09 368 ALA A N 1
ATOM 2936 C CA . ALA A 1 368 ? 72.991 -27.698 -49.511 1.00 46.09 368 ALA A CA 1
ATOM 2937 C C . ALA A 1 368 ? 72.189 -28.207 -48.288 1.00 46.09 368 ALA A C 1
ATOM 2939 O O . ALA A 1 368 ? 72.720 -28.995 -47.510 1.00 46.09 368 ALA A O 1
ATOM 2940 N N . LEU A 1 369 ? 70.928 -27.787 -48.095 1.00 44.25 369 LEU A N 1
ATOM 2941 C CA . LEU A 1 369 ? 70.118 -28.124 -46.906 1.00 44.25 369 LEU A CA 1
ATOM 2942 C C . LEU A 1 369 ? 68.859 -28.968 -47.188 1.00 44.25 369 LEU A C 1
ATOM 2944 O O . LEU A 1 369 ? 68.085 -29.228 -46.271 1.00 44.25 369 LEU A O 1
ATOM 2948 N N . GLY A 1 370 ? 68.654 -29.439 -48.422 1.00 43.31 370 GLY A N 1
ATOM 2949 C CA . GLY A 1 370 ? 67.743 -30.549 -48.760 1.00 43.31 370 GLY A CA 1
ATOM 2950 C C . GLY A 1 370 ? 66.227 -30.363 -48.552 1.00 43.31 370 GLY A C 1
ATOM 2951 O O . GLY A 1 370 ? 65.463 -31.151 -49.096 1.00 43.31 370 GLY A O 1
ATOM 2952 N N . SER A 1 371 ? 65.750 -29.347 -47.823 1.00 45.25 371 SER A N 1
ATOM 2953 C CA . SER A 1 371 ? 64.309 -29.144 -47.557 1.00 45.25 371 SER A CA 1
ATOM 2954 C C . SER A 1 371 ? 63.789 -27.718 -47.798 1.00 45.25 371 SER A C 1
ATOM 2956 O O . SER A 1 371 ? 62.604 -27.456 -47.604 1.00 45.25 371 SER A O 1
ATOM 2958 N N . ALA A 1 372 ? 64.629 -26.797 -48.283 1.00 37.09 372 ALA A N 1
ATOM 2959 C CA . ALA A 1 372 ? 64.251 -25.399 -48.526 1.00 37.09 372 ALA A CA 1
ATOM 2960 C C . ALA A 1 372 ? 63.357 -25.194 -49.768 1.00 37.09 372 ALA A C 1
ATOM 2962 O O . ALA A 1 372 ? 62.484 -24.324 -49.760 1.00 37.09 372 ALA A O 1
ATOM 2963 N N . ASP A 1 373 ? 63.515 -26.016 -50.811 1.00 38.47 373 ASP A N 1
ATOM 2964 C CA . ASP A 1 373 ? 62.730 -25.895 -52.051 1.00 38.47 373 ASP A CA 1
ATOM 2965 C C . ASP A 1 373 ? 61.242 -26.218 -51.839 1.00 38.47 373 ASP A C 1
ATOM 2967 O O . ASP A 1 373 ? 60.377 -25.533 -52.383 1.00 38.47 373 ASP A O 1
ATOM 2971 N N . ALA A 1 374 ? 60.921 -27.200 -50.988 1.00 43.16 374 ALA A N 1
ATOM 2972 C CA . ALA A 1 374 ? 59.536 -27.539 -50.652 1.00 43.16 374 ALA A CA 1
ATOM 2973 C C . ALA A 1 374 ? 58.851 -26.422 -49.842 1.00 43.16 374 ALA A C 1
ATOM 2975 O O . ALA A 1 374 ? 57.688 -26.097 -50.088 1.00 43.16 374 ALA A O 1
ATOM 2976 N N . ILE A 1 375 ? 59.593 -25.793 -48.920 1.00 39.94 375 ILE A N 1
ATOM 2977 C CA . ILE A 1 375 ? 59.136 -24.665 -48.090 1.00 39.94 375 ILE A CA 1
ATOM 2978 C C . ILE A 1 375 ? 58.810 -23.450 -48.973 1.00 39.94 375 ILE A C 1
ATOM 2980 O O . ILE A 1 375 ? 57.736 -22.855 -48.856 1.00 39.94 375 ILE A O 1
ATOM 2984 N N . LEU A 1 376 ? 59.718 -23.095 -49.887 1.00 39.16 376 LEU A N 1
ATOM 2985 C CA . LEU A 1 376 ? 59.570 -21.935 -50.769 1.00 39.16 376 LEU A CA 1
ATOM 2986 C C . LEU A 1 376 ? 58.498 -22.146 -51.845 1.00 39.16 376 LEU A C 1
ATOM 2988 O O . LEU A 1 376 ? 57.758 -21.210 -52.148 1.00 39.16 376 LEU A O 1
ATOM 2992 N N . GLN A 1 377 ? 58.353 -23.363 -52.381 1.00 44.78 377 GLN A N 1
ATOM 2993 C CA . GLN A 1 377 ? 57.285 -23.683 -53.332 1.00 44.78 377 GLN A CA 1
ATOM 2994 C C . GLN A 1 377 ? 55.897 -23.631 -52.685 1.00 44.78 377 GLN A C 1
ATOM 2996 O O . GLN A 1 377 ? 54.975 -23.081 -53.287 1.00 44.78 377 GLN A O 1
ATOM 3001 N N . HIS A 1 378 ? 55.738 -24.129 -51.453 1.00 42.97 378 HIS A N 1
ATOM 3002 C CA . HIS A 1 378 ? 54.461 -24.044 -50.738 1.00 42.97 378 HIS A CA 1
ATOM 3003 C C . HIS A 1 378 ? 54.089 -22.605 -50.364 1.00 42.97 378 HIS A C 1
ATOM 3005 O O . HIS A 1 378 ? 52.935 -22.215 -50.536 1.00 42.97 378 HIS A O 1
ATOM 3011 N N . LEU A 1 379 ? 55.057 -21.795 -49.926 1.00 39.53 379 LEU A N 1
ATOM 3012 C CA . LEU A 1 379 ? 54.867 -20.368 -49.645 1.00 39.53 379 LEU A CA 1
ATOM 3013 C C . LEU A 1 379 ? 54.502 -19.567 -50.899 1.00 39.53 379 LEU A C 1
ATOM 3015 O O . LEU A 1 379 ? 53.574 -18.760 -50.871 1.00 39.53 379 LEU A O 1
ATOM 3019 N N . ALA A 1 380 ? 55.209 -19.798 -52.007 1.00 41.41 380 ALA A N 1
ATOM 3020 C CA . ALA A 1 380 ? 54.942 -19.128 -53.274 1.00 41.41 380 ALA A CA 1
ATOM 3021 C C . ALA A 1 380 ? 53.573 -19.519 -53.845 1.00 41.41 380 ALA A C 1
ATOM 3023 O O . ALA A 1 380 ? 52.858 -18.651 -54.340 1.00 41.41 380 ALA A O 1
ATOM 3024 N N . LYS A 1 381 ? 53.187 -20.796 -53.728 1.00 42.47 381 LYS A N 1
ATOM 3025 C CA . LYS A 1 381 ? 51.886 -21.299 -54.176 1.00 42.47 381 LYS A CA 1
ATOM 3026 C C . LYS A 1 381 ? 50.739 -20.771 -53.317 1.00 42.47 381 LYS A C 1
ATOM 3028 O O . LYS A 1 381 ? 49.803 -20.213 -53.868 1.00 42.47 381 LYS A O 1
ATOM 3033 N N . ALA A 1 382 ? 50.851 -20.828 -51.989 1.00 40.72 382 ALA A N 1
ATOM 3034 C CA . ALA A 1 382 ? 49.843 -20.263 -51.089 1.00 40.72 382 ALA A CA 1
ATOM 3035 C C . ALA A 1 382 ? 49.650 -18.755 -51.325 1.00 40.72 382 ALA A C 1
ATOM 3037 O O . ALA A 1 382 ? 48.525 -18.270 -51.376 1.00 40.72 382 ALA A O 1
ATOM 3038 N N . ASN A 1 383 ? 50.739 -18.010 -51.535 1.00 39.47 383 ASN A N 1
ATOM 3039 C CA . ASN A 1 383 ? 50.666 -16.580 -51.821 1.00 39.47 383 ASN A CA 1
ATOM 3040 C C . ASN A 1 383 ? 50.087 -16.297 -53.223 1.00 39.47 383 ASN A C 1
ATOM 3042 O O . ASN A 1 383 ? 49.310 -15.361 -53.394 1.00 39.47 383 ASN A O 1
ATOM 3046 N N . ALA A 1 384 ? 50.419 -17.114 -54.227 1.00 41.50 384 ALA A N 1
ATOM 3047 C CA . ALA A 1 384 ? 49.867 -17.000 -55.576 1.00 41.50 384 ALA A CA 1
ATOM 3048 C C . ALA A 1 384 ? 48.374 -17.359 -55.640 1.00 41.50 384 ALA A C 1
ATOM 3050 O O . ALA A 1 384 ? 47.636 -16.675 -56.345 1.00 41.50 384 ALA A O 1
ATOM 3051 N N . ASP A 1 385 ? 47.926 -18.362 -54.883 1.00 41.12 385 ASP A N 1
ATOM 3052 C CA . ASP A 1 385 ? 46.523 -18.784 -54.813 1.00 41.12 385 ASP A CA 1
ATOM 3053 C C . ASP A 1 385 ? 45.669 -17.716 -54.105 1.00 41.12 385 ASP A C 1
ATOM 3055 O O . ASP A 1 385 ? 44.642 -17.300 -54.643 1.00 41.12 385 ASP A O 1
ATOM 3059 N N . ILE A 1 386 ? 46.149 -17.161 -52.978 1.00 40.03 386 ILE A N 1
ATOM 3060 C CA . ILE A 1 386 ? 45.500 -16.029 -52.288 1.00 40.03 386 ILE A CA 1
ATOM 3061 C C . ILE A 1 386 ? 45.397 -14.824 -53.225 1.00 40.03 386 ILE A C 1
ATOM 3063 O O . ILE A 1 386 ? 44.318 -14.267 -53.397 1.00 40.03 386 ILE A O 1
ATOM 3067 N N . VAL A 1 387 ? 46.504 -14.415 -53.857 1.00 38.22 387 VAL A N 1
ATOM 3068 C CA . VAL A 1 387 ? 46.543 -13.241 -54.749 1.00 38.22 387 VAL A CA 1
ATOM 3069 C C . VAL A 1 387 ? 45.737 -13.475 -56.034 1.00 38.22 387 VAL A C 1
ATOM 3071 O O . VAL A 1 387 ? 45.154 -12.531 -56.574 1.00 38.22 387 VAL A O 1
ATOM 3074 N N . GLY A 1 388 ? 45.684 -14.716 -56.519 1.00 38.31 388 GLY A N 1
ATOM 3075 C CA . GLY A 1 388 ? 44.930 -15.145 -57.693 1.00 38.31 388 GLY A CA 1
ATOM 3076 C C . GLY A 1 388 ? 43.420 -15.094 -57.474 1.00 38.31 388 GLY A C 1
ATOM 3077 O O . GLY A 1 388 ? 42.727 -14.428 -58.246 1.00 38.31 388 GLY A O 1
ATOM 3078 N N . GLU A 1 389 ? 42.913 -15.703 -56.396 1.00 38.28 389 GLU A N 1
ATOM 3079 C CA . GLU A 1 389 ? 41.493 -15.622 -56.018 1.00 38.28 389 GLU A CA 1
ATOM 3080 C C . GLU A 1 389 ? 41.069 -14.177 -55.718 1.00 38.28 389 GLU A C 1
ATOM 3082 O O . GLU A 1 389 ? 39.976 -13.753 -56.109 1.00 38.28 389 GLU A O 1
ATOM 3087 N N . PHE A 1 390 ? 41.953 -13.391 -55.089 1.00 37.56 390 PHE A N 1
ATOM 3088 C CA . PHE A 1 390 ? 41.705 -11.980 -54.795 1.00 37.56 390 PHE A CA 1
ATOM 3089 C C . PHE A 1 390 ? 41.572 -11.147 -56.072 1.00 37.56 390 PHE A C 1
ATOM 3091 O O . PHE A 1 390 ? 40.606 -10.405 -56.229 1.00 37.56 390 PHE A O 1
ATOM 3098 N N . ARG A 1 391 ? 42.495 -11.303 -57.033 1.00 37.47 391 ARG A N 1
ATOM 3099 C CA . ARG A 1 391 ? 42.442 -10.599 -58.329 1.00 37.47 391 ARG A CA 1
ATOM 3100 C C . ARG A 1 391 ? 41.209 -10.947 -59.152 1.00 37.47 391 ARG A C 1
ATOM 3102 O O . ARG A 1 391 ? 40.738 -10.096 -59.900 1.00 37.47 391 ARG A O 1
ATOM 3109 N N . GLN A 1 392 ? 40.700 -12.170 -59.037 1.00 40.69 392 GLN A N 1
ATOM 3110 C CA . GLN A 1 392 ? 39.557 -12.620 -59.828 1.00 40.69 392 GLN A CA 1
ATOM 3111 C C . GLN A 1 392 ? 38.219 -12.044 -59.330 1.00 40.69 392 GLN A C 1
ATOM 3113 O O . GLN A 1 392 ? 37.272 -11.962 -60.109 1.00 40.69 392 GLN A O 1
ATOM 3118 N N . LYS A 1 393 ? 38.134 -11.633 -58.052 1.00 38.75 393 LYS A N 1
ATOM 3119 C CA . LYS A 1 393 ? 36.891 -11.155 -57.414 1.00 38.75 393 LYS A CA 1
ATOM 3120 C C . LYS A 1 393 ? 36.937 -9.703 -56.902 1.00 38.75 393 LYS A C 1
ATOM 3122 O O . LYS A 1 393 ? 35.879 -9.115 -56.694 1.00 38.75 393 LYS A O 1
ATOM 3127 N N . ALA A 1 394 ? 38.113 -9.095 -56.722 1.00 37.00 394 ALA A N 1
ATOM 3128 C CA . ALA A 1 394 ? 38.283 -7.765 -56.119 1.00 37.00 394 ALA A CA 1
ATOM 3129 C C . ALA A 1 394 ? 38.288 -6.607 -57.138 1.00 37.00 394 ALA A C 1
ATOM 3131 O O . ALA A 1 394 ? 39.235 -5.824 -57.198 1.00 37.00 394 ALA A O 1
ATOM 3132 N N . GLY A 1 395 ? 37.211 -6.464 -57.915 1.00 38.31 395 GLY A N 1
ATOM 3133 C CA . GLY A 1 395 ? 36.999 -5.267 -58.739 1.00 38.31 395 GLY A CA 1
ATOM 3134 C C . GLY A 1 395 ? 36.774 -3.981 -57.924 1.00 38.31 395 GLY A C 1
ATOM 3135 O O . GLY A 1 395 ? 37.156 -2.913 -58.382 1.00 38.31 395 GLY A O 1
ATOM 3136 N N . ASP A 1 396 ? 36.239 -4.079 -56.696 1.00 40.16 396 ASP A N 1
ATOM 3137 C CA . ASP A 1 396 ? 35.706 -2.913 -55.959 1.00 40.16 396 ASP A CA 1
ATOM 3138 C C . ASP A 1 396 ? 36.249 -2.707 -54.523 1.00 40.16 396 ASP A C 1
ATOM 3140 O O . ASP A 1 396 ? 35.834 -1.775 -53.837 1.00 40.16 396 ASP A O 1
ATOM 3144 N N . VAL A 1 397 ? 37.186 -3.527 -54.023 1.00 40.56 397 VAL A N 1
ATOM 3145 C CA . VAL A 1 397 ? 37.542 -3.556 -52.574 1.00 40.56 397 VAL A CA 1
ATOM 3146 C C . VAL A 1 397 ? 38.927 -2.952 -52.258 1.00 40.56 397 VAL A C 1
ATOM 3148 O O . VAL A 1 397 ? 39.480 -3.131 -51.177 1.00 40.56 397 VAL A O 1
ATOM 3151 N N . ASN A 1 398 ? 39.497 -2.171 -53.182 1.00 39.28 398 ASN A N 1
ATOM 3152 C CA . ASN A 1 398 ? 40.880 -1.668 -53.104 1.00 39.28 398 ASN A CA 1
ATOM 3153 C C . ASN A 1 398 ? 41.160 -0.713 -51.913 1.00 39.28 398 ASN A C 1
ATOM 3155 O O . ASN A 1 398 ? 42.315 -0.466 -51.578 1.00 39.28 398 ASN A O 1
ATOM 3159 N N . TRP A 1 399 ? 40.121 -0.183 -51.254 1.00 40.22 399 TRP A N 1
ATOM 3160 C CA . TRP A 1 399 ? 40.247 0.730 -50.106 1.00 40.22 399 TRP A CA 1
ATOM 3161 C C . TRP A 1 399 ? 40.429 0.010 -48.750 1.00 40.22 399 TRP A C 1
ATOM 3163 O O . TRP A 1 399 ? 40.983 0.589 -47.817 1.00 40.22 399 TRP A O 1
ATOM 3173 N N . PHE A 1 400 ? 40.013 -1.262 -48.656 1.00 35.00 400 PHE A N 1
ATOM 3174 C CA . PHE A 1 400 ? 39.925 -2.029 -47.402 1.00 35.00 400 PHE A CA 1
ATOM 3175 C C . PHE A 1 400 ? 41.292 -2.362 -46.770 1.00 35.00 400 PHE A C 1
ATOM 3177 O O . PHE A 1 400 ? 41.382 -2.597 -45.571 1.00 35.00 400 PHE A O 1
ATOM 3184 N N . PHE A 1 401 ? 42.372 -2.336 -47.560 1.00 40.12 401 PHE A N 1
ATOM 3185 C CA . PHE A 1 401 ? 43.740 -2.656 -47.118 1.00 40.12 401 PHE A CA 1
ATOM 3186 C C . PHE A 1 401 ? 44.621 -1.416 -46.922 1.00 40.12 401 PHE A C 1
ATOM 3188 O O . PHE A 1 401 ? 45.851 -1.513 -46.920 1.00 40.12 401 PHE A O 1
ATOM 3195 N N . SER A 1 402 ? 44.016 -0.234 -46.773 1.00 35.97 402 SER A N 1
ATOM 3196 C CA . SER A 1 402 ? 44.760 0.940 -46.312 1.00 35.97 402 SER A CA 1
ATOM 3197 C C . SER A 1 402 ? 45.273 0.714 -44.875 1.00 35.97 402 SER A C 1
ATOM 3199 O O . SER A 1 402 ? 44.751 -0.134 -44.153 1.00 35.97 402 SER A O 1
ATOM 3201 N N . LYS A 1 403 ? 46.360 1.408 -44.507 1.00 30.80 403 LYS A N 1
ATOM 3202 C CA . LYS A 1 403 ? 47.325 1.120 -43.414 1.00 30.80 403 LYS A CA 1
ATOM 3203 C C . LYS A 1 403 ? 46.788 0.723 -42.021 1.00 30.80 403 LYS A C 1
ATOM 3205 O O . LYS A 1 403 ? 47.604 0.349 -41.185 1.00 30.80 403 LYS A O 1
ATOM 3210 N N . GLU A 1 404 ? 45.493 0.800 -41.746 1.00 35.84 404 GLU A N 1
ATOM 3211 C CA . GLU A 1 404 ? 44.940 0.708 -40.390 1.00 35.84 404 GLU A CA 1
ATOM 3212 C C . GLU A 1 404 ? 44.338 -0.661 -40.023 1.00 35.84 404 GLU A C 1
ATOM 3214 O O . GLU A 1 404 ? 44.267 -0.974 -38.840 1.00 35.84 404 GLU A O 1
ATOM 3219 N N . VAL A 1 405 ? 43.975 -1.524 -40.986 1.00 35.62 405 VAL A N 1
ATOM 3220 C CA . VAL A 1 405 ? 43.233 -2.774 -40.676 1.00 35.62 405 VAL A CA 1
ATOM 3221 C C . VAL A 1 405 ? 44.140 -3.996 -40.435 1.00 35.62 405 VAL A C 1
ATOM 3223 O O . VAL A 1 405 ? 43.752 -4.916 -39.720 1.00 35.62 405 VAL A O 1
ATOM 3226 N N . PHE A 1 406 ? 45.369 -4.013 -40.968 1.00 36.25 406 PHE A N 1
ATOM 3227 C CA . PHE A 1 406 ? 46.298 -5.148 -40.829 1.00 36.25 406 PHE A CA 1
ATOM 3228 C C . PHE A 1 406 ? 47.707 -4.704 -40.411 1.00 36.25 406 PHE A C 1
ATOM 3230 O O . PHE A 1 406 ? 48.522 -4.350 -41.269 1.00 36.25 406 PHE A O 1
ATOM 3237 N N . PRO A 1 407 ? 48.050 -4.749 -39.111 1.00 31.78 407 PRO A N 1
ATOM 3238 C CA . PRO A 1 407 ? 49.422 -4.549 -38.667 1.00 31.78 407 PRO A CA 1
ATOM 3239 C C . PRO A 1 407 ? 50.316 -5.727 -39.089 1.00 31.78 407 PRO A C 1
ATOM 3241 O O . PRO A 1 407 ? 49.879 -6.871 -39.194 1.00 31.78 407 PRO A O 1
ATOM 3244 N N . LEU A 1 408 ? 51.598 -5.432 -39.306 1.00 30.80 408 LEU A N 1
ATOM 3245 C CA . LEU A 1 408 ? 52.670 -6.361 -39.687 1.00 30.80 408 LEU A CA 1
ATOM 3246 C C . LEU A 1 408 ? 52.645 -7.698 -38.920 1.00 30.80 408 LEU A C 1
ATOM 3248 O O . LEU A 1 408 ? 52.943 -7.752 -37.727 1.00 30.80 408 LEU A O 1
ATOM 3252 N N . VAL A 1 409 ? 52.383 -8.794 -39.637 1.00 32.69 409 VAL A N 1
ATOM 3253 C CA . VAL A 1 409 ? 52.364 -10.153 -39.080 1.00 32.69 409 VAL A CA 1
ATOM 3254 C C . VAL A 1 409 ? 53.788 -10.723 -39.002 1.00 32.69 409 VAL A C 1
ATOM 3256 O O . VAL A 1 409 ? 54.405 -11.063 -40.005 1.00 32.69 409 VAL A O 1
ATOM 3259 N N . THR A 1 410 ? 54.325 -10.846 -37.791 1.00 33.81 410 THR A N 1
ATOM 3260 C CA . THR A 1 410 ? 55.452 -11.736 -37.443 1.00 33.81 410 THR A CA 1
ATOM 3261 C C . THR A 1 410 ? 54.974 -13.159 -37.108 1.00 33.81 410 THR A C 1
ATOM 3263 O O . THR A 1 410 ? 53.805 -13.357 -36.782 1.00 33.81 410 THR A O 1
ATOM 3266 N N . VAL A 1 411 ? 55.877 -14.151 -37.115 1.00 35.19 411 VAL A N 1
ATOM 3267 C CA . VAL A 1 411 ? 55.577 -15.571 -36.801 1.00 35.19 411 VAL A CA 1
ATOM 3268 C C . VAL A 1 411 ? 54.886 -15.749 -35.434 1.00 35.19 411 VAL A C 1
ATOM 3270 O O . VAL A 1 411 ? 53.954 -16.536 -35.325 1.00 35.19 411 VAL A O 1
ATOM 3273 N N . LYS A 1 412 ? 55.243 -14.954 -34.410 1.00 33.38 412 LYS A N 1
ATOM 3274 C CA . LYS A 1 412 ? 54.557 -14.946 -33.096 1.00 33.38 412 LYS A CA 1
ATOM 3275 C C . LYS A 1 412 ? 53.170 -14.285 -33.113 1.00 33.38 412 LYS A C 1
ATOM 3277 O O . LYS A 1 412 ? 52.349 -14.574 -32.252 1.00 33.38 412 LYS A O 1
ATOM 3282 N N . SER A 1 413 ? 52.899 -13.402 -34.072 1.00 37.06 413 SER A N 1
ATOM 3283 C CA . SER A 1 413 ? 51.621 -12.687 -34.213 1.00 37.06 413 SER A CA 1
ATOM 3284 C C . SER A 1 413 ? 50.696 -13.291 -35.272 1.00 37.06 413 SER A C 1
ATOM 3286 O O . SER A 1 413 ? 49.589 -12.796 -35.434 1.00 37.06 413 SER A O 1
ATOM 3288 N N . ALA A 1 414 ? 51.111 -14.347 -35.981 1.00 37.22 414 ALA A N 1
ATOM 3289 C CA . ALA A 1 414 ? 50.272 -15.023 -36.971 1.00 37.22 414 ALA A CA 1
ATOM 3290 C C . ALA A 1 414 ? 48.974 -15.549 -36.345 1.00 37.22 414 ALA A C 1
ATOM 3292 O O . ALA A 1 414 ? 47.914 -15.351 -36.924 1.00 37.22 414 ALA A O 1
ATOM 3293 N N . GLY A 1 415 ? 49.037 -16.105 -35.128 1.00 38.38 415 GLY A N 1
ATOM 3294 C CA . GLY A 1 415 ? 47.850 -16.509 -34.364 1.00 38.38 415 GLY A CA 1
ATOM 3295 C C . GLY A 1 415 ? 46.948 -15.335 -33.954 1.00 38.38 415 GLY A C 1
ATOM 3296 O O . GLY A 1 415 ? 45.729 -15.445 -34.037 1.00 38.38 415 GLY A O 1
ATOM 3297 N N . SER A 1 416 ? 47.532 -14.187 -33.590 1.00 40.97 416 SER A N 1
ATOM 3298 C CA . SER A 1 416 ? 46.797 -12.945 -33.285 1.00 40.97 416 SER A CA 1
ATOM 3299 C C . SER A 1 416 ? 46.102 -12.373 -34.528 1.00 40.97 416 SER A C 1
ATOM 3301 O O . SER A 1 416 ? 44.917 -12.058 -34.481 1.00 40.97 416 SER A O 1
ATOM 3303 N N . ALA A 1 417 ? 46.798 -12.334 -35.667 1.00 42.34 417 ALA A N 1
ATOM 3304 C CA . ALA A 1 417 ? 46.247 -11.903 -36.948 1.00 42.34 417 ALA A CA 1
ATOM 3305 C C . ALA A 1 417 ? 45.152 -12.856 -37.460 1.00 42.34 417 ALA A C 1
ATOM 3307 O O . ALA A 1 417 ? 44.151 -12.401 -38.006 1.00 42.34 417 ALA A O 1
ATOM 3308 N N . LEU A 1 418 ? 45.299 -14.169 -37.233 1.00 42.78 418 LEU A N 1
ATOM 3309 C CA . LEU A 1 418 ? 44.256 -15.169 -37.493 1.00 42.78 418 LEU A CA 1
ATOM 3310 C C . LEU A 1 418 ? 43.020 -14.930 -36.619 1.00 42.78 418 LEU A C 1
ATOM 3312 O O . LEU A 1 418 ? 41.907 -14.963 -37.134 1.00 42.78 418 LEU A O 1
ATOM 3316 N N . GLY A 1 419 ? 43.212 -14.639 -35.329 1.00 45.31 419 GLY A N 1
ATOM 3317 C CA . GLY A 1 419 ? 42.128 -14.281 -34.412 1.00 45.31 419 GLY A CA 1
ATOM 3318 C C . GLY A 1 419 ? 41.419 -12.984 -34.817 1.00 45.31 419 GLY A C 1
ATOM 3319 O O . GLY A 1 419 ? 40.194 -12.931 -34.835 1.00 45.31 419 GLY A O 1
ATOM 3320 N N . GLN A 1 420 ? 42.170 -11.960 -35.232 1.00 50.56 420 GLN A N 1
ATOM 3321 C CA . GLN A 1 420 ? 41.617 -10.709 -35.763 1.00 50.56 420 GLN A CA 1
ATOM 3322 C C . GLN A 1 420 ? 40.830 -10.938 -37.060 1.00 50.56 420 GLN A C 1
ATOM 3324 O O . GLN A 1 420 ? 39.718 -10.440 -37.184 1.00 50.56 420 GLN A O 1
ATOM 3329 N N . LEU A 1 421 ? 41.348 -11.743 -37.993 1.00 47.97 421 LEU A N 1
ATOM 3330 C CA . LEU A 1 421 ? 40.659 -12.111 -39.236 1.00 47.97 421 LEU A CA 1
ATOM 3331 C C . LEU A 1 421 ? 39.379 -12.917 -38.998 1.00 47.97 421 LEU A C 1
ATOM 3333 O O . LEU A 1 421 ? 38.375 -12.680 -39.665 1.00 47.97 421 LEU A O 1
ATOM 3337 N N . GLN A 1 422 ? 39.396 -13.851 -38.046 1.00 51.75 422 GLN A N 1
ATOM 3338 C CA . GLN A 1 422 ? 38.217 -14.633 -37.665 1.00 51.75 422 GLN A CA 1
ATOM 3339 C C . GLN A 1 422 ? 37.149 -13.756 -36.994 1.00 51.75 422 GLN A C 1
ATOM 3341 O O . GLN A 1 422 ? 35.969 -13.878 -37.322 1.00 51.75 422 GLN A O 1
ATOM 3346 N N . ASN A 1 423 ? 37.553 -12.808 -36.144 1.00 55.00 423 ASN A N 1
ATOM 3347 C CA . ASN A 1 423 ? 36.646 -11.815 -35.563 1.00 55.00 423 ASN A CA 1
ATOM 3348 C C . ASN A 1 423 ? 36.070 -10.871 -36.636 1.00 55.00 423 ASN A C 1
ATOM 3350 O O . ASN A 1 423 ? 34.877 -10.568 -36.645 1.00 55.00 423 ASN A O 1
ATOM 3354 N N . LEU A 1 424 ? 36.895 -10.445 -37.594 1.00 53.50 424 LEU A N 1
ATOM 3355 C CA . LEU A 1 424 ? 36.492 -9.610 -38.728 1.00 53.50 424 LEU A CA 1
ATOM 3356 C C . LEU A 1 424 ? 35.513 -10.331 -39.677 1.00 53.50 424 LEU A C 1
ATOM 3358 O O . LEU A 1 424 ? 34.608 -9.702 -40.219 1.00 53.50 424 LEU A O 1
ATOM 3362 N N . LEU A 1 425 ? 35.660 -11.645 -39.859 1.00 56.06 425 LEU A N 1
ATOM 3363 C CA . LEU A 1 425 ? 34.714 -12.487 -40.600 1.00 56.06 425 LEU A CA 1
ATOM 3364 C C . LEU A 1 425 ? 33.343 -12.572 -39.917 1.00 56.06 425 LEU A C 1
ATOM 3366 O O . LEU A 1 425 ? 32.321 -12.485 -40.597 1.00 56.06 425 LEU A O 1
ATOM 3370 N N . GLY A 1 426 ? 33.317 -12.714 -38.587 1.00 59.31 426 GLY A N 1
ATOM 3371 C CA . GLY A 1 426 ? 32.071 -12.745 -37.813 1.00 59.31 426 GLY A CA 1
ATOM 3372 C C . GLY A 1 426 ? 31.319 -11.410 -37.853 1.00 59.31 426 GLY A C 1
ATOM 3373 O O . GLY A 1 426 ? 30.108 -11.374 -38.056 1.00 59.31 426 GLY A O 1
ATOM 3374 N N . THR A 1 427 ? 32.053 -10.302 -37.750 1.00 65.06 427 THR A N 1
ATOM 3375 C CA . THR A 1 427 ? 31.488 -8.947 -37.608 1.00 65.06 427 THR A CA 1
ATOM 3376 C C . THR A 1 427 ? 30.932 -8.334 -38.896 1.00 65.06 427 THR A C 1
ATOM 3378 O O . THR A 1 427 ? 30.085 -7.451 -38.809 1.00 65.06 427 THR A O 1
ATOM 3381 N N . LEU A 1 428 ? 31.326 -8.798 -40.090 1.00 67.44 428 LEU A N 1
ATOM 3382 C CA . LEU A 1 428 ? 30.805 -8.267 -41.363 1.00 67.44 428 LEU A CA 1
ATOM 3383 C C . LEU A 1 428 ? 29.279 -8.423 -41.477 1.00 67.44 428 LEU A C 1
ATOM 3385 O O . LEU A 1 428 ? 28.579 -7.482 -41.854 1.00 67.44 428 LEU A O 1
ATOM 3389 N N . THR A 1 429 ? 28.769 -9.611 -41.143 1.00 69.06 429 THR A N 1
ATOM 3390 C CA . THR A 1 429 ? 27.326 -9.904 -41.189 1.00 69.06 429 THR A CA 1
ATOM 3391 C C . THR A 1 429 ? 26.552 -9.042 -40.194 1.00 69.06 429 THR A C 1
ATOM 3393 O O . THR A 1 429 ? 25.525 -8.455 -40.540 1.00 69.06 429 THR A O 1
ATOM 3396 N N . ASP A 1 430 ? 27.113 -8.873 -38.999 1.00 74.94 430 ASP A N 1
ATOM 3397 C CA . ASP A 1 430 ? 26.568 -8.037 -37.938 1.00 74.94 430 ASP A CA 1
ATOM 3398 C C . ASP A 1 430 ? 26.576 -6.545 -38.308 1.00 74.94 430 ASP A C 1
ATOM 3400 O O . ASP A 1 430 ? 25.576 -5.863 -38.107 1.00 74.94 430 ASP A O 1
ATOM 3404 N N . CYS A 1 431 ? 27.628 -6.023 -38.947 1.00 72.69 431 CYS A N 1
ATOM 3405 C CA . CYS A 1 431 ? 27.665 -4.638 -39.432 1.00 72.69 431 CYS A CA 1
ATOM 3406 C C . CYS A 1 431 ? 26.621 -4.362 -40.527 1.00 72.69 431 CYS A C 1
ATOM 3408 O O . CYS A 1 431 ? 26.004 -3.293 -40.547 1.00 72.69 431 CYS A O 1
ATOM 3410 N N . ILE A 1 432 ? 26.385 -5.324 -41.426 1.00 72.88 432 ILE A N 1
ATOM 3411 C CA . ILE A 1 432 ? 25.326 -5.218 -42.440 1.00 72.88 432 ILE A CA 1
ATOM 3412 C C . ILE A 1 432 ? 23.950 -5.218 -41.759 1.00 72.88 432 ILE A C 1
ATOM 3414 O O . ILE A 1 432 ? 23.122 -4.354 -42.058 1.00 72.88 432 ILE A O 1
ATOM 3418 N N . ALA A 1 433 ? 23.723 -6.135 -40.812 1.00 77.75 433 ALA A N 1
ATOM 3419 C CA . ALA A 1 433 ? 22.481 -6.223 -40.045 1.00 77.75 433 ALA A CA 1
ATOM 3420 C C . ALA A 1 433 ? 22.212 -4.961 -39.207 1.00 77.75 433 ALA A C 1
ATOM 3422 O O . ALA A 1 433 ? 21.078 -4.470 -39.181 1.00 77.75 433 ALA A O 1
ATOM 3423 N N . PHE A 1 434 ? 23.254 -4.393 -38.585 1.00 83.12 434 PHE A N 1
ATOM 3424 C CA . PHE A 1 434 ? 23.183 -3.131 -37.849 1.00 83.12 434 PHE A CA 1
ATOM 3425 C C . PHE A 1 434 ? 22.649 -2.037 -38.754 1.00 83.12 434 PHE A C 1
ATOM 3427 O O . PHE A 1 434 ? 21.681 -1.365 -38.425 1.00 83.12 434 PHE A O 1
ATOM 3434 N N . ARG A 1 435 ? 23.245 -1.876 -39.933 1.00 77.69 435 ARG A N 1
ATOM 3435 C CA . ARG A 1 435 ? 22.901 -0.777 -40.821 1.00 77.69 435 ARG A CA 1
ATOM 3436 C C . ARG A 1 435 ? 21.530 -0.944 -41.476 1.00 77.69 435 ARG A C 1
ATOM 3438 O O . ARG A 1 435 ? 20.815 0.041 -41.640 1.00 77.69 435 ARG A O 1
ATOM 3445 N N . ASP A 1 436 ? 21.154 -2.167 -41.840 1.00 79.81 436 ASP A N 1
ATOM 3446 C CA . ASP A 1 436 ? 19.814 -2.459 -42.362 1.00 79.81 436 ASP A CA 1
ATOM 3447 C C . ASP A 1 436 ? 18.728 -2.154 -41.313 1.00 79.81 436 ASP A C 1
ATOM 3449 O O . ASP A 1 436 ? 17.634 -1.715 -41.667 1.00 79.81 436 ASP A O 1
ATOM 3453 N N . THR A 1 437 ? 19.029 -2.354 -40.027 1.00 82.50 437 THR A N 1
ATOM 3454 C CA . THR A 1 437 ? 18.132 -2.006 -38.913 1.00 82.50 437 THR A CA 1
ATOM 3455 C C . THR A 1 437 ? 18.168 -0.505 -38.617 1.00 82.50 437 THR A C 1
ATOM 3457 O O . THR A 1 437 ? 17.123 0.129 -38.519 1.00 82.50 437 THR A O 1
ATOM 3460 N N . TYR A 1 438 ? 19.357 0.094 -38.574 1.00 84.56 438 TYR A N 1
ATOM 3461 C CA . TYR A 1 438 ? 19.579 1.521 -38.347 1.00 84.56 438 TYR A CA 1
ATOM 3462 C C . TYR A 1 438 ? 18.923 2.387 -39.433 1.00 84.56 438 TYR A C 1
ATOM 3464 O O . TYR A 1 438 ? 18.375 3.441 -39.133 1.00 84.56 438 TYR A O 1
ATOM 3472 N N . GLY A 1 439 ? 18.912 1.927 -40.689 1.00 80.75 439 GLY A N 1
ATOM 3473 C CA . GLY A 1 439 ? 18.249 2.612 -41.802 1.00 80.75 439 GLY A CA 1
ATOM 3474 C C . GLY A 1 439 ? 16.716 2.597 -41.748 1.00 80.75 439 GLY A C 1
ATOM 3475 O O . GLY A 1 439 ? 16.089 3.295 -42.539 1.00 80.75 439 GLY A O 1
ATOM 3476 N N . LYS A 1 440 ? 16.112 1.809 -40.847 1.00 83.31 440 LYS A N 1
ATOM 3477 C CA . LYS A 1 440 ? 14.660 1.791 -40.600 1.00 83.31 440 LYS A CA 1
ATOM 3478 C C . LYS A 1 440 ? 14.237 2.742 -39.478 1.00 83.31 440 LYS A C 1
ATOM 3480 O O . LYS A 1 440 ? 13.039 2.961 -39.314 1.00 83.31 440 LYS A O 1
ATOM 3485 N N . LEU A 1 441 ? 15.190 3.265 -38.705 1.00 83.38 441 LEU A N 1
ATOM 3486 C CA . LEU A 1 441 ? 14.919 4.187 -37.607 1.00 83.38 441 LEU A CA 1
ATOM 3487 C C . LEU A 1 441 ? 14.573 5.588 -38.124 1.00 83.38 441 LEU A C 1
ATOM 3489 O O . LEU A 1 441 ? 15.033 6.014 -39.183 1.00 83.38 441 LEU A O 1
ATOM 3493 N N . ASP A 1 442 ? 13.782 6.315 -37.336 1.00 83.38 442 ASP A N 1
ATOM 3494 C CA . ASP A 1 442 ? 13.535 7.742 -37.551 1.00 83.38 442 ASP A CA 1
ATOM 3495 C C . ASP A 1 442 ? 14.802 8.566 -37.262 1.00 83.38 442 ASP A C 1
ATOM 3497 O O . ASP A 1 442 ? 15.627 8.184 -36.431 1.00 83.38 442 ASP A O 1
ATOM 3501 N N . ALA A 1 443 ? 14.943 9.726 -37.906 1.00 81.38 443 ALA A N 1
ATOM 3502 C CA . ALA A 1 443 ? 16.143 10.559 -37.850 1.00 81.38 443 ALA A CA 1
ATOM 3503 C C . ALA A 1 443 ? 16.523 10.980 -36.417 1.00 81.38 443 ALA A C 1
ATOM 3505 O O . ALA A 1 443 ? 17.709 11.017 -36.083 1.00 81.38 443 ALA A O 1
ATOM 3506 N N . GLU A 1 444 ? 15.532 11.254 -35.561 1.00 85.12 444 GLU A N 1
ATOM 3507 C CA . GLU A 1 444 ? 15.751 11.567 -34.141 1.00 85.12 444 GLU A CA 1
ATOM 3508 C C . GLU A 1 444 ? 16.332 10.366 -33.374 1.00 85.12 444 GLU A C 1
ATOM 3510 O O . GLU A 1 444 ? 17.290 10.507 -32.611 1.00 85.12 444 GLU A O 1
ATOM 3515 N N . VAL A 1 445 ? 15.800 9.162 -33.620 1.00 85.25 445 VAL A N 1
ATOM 3516 C CA . VAL A 1 445 ? 16.248 7.923 -32.963 1.00 85.25 445 VAL A CA 1
ATOM 3517 C C . VAL A 1 445 ? 17.624 7.508 -33.476 1.00 85.25 445 VAL A C 1
ATOM 3519 O O . VAL A 1 445 ? 18.487 7.135 -32.688 1.00 85.25 445 VAL A O 1
ATOM 3522 N N . SER A 1 446 ? 17.875 7.638 -34.778 1.00 85.06 446 SER A N 1
ATOM 3523 C CA . SER A 1 446 ? 19.199 7.451 -35.372 1.00 85.06 446 SER A CA 1
ATOM 3524 C C . SER A 1 446 ? 20.236 8.398 -34.755 1.00 85.06 446 SER A C 1
ATOM 3526 O O . SER A 1 446 ? 21.321 7.963 -34.371 1.00 85.06 446 SER A O 1
ATOM 3528 N N . GLY A 1 447 ? 19.892 9.682 -34.594 1.00 84.69 447 GLY A N 1
ATOM 3529 C CA . GLY A 1 447 ? 20.745 10.665 -33.920 1.00 84.69 447 GLY A CA 1
ATOM 3530 C C . GLY A 1 447 ? 21.045 10.285 -32.467 1.00 84.69 447 GLY A C 1
ATOM 3531 O O . GLY A 1 447 ? 22.199 10.355 -32.038 1.00 84.69 447 GLY A O 1
ATOM 3532 N N . PHE A 1 448 ? 20.032 9.805 -31.739 1.00 88.62 448 PHE A N 1
ATOM 3533 C CA . PHE A 1 448 ? 20.189 9.282 -30.384 1.00 88.62 448 PHE A CA 1
ATOM 3534 C C . PHE A 1 448 ? 21.138 8.077 -30.331 1.00 88.62 448 PHE A C 1
ATOM 3536 O O . PHE A 1 448 ? 22.067 8.070 -29.524 1.00 88.62 448 PHE A O 1
ATOM 3543 N N . VAL A 1 449 ? 20.934 7.073 -31.193 1.00 85.69 449 VAL A N 1
ATOM 3544 C CA . VAL A 1 449 ? 21.752 5.849 -31.230 1.00 85.69 449 VAL A CA 1
ATOM 3545 C C . VAL A 1 449 ? 23.221 6.186 -31.473 1.00 85.69 449 VAL A C 1
ATOM 3547 O O . VAL A 1 449 ? 24.083 5.603 -30.826 1.00 85.69 449 VAL A O 1
ATOM 3550 N N . ASN A 1 450 ? 23.527 7.170 -32.321 1.00 84.19 450 ASN A N 1
ATOM 3551 C CA . ASN A 1 450 ? 24.910 7.584 -32.575 1.00 84.19 450 ASN A CA 1
ATOM 3552 C C . ASN A 1 450 ? 25.560 8.229 -31.351 1.00 84.19 450 ASN A C 1
ATOM 3554 O O . ASN A 1 450 ? 26.701 7.911 -31.018 1.00 84.19 450 ASN A O 1
ATOM 3558 N N . ALA A 1 451 ? 24.830 9.122 -30.678 1.00 84.50 451 ALA A N 1
ATOM 3559 C CA . ALA A 1 451 ? 25.303 9.755 -29.452 1.00 84.50 451 ALA A CA 1
ATOM 3560 C C . ALA A 1 451 ? 25.533 8.710 -28.348 1.00 84.50 451 ALA A C 1
ATOM 3562 O O . ALA A 1 451 ? 26.562 8.731 -27.678 1.00 84.50 451 ALA A O 1
ATOM 3563 N N . ALA A 1 452 ? 24.616 7.748 -28.216 1.00 84.25 452 ALA A N 1
ATOM 3564 C CA . ALA A 1 452 ? 24.723 6.656 -27.256 1.00 84.25 452 ALA A CA 1
ATOM 3565 C C . ALA A 1 452 ? 25.859 5.685 -27.570 1.00 84.25 452 ALA A C 1
ATOM 3567 O O . ALA A 1 452 ? 26.558 5.250 -26.658 1.00 84.25 452 ALA A O 1
ATOM 3568 N N . ALA A 1 453 ? 26.078 5.379 -28.847 1.00 81.00 453 ALA A N 1
ATOM 3569 C CA . ALA A 1 453 ? 27.166 4.527 -29.303 1.00 81.00 453 ALA A CA 1
ATOM 3570 C C . ALA A 1 453 ? 28.538 5.087 -28.920 1.00 81.00 453 ALA A C 1
ATOM 3572 O O . ALA A 1 453 ? 29.390 4.338 -28.444 1.00 81.00 453 ALA A O 1
ATOM 3573 N N . ALA A 1 454 ? 28.729 6.393 -29.125 1.00 79.25 454 ALA A N 1
ATOM 3574 C CA . ALA A 1 454 ? 29.974 7.083 -28.815 1.00 79.25 454 ALA A CA 1
ATOM 3575 C C . ALA A 1 454 ? 30.236 7.143 -27.301 1.00 79.25 454 ALA A C 1
ATOM 3577 O O . ALA A 1 454 ? 31.362 6.939 -26.863 1.00 79.25 454 ALA A O 1
ATOM 3578 N N . ASP A 1 455 ? 29.192 7.378 -26.506 1.00 78.12 455 ASP A N 1
ATOM 3579 C CA . ASP A 1 455 ? 29.295 7.540 -25.052 1.00 78.12 455 ASP A CA 1
ATOM 3580 C C . ASP A 1 455 ? 29.470 6.200 -24.314 1.00 78.12 455 ASP A C 1
ATOM 3582 O O . ASP A 1 455 ? 30.296 6.059 -23.415 1.00 78.12 455 ASP A O 1
ATOM 3586 N N . THR A 1 456 ? 28.735 5.167 -24.731 1.00 74.06 456 THR A N 1
ATOM 3587 C CA . THR A 1 456 ? 28.717 3.860 -24.049 1.00 74.06 456 THR A CA 1
ATOM 3588 C C . THR A 1 456 ? 29.722 2.847 -24.599 1.00 74.06 456 THR A C 1
ATOM 3590 O O . THR A 1 456 ? 29.741 1.694 -24.161 1.00 74.06 456 THR A O 1
ATOM 3593 N N . SER A 1 457 ? 30.536 3.233 -25.591 1.00 70.44 457 SER A N 1
ATOM 3594 C CA . SER A 1 457 ? 31.388 2.304 -26.359 1.00 70.44 457 SER A CA 1
ATOM 3595 C C . SER A 1 457 ? 30.608 1.099 -26.922 1.00 70.44 457 SER A C 1
ATOM 3597 O O . SER A 1 457 ? 31.133 -0.008 -27.040 1.00 70.44 457 SER A O 1
ATOM 3599 N N . GLY A 1 458 ? 29.322 1.306 -27.223 1.00 67.19 458 GLY A N 1
ATOM 3600 C CA . GLY A 1 458 ? 28.407 0.295 -27.750 1.00 67.19 458 GLY A CA 1
ATOM 3601 C C . GLY A 1 458 ? 27.825 -0.705 -26.748 1.00 67.19 458 GLY A C 1
ATOM 3602 O O . GLY A 1 458 ? 27.368 -1.765 -27.171 1.00 67.19 458 GLY A O 1
ATOM 3603 N N . LYS A 1 459 ? 27.813 -0.396 -25.442 1.00 75.12 459 LYS A N 1
ATOM 3604 C CA . LYS A 1 459 ? 27.190 -1.246 -24.411 1.00 75.12 459 LYS A CA 1
ATOM 3605 C C . LYS A 1 459 ? 26.106 -0.512 -23.621 1.00 75.12 459 LYS A C 1
ATOM 3607 O O . LYS A 1 459 ? 26.408 0.362 -22.818 1.00 75.12 459 LYS A O 1
ATOM 3612 N N . GLY A 1 460 ? 24.854 -0.948 -23.740 1.00 83.25 460 GLY A N 1
ATOM 3613 C CA . GLY A 1 460 ? 23.751 -0.428 -22.922 1.00 83.25 460 GLY A CA 1
ATOM 3614 C C . GLY A 1 460 ? 23.009 0.742 -23.567 1.00 83.25 460 GLY A C 1
ATOM 3615 O O . GLY A 1 460 ? 22.322 1.503 -22.881 1.00 83.25 460 GLY A O 1
ATOM 3616 N N . THR A 1 461 ? 23.095 0.855 -24.892 1.00 87.56 461 THR A N 1
ATOM 3617 C CA . THR A 1 461 ? 22.371 1.839 -25.706 1.00 87.56 461 THR A CA 1
ATOM 3618 C C . THR A 1 461 ? 20.862 1.756 -25.469 1.00 87.56 461 THR A C 1
ATOM 3620 O O . THR A 1 461 ? 20.193 2.785 -25.348 1.00 87.56 461 THR A O 1
ATOM 3623 N N . ALA A 1 462 ? 20.315 0.545 -25.314 1.00 89.50 462 ALA A N 1
ATOM 3624 C CA . ALA A 1 462 ? 18.893 0.356 -25.041 1.00 89.50 462 ALA A CA 1
ATOM 3625 C C . ALA A 1 462 ? 18.490 0.894 -23.659 1.00 89.50 462 ALA A C 1
ATOM 3627 O O . ALA A 1 462 ? 17.416 1.479 -23.501 1.00 89.50 462 ALA A O 1
ATOM 3628 N N . ALA A 1 463 ? 19.356 0.749 -22.651 1.00 89.50 463 ALA A N 1
ATOM 3629 C CA . ALA A 1 463 ? 19.102 1.287 -21.316 1.00 89.50 463 ALA A CA 1
ATOM 3630 C C . ALA A 1 463 ? 19.116 2.823 -21.318 1.00 89.50 463 ALA A C 1
ATOM 3632 O O . ALA A 1 463 ? 18.230 3.439 -20.715 1.00 89.50 463 ALA A O 1
ATOM 3633 N N . CYS A 1 464 ? 20.066 3.432 -22.037 1.00 90.88 464 CYS A N 1
ATOM 3634 C CA . CYS A 1 464 ? 20.117 4.877 -22.254 1.00 90.88 464 CYS A CA 1
ATOM 3635 C C . CYS A 1 464 ? 18.870 5.380 -22.991 1.00 90.88 464 CYS A C 1
ATOM 3637 O O . CYS A 1 464 ? 18.304 6.396 -22.589 1.00 90.88 464 CYS A O 1
ATOM 3639 N N . PHE A 1 465 ? 18.403 4.660 -24.017 1.00 91.38 465 PHE A N 1
ATOM 3640 C CA . PHE A 1 465 ? 17.199 5.023 -24.770 1.00 91.38 465 PHE A CA 1
ATOM 3641 C C . PHE A 1 465 ? 15.955 5.046 -23.883 1.00 91.38 465 PHE A C 1
ATOM 3643 O O . PHE A 1 465 ? 15.246 6.050 -23.840 1.00 91.38 465 PHE A O 1
ATOM 3650 N N . VAL A 1 466 ? 15.728 3.987 -23.096 1.00 90.94 466 VAL A N 1
ATOM 3651 C CA . VAL A 1 466 ? 14.603 3.937 -22.147 1.00 90.94 466 VAL A CA 1
ATOM 3652 C C . VAL A 1 466 ? 14.695 5.071 -21.124 1.00 90.94 466 VAL A C 1
ATOM 3654 O O . VAL A 1 466 ? 13.688 5.713 -20.828 1.00 90.94 466 VAL A O 1
ATOM 3657 N N . LYS A 1 467 ? 15.895 5.353 -20.595 1.00 91.94 467 LYS A N 1
ATOM 3658 C CA . LYS A 1 467 ? 16.099 6.451 -19.640 1.00 91.94 467 LYS A CA 1
ATOM 3659 C C . LYS A 1 467 ? 15.774 7.808 -20.268 1.00 91.94 467 LYS A C 1
ATOM 3661 O O . LYS A 1 467 ? 15.020 8.573 -19.673 1.00 91.94 467 LYS A O 1
ATOM 3666 N N . ALA A 1 468 ? 16.296 8.095 -21.458 1.00 91.44 468 ALA A N 1
ATOM 3667 C CA . ALA A 1 468 ? 16.052 9.351 -22.161 1.00 91.44 468 ALA A CA 1
ATOM 3668 C C . ALA A 1 468 ? 14.569 9.532 -22.513 1.00 91.44 468 ALA A C 1
ATOM 3670 O O . ALA A 1 468 ? 14.002 10.598 -22.264 1.00 91.44 468 ALA A O 1
ATOM 3671 N N . TYR A 1 469 ? 13.923 8.472 -23.004 1.00 91.06 469 TYR A N 1
ATOM 3672 C CA . TYR A 1 469 ? 12.502 8.474 -23.330 1.00 91.06 469 TYR A CA 1
ATOM 3673 C C . TYR A 1 469 ? 11.628 8.753 -22.101 1.00 91.06 469 TYR A C 1
ATOM 3675 O O . TYR A 1 469 ? 10.846 9.704 -22.100 1.00 91.06 469 TYR A O 1
ATOM 3683 N N . HIS A 1 470 ? 11.799 7.988 -21.016 1.00 91.44 470 HIS A N 1
ATOM 3684 C CA . HIS A 1 470 ? 11.024 8.189 -19.788 1.00 91.44 470 HIS A CA 1
ATOM 3685 C C . HIS A 1 470 ? 11.311 9.538 -19.126 1.00 91.44 470 HIS A C 1
ATOM 3687 O O . HIS A 1 470 ? 10.400 10.145 -18.562 1.00 91.44 470 HIS A O 1
ATOM 3693 N N . HIS A 1 471 ? 12.545 10.039 -19.218 1.00 91.81 471 HIS A N 1
ATOM 3694 C CA . HIS A 1 471 ? 12.906 11.358 -18.710 1.00 91.81 471 HIS A CA 1
ATOM 3695 C C . HIS A 1 471 ? 12.155 12.472 -19.454 1.00 91.81 471 HIS A C 1
ATOM 3697 O O . HIS A 1 471 ? 11.576 13.358 -18.823 1.00 91.81 471 HIS A O 1
ATOM 3703 N N . GLN A 1 472 ? 12.095 12.408 -20.788 1.00 90.31 472 GLN A N 1
ATOM 3704 C CA . GLN A 1 472 ? 11.362 13.388 -21.593 1.00 90.31 472 GLN A CA 1
ATOM 3705 C C . GLN A 1 472 ? 9.844 13.268 -21.434 1.00 90.31 472 GLN A C 1
ATOM 3707 O O . GLN A 1 472 ? 9.173 14.292 -21.286 1.00 90.31 472 GLN A O 1
ATOM 3712 N N . ALA A 1 473 ? 9.307 12.044 -21.386 1.00 89.31 473 ALA A N 1
ATOM 3713 C CA . ALA A 1 473 ? 7.891 11.804 -21.110 1.00 89.31 473 ALA A CA 1
ATOM 3714 C C . ALA A 1 473 ? 7.489 12.392 -19.747 1.00 89.31 473 ALA A C 1
ATOM 3716 O O . ALA A 1 473 ? 6.504 13.126 -19.643 1.00 89.31 473 ALA A O 1
ATOM 3717 N N . LEU A 1 474 ? 8.302 12.163 -18.708 1.00 89.81 474 LEU A N 1
ATOM 3718 C CA . LEU A 1 474 ? 8.088 12.752 -17.389 1.00 89.81 474 LEU A CA 1
ATOM 3719 C C . LEU A 1 474 ? 8.146 14.285 -17.438 1.00 89.81 474 LEU A C 1
ATOM 3721 O O . LEU A 1 474 ? 7.263 14.945 -16.894 1.00 89.81 474 LEU A O 1
ATOM 3725 N N . ALA A 1 475 ? 9.144 14.866 -18.108 1.00 88.75 475 ALA A N 1
ATOM 3726 C CA . ALA A 1 475 ? 9.262 16.316 -18.242 1.00 88.75 475 ALA A CA 1
ATOM 3727 C C . ALA A 1 475 ? 8.038 16.936 -18.940 1.00 88.75 475 ALA A C 1
ATOM 3729 O O . ALA A 1 475 ? 7.542 17.978 -18.509 1.00 88.75 475 ALA A O 1
ATOM 3730 N N . GLN A 1 476 ? 7.512 16.285 -19.981 1.00 87.25 476 GLN A N 1
ATOM 3731 C CA . GLN A 1 476 ? 6.312 16.730 -20.687 1.00 87.25 476 GLN A CA 1
ATOM 3732 C C . GLN A 1 476 ? 5.076 16.704 -19.781 1.00 87.25 476 GLN A C 1
ATOM 3734 O O . GLN A 1 476 ? 4.348 17.694 -19.705 1.00 87.25 476 GLN A O 1
ATOM 3739 N N . VAL A 1 477 ? 4.874 15.611 -19.043 1.00 86.44 477 VAL A N 1
ATOM 3740 C CA . VAL A 1 477 ? 3.780 15.492 -18.071 1.00 86.44 477 VAL A CA 1
ATOM 3741 C C . VAL A 1 477 ? 3.853 16.602 -17.023 1.00 86.44 477 VAL A C 1
ATOM 3743 O O . VAL A 1 477 ? 2.861 17.293 -16.781 1.00 86.44 477 VAL A O 1
ATOM 3746 N N . MET A 1 478 ? 5.029 16.810 -16.427 1.00 84.69 478 MET A N 1
ATOM 3747 C CA . MET A 1 478 ? 5.205 17.773 -15.336 1.00 84.69 478 MET A CA 1
ATOM 3748 C C . MET A 1 478 ? 5.009 19.225 -15.799 1.00 84.69 478 MET A C 1
ATOM 3750 O O . MET A 1 478 ? 4.547 20.047 -15.014 1.00 84.69 478 MET A O 1
ATOM 3754 N N . ARG A 1 479 ? 5.284 19.542 -17.075 1.00 82.88 479 ARG A N 1
ATOM 3755 C CA . ARG A 1 479 ? 4.982 20.862 -17.663 1.00 82.88 479 ARG A CA 1
ATOM 3756 C C . ARG A 1 479 ? 3.483 21.132 -17.776 1.00 82.88 479 ARG A C 1
ATOM 3758 O O . ARG A 1 479 ? 3.061 22.266 -17.589 1.00 82.88 479 ARG A O 1
ATOM 3765 N N . THR A 1 480 ? 2.689 20.112 -18.102 1.00 73.25 480 THR A N 1
ATOM 3766 C CA . THR A 1 480 ? 1.237 20.273 -18.312 1.00 73.25 480 THR A CA 1
ATOM 3767 C C . THR A 1 480 ? 0.434 20.353 -17.018 1.00 73.25 480 THR A C 1
ATOM 3769 O O . THR A 1 480 ? -0.614 20.984 -16.998 1.00 73.25 480 THR A O 1
ATOM 3772 N N . ASN A 1 481 ? 0.916 19.730 -15.940 1.00 67.62 481 ASN A N 1
ATOM 3773 C CA . ASN A 1 481 ? 0.222 19.665 -14.656 1.00 67.62 481 ASN A CA 1
ATOM 3774 C C . ASN A 1 481 ? 1.230 19.711 -13.505 1.00 67.62 481 ASN A C 1
ATOM 3776 O O . ASN A 1 481 ? 1.516 18.703 -12.855 1.00 67.62 481 ASN A O 1
ATOM 3780 N N . ALA A 1 482 ? 1.761 20.903 -13.240 1.00 61.44 482 ALA A N 1
ATOM 3781 C CA . ALA A 1 482 ? 2.578 21.168 -12.064 1.00 61.44 482 ALA A CA 1
ATOM 3782 C C . ALA A 1 482 ? 1.686 21.219 -10.809 1.00 61.44 482 ALA A C 1
ATOM 3784 O O . ALA A 1 482 ? 1.375 22.289 -10.293 1.00 61.44 482 ALA A O 1
ATOM 3785 N N . ARG A 1 483 ? 1.223 20.061 -10.316 1.00 65.31 483 ARG A N 1
ATOM 3786 C CA . ARG A 1 483 ? 0.644 20.001 -8.967 1.00 65.31 483 ARG A CA 1
ATOM 3787 C C . ARG A 1 483 ? 1.767 20.272 -7.957 1.00 65.31 483 ARG A C 1
ATOM 3789 O O . ARG A 1 483 ? 2.809 19.616 -7.998 1.00 65.31 483 ARG A O 1
ATOM 3796 N N . ASN A 1 484 ? 1.558 21.281 -7.108 1.00 55.72 484 ASN A N 1
ATOM 3797 C CA . ASN A 1 484 ? 2.515 21.761 -6.109 1.00 55.72 484 ASN A CA 1
ATOM 3798 C C . ASN A 1 484 ? 3.000 20.650 -5.158 1.00 55.72 484 ASN A C 1
ATOM 3800 O O . ASN A 1 484 ? 2.372 19.604 -5.002 1.00 55.72 484 ASN A O 1
ATOM 3804 N N . ALA A 1 485 ? 4.165 20.896 -4.555 1.00 59.88 485 ALA A N 1
ATOM 3805 C CA . ALA A 1 485 ? 5.031 19.910 -3.921 1.00 59.88 485 ALA A CA 1
ATOM 3806 C C . ALA A 1 485 ? 4.309 18.973 -2.918 1.00 59.88 485 ALA A C 1
ATOM 3808 O O . ALA A 1 485 ? 3.881 19.423 -1.853 1.00 59.88 485 ALA A O 1
ATOM 3809 N N . PRO A 1 486 ? 4.280 17.645 -3.161 1.00 72.31 486 PRO A N 1
ATOM 3810 C CA . PRO A 1 486 ? 3.593 16.675 -2.297 1.00 72.31 486 PRO A CA 1
ATOM 3811 C C . PRO A 1 486 ? 4.144 16.618 -0.866 1.00 72.31 486 PRO A C 1
ATOM 3813 O O . PRO A 1 486 ? 3.471 16.124 0.034 1.00 72.31 486 PRO A O 1
ATOM 3816 N N . LYS A 1 487 ? 5.365 17.123 -0.641 1.00 80.94 487 LYS A N 1
ATOM 3817 C CA . LYS A 1 487 ? 5.988 17.164 0.687 1.00 80.94 487 LYS A CA 1
ATOM 3818 C C . LYS A 1 487 ? 5.225 18.073 1.647 1.00 80.94 487 LYS A C 1
ATOM 3820 O O . LYS A 1 487 ? 4.914 17.637 2.748 1.00 80.94 487 LYS A O 1
ATOM 3825 N N . GLU A 1 488 ? 4.869 19.281 1.216 1.00 85.69 488 GLU A N 1
ATOM 3826 C CA . GLU A 1 488 ? 4.155 20.238 2.066 1.00 85.69 488 GLU A CA 1
ATOM 3827 C C . GLU A 1 488 ? 2.741 19.739 2.390 1.00 85.69 488 GLU A C 1
ATOM 3829 O O . GLU A 1 488 ? 2.303 19.790 3.539 1.00 85.69 488 GLU A O 1
ATOM 3834 N N . LEU A 1 489 ? 2.049 19.171 1.396 1.00 87.12 489 LEU A N 1
ATOM 3835 C CA . LEU A 1 489 ? 0.733 18.563 1.591 1.00 87.12 489 LEU A CA 1
ATOM 3836 C C . LEU A 1 489 ? 0.795 17.390 2.585 1.00 87.12 489 LEU A C 1
ATOM 3838 O O . LEU A 1 489 ? -0.014 17.319 3.510 1.00 87.12 489 LEU A O 1
ATOM 3842 N N . ALA A 1 490 ? 1.789 16.507 2.447 1.00 88.38 490 ALA A N 1
ATOM 3843 C CA . ALA A 1 490 ? 1.990 15.389 3.365 1.00 88.38 490 ALA A CA 1
ATOM 3844 C C . ALA A 1 490 ? 2.348 15.849 4.790 1.00 88.38 490 ALA A C 1
ATOM 3846 O O . ALA A 1 490 ? 1.886 15.255 5.762 1.00 88.38 490 ALA A O 1
ATOM 3847 N N . GLU A 1 491 ? 3.152 16.903 4.942 1.00 90.81 491 GLU A N 1
ATOM 3848 C CA . GLU A 1 491 ? 3.488 17.483 6.248 1.00 90.81 491 GLU A CA 1
ATOM 3849 C C . GLU A 1 491 ? 2.272 18.123 6.924 1.00 90.81 491 GLU A C 1
ATOM 3851 O O . GLU A 1 491 ? 2.024 17.874 8.108 1.00 90.81 491 GLU A O 1
ATOM 3856 N N . ARG A 1 492 ? 1.469 18.881 6.167 1.00 91.75 492 ARG A N 1
ATOM 3857 C CA . ARG A 1 492 ? 0.194 19.438 6.642 1.00 91.75 492 ARG A CA 1
ATOM 3858 C C . ARG A 1 492 ? -0.757 18.333 7.091 1.00 91.75 492 ARG A C 1
ATOM 3860 O O . ARG A 1 492 ? -1.300 18.426 8.190 1.00 91.75 492 ARG A O 1
ATOM 3867 N N . TYR A 1 493 ? -0.896 17.274 6.293 1.00 93.19 493 TYR A N 1
ATOM 3868 C CA . TYR A 1 493 ? -1.706 16.111 6.649 1.00 93.19 493 TYR A CA 1
ATOM 3869 C C . TYR A 1 493 ? -1.216 15.442 7.932 1.00 93.19 493 TYR A C 1
ATOM 3871 O O . TYR A 1 493 ? -2.017 15.231 8.830 1.00 93.19 493 TYR A O 1
ATOM 3879 N N . ARG A 1 494 ? 0.091 15.175 8.084 1.00 92.25 494 ARG A N 1
ATOM 3880 C CA . ARG A 1 494 ? 0.636 14.572 9.318 1.00 92.25 494 ARG A CA 1
ATOM 3881 C C . ARG A 1 494 ? 0.336 15.415 10.552 1.00 92.25 494 ARG A C 1
ATOM 3883 O O . ARG A 1 494 ? -0.063 14.878 11.580 1.00 92.25 494 ARG A O 1
ATOM 3890 N N . LYS A 1 495 ? 0.534 16.733 10.461 1.00 93.06 495 LYS A N 1
ATOM 3891 C CA . LYS A 1 495 ? 0.254 17.647 11.576 1.00 93.06 495 LYS A CA 1
ATOM 3892 C C . LYS A 1 495 ? -1.220 17.599 11.972 1.00 93.06 495 LYS A C 1
ATOM 3894 O O . LYS A 1 495 ? -1.530 17.623 13.160 1.00 93.06 495 LYS A O 1
ATOM 3899 N 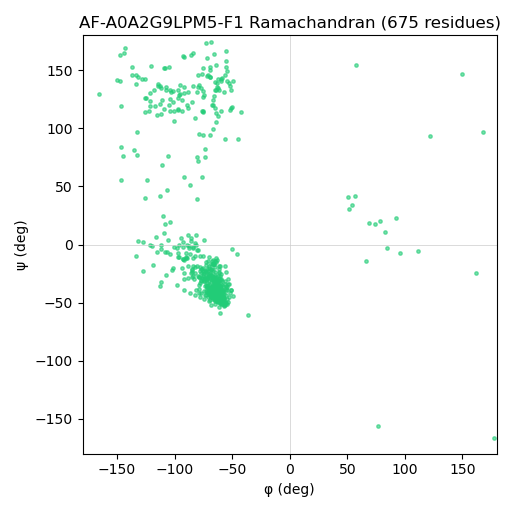N . GLU A 1 496 ? -2.108 17.549 10.988 1.00 93.75 496 GLU A N 1
ATOM 3900 C CA . GLU A 1 496 ? -3.545 17.484 11.222 1.00 93.75 496 GLU A CA 1
ATOM 3901 C C . GLU A 1 496 ? -3.985 16.104 11.735 1.00 93.75 496 GLU A C 1
ATOM 3903 O O . GLU A 1 496 ? -4.748 16.037 12.692 1.00 93.75 496 GLU A O 1
ATOM 3908 N N . ASP A 1 497 ? -3.426 15.015 11.203 1.00 93.12 497 ASP A N 1
ATOM 3909 C CA . ASP A 1 497 ? -3.654 13.635 11.654 1.00 93.12 497 ASP A CA 1
ATOM 3910 C C . ASP A 1 497 ? -3.344 13.465 13.146 1.00 93.12 497 ASP A C 1
ATOM 3912 O O . ASP A 1 497 ? -4.144 12.898 13.890 1.00 93.12 497 ASP A O 1
ATOM 3916 N N . HIS A 1 498 ? -2.231 14.037 13.621 1.00 91.12 498 HIS A N 1
ATOM 3917 C CA . HIS A 1 498 ? -1.895 14.037 15.046 1.00 91.12 498 HIS A CA 1
ATOM 3918 C C . HIS A 1 498 ? -2.982 14.693 15.904 1.00 91.12 498 HIS A C 1
ATOM 3920 O O . HIS A 1 498 ? -3.409 14.104 16.897 1.00 91.12 498 HIS A O 1
ATOM 3926 N N . LYS A 1 499 ? -3.481 15.867 15.501 1.00 91.25 499 LYS A N 1
ATOM 3927 C CA . LYS A 1 499 ? -4.573 16.529 16.228 1.00 91.25 499 LYS A CA 1
ATOM 3928 C C . LYS A 1 499 ? -5.851 15.703 16.184 1.00 91.25 499 LYS A C 1
ATOM 3930 O O . LYS A 1 499 ? -6.503 15.544 17.207 1.00 91.25 499 LYS A O 1
ATOM 3935 N N . VAL A 1 500 ? -6.214 15.168 15.018 1.00 91.88 500 VAL A N 1
ATOM 3936 C CA . VAL A 1 500 ? -7.428 14.360 14.846 1.00 91.88 500 VAL A CA 1
ATOM 3937 C C . VAL A 1 500 ? -7.398 13.126 15.743 1.00 91.88 500 VAL A C 1
ATOM 3939 O O . VAL A 1 500 ? -8.399 12.823 16.393 1.00 91.88 500 VAL A O 1
ATOM 3942 N N . ARG A 1 501 ? -6.244 12.462 15.864 1.00 90.56 501 ARG A N 1
ATOM 3943 C CA . ARG A 1 501 ? -6.046 11.342 16.795 1.00 90.56 501 ARG A CA 1
ATOM 3944 C C . ARG A 1 501 ? -6.294 11.747 18.248 1.00 90.56 501 ARG A C 1
ATOM 3946 O O . ARG A 1 501 ? -7.019 11.040 18.948 1.00 90.56 501 ARG A O 1
ATOM 3953 N N . ASP A 1 502 ? -5.756 12.885 18.682 1.00 91.25 502 ASP A N 1
ATOM 3954 C CA . ASP A 1 502 ? -5.981 13.400 20.037 1.00 91.25 502 ASP A CA 1
ATOM 3955 C C . ASP A 1 502 ? -7.459 13.760 20.268 1.00 91.25 502 ASP A C 1
ATOM 3957 O O . ASP A 1 502 ? -8.049 13.378 21.279 1.00 91.25 502 ASP A O 1
ATOM 3961 N N . MET A 1 503 ? -8.108 14.412 19.300 1.00 93.12 503 MET A N 1
ATOM 3962 C CA . MET A 1 503 ? -9.525 14.778 19.397 1.00 93.12 503 MET A CA 1
ATOM 3963 C C . MET A 1 503 ? -10.441 13.549 19.434 1.00 93.12 503 MET A C 1
ATOM 3965 O O . MET A 1 503 ? -11.371 13.499 20.241 1.00 93.12 503 MET A O 1
ATOM 3969 N N . HIS A 1 504 ? -10.165 12.517 18.631 1.00 92.62 504 HIS A N 1
ATOM 3970 C CA . HIS A 1 504 ? -10.895 11.250 18.707 1.00 92.62 504 HIS A CA 1
ATOM 3971 C C . HIS A 1 504 ? -10.702 10.550 20.048 1.00 92.62 504 HIS A C 1
ATOM 3973 O O . HIS A 1 504 ? -11.685 10.074 20.618 1.00 92.62 504 HIS A O 1
ATOM 3979 N N . ARG A 1 505 ? -9.477 10.532 20.589 1.00 93.75 505 ARG A N 1
ATOM 3980 C CA . ARG A 1 505 ? -9.210 10.006 21.933 1.00 93.75 505 ARG A CA 1
ATOM 3981 C C . ARG A 1 505 ? -10.110 10.682 22.966 1.00 93.75 505 ARG A C 1
ATOM 3983 O O . ARG A 1 505 ? -10.769 9.987 23.735 1.00 93.75 505 ARG A O 1
ATOM 3990 N N . TYR A 1 506 ? -10.183 12.012 22.967 1.00 94.25 506 TYR A N 1
ATOM 3991 C CA . TYR A 1 506 ? -11.026 12.753 23.907 1.00 94.25 506 TYR A CA 1
ATOM 3992 C C . TYR A 1 506 ? -12.523 12.480 23.721 1.00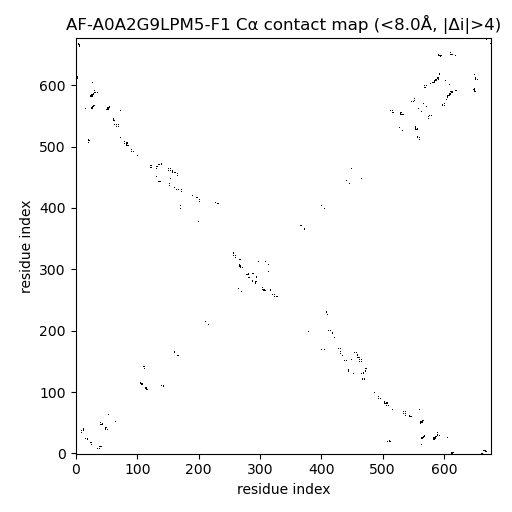 94.25 506 TYR A C 1
ATOM 3994 O O . TYR A 1 506 ? -13.236 12.332 24.712 1.00 94.25 506 TYR A O 1
ATOM 4002 N N . ARG A 1 507 ? -13.007 12.339 22.481 1.00 93.56 507 ARG A N 1
ATOM 4003 C CA . ARG A 1 507 ? -14.410 11.966 22.214 1.00 93.56 507 ARG A CA 1
ATOM 4004 C C . ARG A 1 507 ? -14.747 10.559 22.699 1.00 93.56 507 ARG A C 1
ATOM 4006 O O . ARG A 1 507 ? -15.825 10.347 23.252 1.00 93.56 507 ARG A O 1
ATOM 4013 N N . ILE A 1 508 ? -13.828 9.607 22.531 1.00 94.00 508 ILE A N 1
ATOM 4014 C CA . ILE A 1 508 ? -13.982 8.248 23.066 1.00 94.00 508 ILE A CA 1
ATOM 4015 C C . ILE A 1 508 ? -14.039 8.300 24.592 1.00 94.00 508 ILE A C 1
ATOM 4017 O O . ILE A 1 508 ? -14.955 7.734 25.180 1.00 94.00 508 ILE A O 1
ATOM 4021 N N . MET A 1 509 ? -13.120 9.035 25.229 1.00 92.56 509 MET A N 1
ATOM 4022 C CA . MET A 1 509 ? -13.140 9.241 26.681 1.00 92.56 509 MET A CA 1
ATOM 4023 C C . MET A 1 509 ? -14.483 9.812 27.138 1.00 92.56 509 MET A C 1
ATOM 4025 O O . MET A 1 509 ? -15.111 9.233 28.011 1.00 92.56 509 MET A O 1
ATOM 4029 N N . ALA A 1 510 ? -14.966 10.882 26.503 1.00 91.31 510 ALA A N 1
ATOM 4030 C CA . ALA A 1 510 ? -16.254 11.492 26.831 1.00 91.31 510 ALA A CA 1
ATOM 4031 C C . ALA A 1 510 ? -17.428 10.511 26.700 1.00 91.31 510 ALA A C 1
ATOM 4033 O O . ALA A 1 510 ? -18.320 10.501 27.544 1.00 91.31 510 ALA A O 1
ATOM 4034 N N . THR A 1 511 ? -17.412 9.669 25.664 1.00 91.62 511 THR A N 1
ATOM 4035 C CA . THR A 1 511 ? -18.449 8.655 25.430 1.00 91.62 511 THR A CA 1
ATOM 4036 C C . THR A 1 511 ? -18.454 7.602 26.536 1.00 91.62 511 THR A C 1
ATOM 4038 O O . THR A 1 511 ? -19.515 7.256 27.053 1.00 91.62 511 THR A O 1
ATOM 4041 N N . ILE A 1 512 ? -17.275 7.121 26.937 1.00 90.06 512 ILE A N 1
ATOM 4042 C CA . ILE A 1 512 ? -17.140 6.121 28.001 1.00 90.06 512 ILE A CA 1
ATOM 4043 C C . ILE A 1 512 ? -17.526 6.726 29.357 1.00 90.06 512 ILE A C 1
ATOM 4045 O O . ILE A 1 512 ? -18.316 6.131 30.080 1.00 90.06 512 ILE A O 1
ATOM 4049 N N . GLU A 1 513 ? -17.056 7.934 29.678 1.00 86.56 513 GLU A N 1
ATOM 4050 C CA . GLU A 1 513 ? -17.429 8.650 30.908 1.00 86.56 513 GLU A CA 1
ATOM 4051 C C . GLU A 1 513 ? -18.940 8.906 30.995 1.00 86.56 513 GLU A C 1
ATOM 4053 O O . GLU A 1 513 ? -19.533 8.781 32.064 1.00 86.56 513 GLU A O 1
ATOM 4058 N N . ALA A 1 514 ? -19.593 9.218 29.872 1.00 85.62 514 ALA A N 1
ATOM 4059 C CA . ALA A 1 514 ? -21.043 9.389 29.831 1.00 85.62 514 ALA A CA 1
ATOM 4060 C C . ALA A 1 514 ? -21.808 8.083 30.117 1.00 85.62 514 ALA A C 1
ATOM 4062 O O . ALA A 1 514 ? -22.931 8.140 30.623 1.00 85.62 514 ALA A O 1
ATOM 4063 N N . ALA A 1 515 ? -21.210 6.927 29.810 1.00 83.25 515 ALA A N 1
ATOM 4064 C CA . ALA A 1 515 ? -21.761 5.608 30.109 1.00 83.25 515 ALA A CA 1
ATOM 4065 C C . ALA A 1 515 ? -21.454 5.133 31.542 1.00 83.25 515 ALA A C 1
ATOM 4067 O O . ALA A 1 515 ? -22.128 4.229 32.043 1.00 83.25 515 ALA A O 1
ATOM 4068 N N . GLN A 1 516 ? -20.462 5.725 32.218 1.00 81.69 516 GLN A N 1
ATOM 4069 C CA . GLN A 1 516 ? -20.139 5.383 33.599 1.00 81.69 516 GLN A CA 1
ATOM 4070 C C . GLN A 1 516 ? -21.237 5.848 34.568 1.00 81.69 516 GLN A C 1
ATOM 4072 O O . GLN A 1 516 ? -21.832 6.920 34.402 1.00 81.69 516 GLN A O 1
ATOM 4077 N N . PRO A 1 517 ? -21.514 5.071 35.630 1.00 70.62 517 PRO A N 1
ATOM 4078 C CA . PRO A 1 517 ? -22.438 5.504 36.662 1.00 70.62 517 PRO A CA 1
ATOM 4079 C C . PRO A 1 517 ? -21.868 6.741 37.364 1.00 70.62 517 PRO A C 1
ATOM 4081 O O . PRO A 1 517 ? -20.870 6.657 38.080 1.00 70.62 517 PRO A O 1
ATOM 4084 N N . LYS A 1 518 ? -22.523 7.897 37.190 1.00 61.91 518 LYS A N 1
ATOM 4085 C CA . LYS A 1 518 ? -22.216 9.109 37.964 1.00 61.91 518 LYS A CA 1
ATOM 4086 C C . LYS A 1 518 ? -22.250 8.739 39.449 1.00 61.91 518 LYS A C 1
ATOM 4088 O O . LYS A 1 518 ? -23.167 8.034 39.867 1.00 61.91 518 LYS A O 1
ATOM 4093 N N . GLN A 1 519 ? -21.277 9.216 40.232 1.00 50.06 519 GLN A N 1
ATOM 4094 C CA . GLN A 1 519 ? -20.998 8.856 41.639 1.00 50.06 519 GLN A CA 1
ATOM 4095 C C . GLN A 1 519 ? -22.200 8.897 42.620 1.00 50.06 519 GLN A C 1
ATOM 4097 O O . GLN A 1 519 ? -22.070 8.486 43.772 1.00 50.06 519 GLN A O 1
ATOM 4102 N N . HIS A 1 520 ? -23.385 9.316 42.175 1.00 42.62 520 HIS A N 1
ATOM 4103 C CA . HIS A 1 520 ? -24.638 9.359 42.916 1.00 42.62 520 HIS A CA 1
ATOM 4104 C C . HIS A 1 520 ? -25.660 8.336 42.395 1.00 42.62 520 HIS A C 1
ATOM 4106 O O . HIS A 1 520 ? -26.710 8.697 41.876 1.00 42.62 520 HIS A O 1
ATOM 4112 N N . TYR A 1 521 ? -25.390 7.044 42.583 1.00 45.56 521 TYR A N 1
ATOM 4113 C CA . TYR A 1 521 ? -26.453 6.036 42.656 1.00 45.56 521 TYR A CA 1
ATOM 4114 C C . TYR A 1 521 ? -26.612 5.598 44.117 1.00 45.56 521 TYR A C 1
ATOM 4116 O O . TYR A 1 521 ? -26.195 4.514 44.522 1.00 45.56 521 TYR A O 1
ATOM 4124 N N . HIS A 1 522 ? -27.249 6.453 44.922 1.00 41.69 522 HIS A N 1
ATOM 4125 C CA . HIS A 1 522 ? -28.079 5.967 46.021 1.00 41.69 522 HIS A CA 1
ATOM 4126 C C . HIS A 1 522 ? -29.351 5.400 45.385 1.00 41.69 522 HIS A C 1
ATOM 4128 O O . HIS A 1 522 ? -30.347 6.100 45.257 1.00 41.69 522 HIS A O 1
ATOM 4134 N N . THR A 1 523 ? -29.305 4.156 44.904 1.00 41.84 523 THR A N 1
ATOM 4135 C CA . THR A 1 523 ? -30.541 3.447 44.554 1.00 41.84 523 THR A CA 1
ATOM 4136 C C . THR A 1 523 ? -30.983 2.617 45.737 1.00 41.84 523 THR A C 1
ATOM 4138 O O . THR A 1 523 ? -30.314 1.685 46.179 1.00 41.84 523 THR A O 1
ATOM 4141 N N . SER A 1 524 ? -32.133 3.010 46.256 1.00 40.50 524 SER A N 1
ATOM 4142 C CA . SER A 1 524 ? -32.965 2.261 47.175 1.00 40.50 524 SER A CA 1
ATOM 4143 C C . SER A 1 524 ? -33.232 0.862 46.603 1.00 40.50 524 SER A C 1
ATOM 4145 O O . SER A 1 524 ? -33.867 0.735 45.561 1.00 40.50 524 SER A O 1
ATOM 4147 N N . GLY A 1 525 ? -32.748 -0.188 47.274 1.00 40.78 525 GLY A N 1
ATOM 4148 C CA . GLY A 1 525 ? -33.306 -1.544 47.146 1.00 40.78 525 GLY A CA 1
ATOM 4149 C C . GLY A 1 525 ? -32.469 -2.640 46.470 1.00 40.78 525 GLY A C 1
ATOM 4150 O O . GLY A 1 525 ? -32.882 -3.792 46.531 1.00 40.78 525 GLY A O 1
ATOM 4151 N N . GLY A 1 526 ? -31.294 -2.362 45.892 1.00 48.97 526 GLY A N 1
ATOM 4152 C CA . GLY A 1 526 ? -30.426 -3.398 45.299 1.00 48.97 526 GLY A CA 1
ATOM 4153 C C . GLY A 1 526 ? -28.948 -3.206 45.641 1.00 48.97 526 GLY A C 1
ATOM 4154 O O . GLY A 1 526 ? -28.476 -2.076 45.755 1.00 48.97 526 GLY A O 1
ATOM 4155 N N . THR A 1 527 ? -28.177 -4.288 45.811 1.00 57.47 527 THR A N 1
ATOM 4156 C CA . THR A 1 527 ? -26.710 -4.177 45.896 1.00 57.47 527 THR A CA 1
ATOM 4157 C C . THR A 1 527 ? -26.176 -3.660 44.564 1.00 57.47 527 THR A C 1
ATOM 4159 O O . THR A 1 527 ? -26.142 -4.412 43.594 1.00 57.47 527 THR A O 1
ATOM 4162 N N . SER A 1 528 ? -25.772 -2.390 44.510 1.00 83.19 528 SER A N 1
ATOM 4163 C CA . SER A 1 528 ? -25.219 -1.793 43.294 1.00 83.19 528 SER A CA 1
ATOM 4164 C C . SER A 1 528 ? -23.964 -2.544 42.837 1.00 83.19 528 SER A C 1
ATOM 4166 O O . SER A 1 528 ? -23.142 -2.960 43.657 1.00 83.19 528 SER A O 1
ATOM 4168 N N . GLU A 1 529 ? -23.785 -2.703 41.524 1.00 89.50 529 GLU A N 1
ATOM 4169 C CA . GLU A 1 529 ? -22.583 -3.321 40.938 1.00 89.50 529 GLU A CA 1
ATOM 4170 C C . GLU A 1 529 ? -21.293 -2.643 41.441 1.00 89.50 529 GLU A C 1
ATOM 4172 O O . GLU A 1 529 ? -20.293 -3.298 41.735 1.00 89.50 529 GLU A O 1
ATOM 4177 N N . VAL A 1 530 ? -21.361 -1.328 41.674 1.00 88.50 530 VAL A N 1
ATOM 4178 C CA . VAL A 1 530 ? -20.298 -0.527 42.296 1.00 88.50 530 VAL A CA 1
ATOM 4179 C C . VAL A 1 530 ? -19.985 -0.992 43.722 1.00 88.50 530 VAL A C 1
ATOM 4181 O O . VAL A 1 530 ? -18.816 -1.097 44.094 1.00 88.50 530 VAL A O 1
ATOM 4184 N N . ALA A 1 531 ? -21.001 -1.293 44.536 1.00 88.56 531 ALA A N 1
ATOM 4185 C CA . ALA A 1 531 ? -20.794 -1.821 45.882 1.00 88.56 531 ALA A CA 1
ATOM 4186 C C . ALA A 1 531 ? -20.160 -3.219 45.856 1.00 88.56 531 ALA A C 1
ATOM 4188 O O . ALA A 1 531 ? -19.358 -3.535 46.734 1.00 88.56 531 ALA A O 1
ATOM 4189 N N . ILE A 1 532 ? -20.479 -4.046 44.852 1.00 91.25 532 ILE A N 1
ATOM 4190 C CA . ILE A 1 532 ? -19.835 -5.354 44.667 1.00 91.25 532 ILE A CA 1
ATOM 4191 C C . ILE A 1 532 ? -18.338 -5.165 44.411 1.00 91.25 532 ILE A C 1
ATOM 4193 O O . ILE A 1 532 ? -17.533 -5.784 45.106 1.00 91.25 532 ILE A O 1
ATOM 4197 N N . LEU A 1 533 ? -17.961 -4.280 43.483 1.00 91.44 533 LEU A N 1
ATOM 4198 C CA . LEU A 1 533 ? -16.557 -4.010 43.173 1.00 91.44 533 LEU A CA 1
ATOM 4199 C C . LEU A 1 533 ? -15.789 -3.466 44.391 1.00 91.44 533 LEU A C 1
ATOM 4201 O O . LEU A 1 533 ? -14.719 -3.982 44.712 1.00 91.44 533 LEU A O 1
ATOM 4205 N N . LYS A 1 534 ? -16.359 -2.492 45.116 1.00 91.12 534 LYS A N 1
ATOM 4206 C CA . LYS A 1 534 ? -15.749 -1.926 46.336 1.00 91.12 534 LYS A CA 1
ATOM 4207 C C . LYS A 1 534 ? -15.514 -2.991 47.412 1.00 91.12 534 LYS A C 1
ATOM 4209 O O . LYS A 1 534 ? -14.409 -3.098 47.937 1.00 91.12 534 LYS A O 1
ATOM 4214 N N . ARG A 1 535 ? -16.515 -3.839 47.681 1.00 91.88 535 ARG A N 1
ATOM 4215 C CA . ARG A 1 535 ? -16.394 -4.948 48.646 1.00 91.88 535 ARG A CA 1
ATOM 4216 C C . ARG A 1 535 ? -15.338 -5.968 48.232 1.00 91.88 535 ARG A C 1
ATOM 4218 O O . ARG A 1 535 ? -14.647 -6.507 49.089 1.00 91.88 535 ARG A O 1
ATOM 4225 N N . GLU A 1 536 ? -15.232 -6.287 46.942 1.00 92.38 536 GLU A N 1
ATOM 4226 C CA . GLU A 1 536 ? -14.197 -7.207 46.458 1.00 92.38 536 GLU A CA 1
ATOM 4227 C C . GLU A 1 536 ? -12.795 -6.585 46.527 1.00 92.38 536 GLU A C 1
ATOM 4229 O O . GLU A 1 536 ? -11.840 -7.305 46.800 1.00 92.38 536 GLU A O 1
ATOM 4234 N N . HIS A 1 537 ? -12.661 -5.266 46.363 1.00 92.94 537 HIS A N 1
ATOM 4235 C CA . HIS A 1 537 ? -11.384 -4.558 46.497 1.00 92.94 537 HIS A CA 1
ATOM 4236 C C . HIS A 1 537 ? -10.843 -4.540 47.936 1.00 92.94 537 HIS A C 1
ATOM 4238 O O . HIS A 1 537 ? -9.641 -4.689 48.146 1.00 92.94 537 HIS A O 1
ATOM 4244 N N . GLU A 1 538 ? -11.719 -4.422 48.938 1.00 92.38 538 GLU A N 1
ATOM 4245 C CA . GLU A 1 538 ? -11.340 -4.430 50.362 1.00 92.38 538 GLU A CA 1
ATOM 4246 C C . GLU A 1 538 ? -10.858 -5.810 50.857 1.00 92.38 538 GLU A C 1
ATOM 4248 O O . GLU A 1 538 ? -10.160 -5.925 51.872 1.00 92.38 538 GLU A O 1
ATOM 4253 N N . LYS A 1 539 ? -11.207 -6.889 50.148 1.00 92.19 539 LYS A N 1
ATOM 4254 C CA . LYS A 1 539 ? -10.844 -8.255 50.537 1.00 92.19 539 LYS A CA 1
ATOM 4255 C C . LYS A 1 539 ? -9.365 -8.540 50.278 1.00 92.19 539 LYS A C 1
ATOM 4257 O O . LYS A 1 539 ? -8.864 -8.438 49.164 1.00 92.19 539 LYS A O 1
ATOM 4262 N N . LYS A 1 540 ? -8.674 -9.052 51.302 1.00 84.75 540 LYS A N 1
ATOM 4263 C CA . LYS A 1 540 ? -7.284 -9.544 51.180 1.00 84.75 540 LYS A CA 1
ATOM 4264 C C . LYS A 1 540 ? -7.180 -11.006 50.721 1.00 84.75 540 LYS A C 1
ATOM 4266 O O . LYS A 1 540 ? -6.147 -11.414 50.203 1.00 84.75 540 LYS A O 1
ATOM 4271 N N . ARG A 1 541 ? -8.216 -11.820 50.954 1.00 86.00 541 ARG A N 1
ATOM 4272 C CA . ARG A 1 541 ? -8.282 -13.261 50.633 1.00 86.00 541 ARG A CA 1
ATOM 4273 C C . ARG A 1 541 ? -9.706 -13.630 50.203 1.00 86.00 541 ARG A C 1
ATOM 4275 O O . ARG A 1 541 ? -10.637 -12.879 50.475 1.00 86.00 541 ARG A O 1
ATOM 4282 N N . LYS A 1 542 ? -9.879 -14.803 49.576 1.00 88.00 542 LYS A N 1
ATOM 4283 C CA . LYS A 1 542 ? -11.181 -15.315 49.088 1.00 88.00 542 LYS A CA 1
ATOM 4284 C C . LYS A 1 542 ? -11.889 -14.356 48.108 1.00 88.00 542 LYS A C 1
ATOM 4286 O O . LYS A 1 542 ? -13.100 -14.161 48.186 1.00 88.00 542 LYS A O 1
ATOM 4291 N N . LEU A 1 543 ? -11.117 -13.766 47.191 1.00 90.12 543 LEU A N 1
ATOM 4292 C CA . LEU A 1 543 ? -11.646 -12.974 46.076 1.00 90.12 543 LEU A CA 1
ATOM 4293 C C . LEU A 1 543 ? -12.520 -13.841 45.166 1.00 90.12 543 LEU A C 1
ATOM 4295 O O . LEU A 1 543 ? -12.172 -15.003 44.905 1.00 90.12 543 LEU A O 1
ATOM 4299 N N . LYS A 1 544 ? -13.609 -13.268 44.642 1.00 90.81 544 LYS A N 1
ATOM 4300 C CA . LYS A 1 544 ? -14.440 -13.945 43.637 1.00 90.81 544 LYS A CA 1
ATOM 4301 C C . LYS A 1 544 ? -13.594 -14.405 42.436 1.00 90.81 544 LYS A C 1
ATOM 4303 O O . LYS A 1 544 ? -12.696 -13.683 41.995 1.00 90.81 544 LYS A O 1
ATOM 4308 N N . PRO A 1 545 ? -13.859 -15.599 41.871 1.00 91.31 545 PRO A N 1
ATOM 4309 C CA . PRO A 1 545 ? -13.318 -15.974 40.567 1.00 91.31 545 PRO A CA 1
ATOM 4310 C C . PRO A 1 545 ? -13.709 -14.944 39.500 1.00 91.31 545 PRO A C 1
ATOM 4312 O O . PRO A 1 545 ? -14.819 -14.422 39.556 1.00 91.31 545 PRO A O 1
ATOM 4315 N N . ILE A 1 546 ? -12.840 -14.699 38.512 1.00 91.19 546 ILE A N 1
ATOM 4316 C CA . ILE A 1 546 ? -13.051 -13.678 37.464 1.00 91.19 546 ILE A CA 1
ATOM 4317 C C . ILE A 1 546 ? -14.410 -13.858 36.776 1.00 91.19 546 ILE A C 1
ATOM 4319 O O . ILE A 1 546 ? -15.165 -12.899 36.663 1.00 91.19 546 ILE A O 1
ATOM 4323 N N . ARG A 1 547 ? -14.775 -15.098 36.423 1.00 92.62 547 ARG A N 1
ATOM 4324 C CA . ARG A 1 547 ? -16.087 -15.414 35.840 1.00 92.62 547 ARG A CA 1
ATOM 4325 C C . ARG A 1 547 ? -17.248 -14.931 36.710 1.00 92.62 547 ARG A C 1
ATOM 4327 O O . ARG A 1 547 ? -18.131 -14.228 36.233 1.00 92.62 547 ARG A O 1
ATOM 4334 N N . SER A 1 548 ? -17.234 -15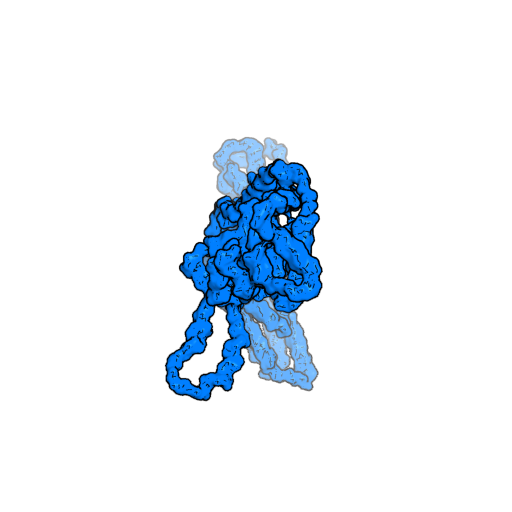.284 37.997 1.00 93.19 548 SER A N 1
ATOM 4335 C CA . SER A 1 548 ? -18.279 -14.896 38.955 1.00 93.19 548 SER A CA 1
ATOM 4336 C C . SER A 1 548 ? -18.297 -13.386 39.196 1.00 93.19 548 SER A C 1
ATOM 4338 O O . SER A 1 548 ? -19.367 -12.792 39.305 1.00 93.19 548 SER A O 1
ATOM 4340 N N . LEU A 1 549 ? -17.114 -12.767 39.242 1.00 92.69 549 LEU A N 1
ATOM 4341 C CA . LEU A 1 549 ? -16.932 -11.332 39.400 1.00 92.69 549 LEU A CA 1
ATOM 4342 C C . LEU A 1 549 ? -17.587 -10.575 38.233 1.00 92.69 549 LEU A C 1
ATOM 4344 O O . LEU A 1 549 ? -18.523 -9.815 38.475 1.00 92.69 549 LEU A O 1
ATOM 4348 N N . LEU A 1 550 ? -17.176 -10.851 36.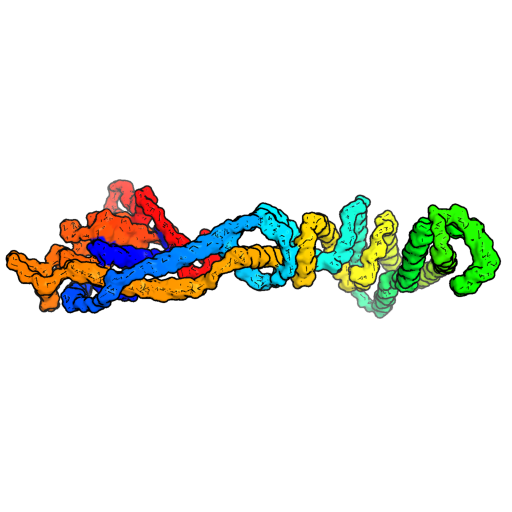990 1.00 93.31 550 LEU A N 1
ATOM 4349 C CA . LEU A 1 550 ? -17.719 -10.218 35.780 1.00 93.31 550 LEU A CA 1
ATOM 4350 C C . LEU A 1 550 ? -19.221 -10.483 35.617 1.00 93.31 550 LEU A C 1
ATOM 4352 O O . LEU A 1 550 ? -19.981 -9.566 35.328 1.00 93.31 550 LEU A O 1
ATOM 4356 N N . SER A 1 551 ? -19.669 -11.708 35.901 1.00 94.06 551 SER A N 1
ATOM 4357 C CA . SER A 1 551 ? -21.091 -12.082 35.850 1.00 94.06 551 SER A CA 1
ATOM 4358 C C . SER A 1 551 ? -21.955 -11.354 36.879 1.00 94.06 551 SER A C 1
ATOM 4360 O O . SER A 1 551 ? -23.168 -11.276 36.712 1.00 94.06 551 SER A O 1
ATOM 4362 N N . SER A 1 552 ? -21.358 -10.869 37.973 1.00 93.00 552 SER A N 1
ATOM 4363 C CA . SER A 1 552 ? -22.073 -10.132 39.021 1.00 93.00 552 SER A CA 1
ATOM 4364 C C . SER A 1 552 ? -22.118 -8.621 38.798 1.00 93.00 552 SER A C 1
ATOM 4366 O O . SER A 1 552 ? -22.858 -7.944 39.504 1.00 93.00 552 SER A O 1
ATOM 4368 N N . MET A 1 553 ? -21.338 -8.097 37.848 1.00 92.38 553 MET A N 1
ATOM 4369 C CA . MET A 1 553 ? -21.316 -6.673 37.498 1.00 92.38 553 MET A CA 1
ATOM 4370 C C . MET A 1 553 ? -21.054 -6.432 35.997 1.00 92.38 553 MET A C 1
ATOM 4372 O O . MET A 1 553 ? -20.088 -5.754 35.633 1.00 92.38 553 MET A O 1
ATOM 4376 N N . PRO A 1 554 ? -21.866 -7.019 35.099 1.00 91.56 554 PRO A N 1
ATOM 4377 C CA . PRO A 1 554 ? -21.614 -6.942 33.664 1.00 91.56 554 PRO A CA 1
ATOM 4378 C C . PRO A 1 554 ? -21.737 -5.509 33.129 1.00 91.56 554 PRO A C 1
ATOM 4380 O O . PRO A 1 554 ? -20.963 -5.115 32.257 1.00 91.56 554 PRO A O 1
ATOM 4383 N N . ASN A 1 555 ? -22.670 -4.708 33.654 1.00 90.88 555 ASN A N 1
ATOM 4384 C CA . ASN A 1 555 ? -22.907 -3.353 33.159 1.00 90.88 555 ASN A CA 1
ATOM 4385 C C . ASN A 1 555 ? -21.753 -2.423 33.534 1.00 90.88 555 ASN A C 1
ATOM 4387 O O . ASN A 1 555 ? -21.233 -1.706 32.683 1.00 90.88 555 ASN A O 1
ATOM 4391 N N . LEU A 1 556 ? -21.303 -2.490 34.786 1.00 91.75 556 LEU A N 1
ATOM 4392 C CA . LEU A 1 556 ? -20.164 -1.739 35.289 1.00 91.75 556 LEU A CA 1
ATOM 4393 C C . LEU A 1 556 ? -18.868 -2.167 34.599 1.00 91.75 556 LEU A C 1
ATOM 4395 O O . LEU A 1 556 ? -18.066 -1.310 34.243 1.00 91.75 556 LEU A O 1
ATOM 4399 N N . ALA A 1 557 ? -18.666 -3.469 34.369 1.00 92.00 557 ALA A N 1
ATOM 4400 C CA . ALA A 1 557 ? -17.479 -3.955 33.674 1.00 92.00 557 ALA A CA 1
ATOM 4401 C C . ALA A 1 557 ? -17.356 -3.340 32.270 1.00 92.00 557 ALA A C 1
ATOM 4403 O O . ALA A 1 557 ? -16.285 -2.846 31.927 1.00 92.00 557 ALA A O 1
ATOM 4404 N N . PHE A 1 558 ? -18.446 -3.288 31.496 1.00 93.56 558 PHE A N 1
ATOM 4405 C CA . PHE A 1 558 ? -18.446 -2.653 30.173 1.00 93.56 558 PHE A CA 1
ATOM 4406 C C . PHE A 1 558 ? -18.396 -1.125 30.220 1.00 93.56 558 PHE A C 1
ATOM 4408 O O . PHE A 1 558 ? -17.756 -0.525 29.361 1.00 93.56 558 PHE A O 1
ATOM 4415 N N . ALA A 1 559 ? -19.032 -0.498 31.213 1.00 91.69 559 ALA A N 1
ATOM 4416 C CA . ALA A 1 559 ? -18.973 0.951 31.391 1.00 91.69 559 ALA A CA 1
ATOM 4417 C C . ALA A 1 559 ? -17.547 1.434 31.709 1.00 91.69 559 ALA A C 1
ATOM 4419 O O . ALA A 1 559 ? -17.153 2.515 31.285 1.00 91.69 559 ALA A O 1
ATOM 4420 N N . LEU A 1 560 ? -16.764 0.626 32.431 1.00 92.44 560 LEU A N 1
ATOM 4421 C CA . LEU A 1 560 ? -15.367 0.927 32.750 1.00 92.44 560 LEU A CA 1
ATOM 4422 C C . LEU A 1 560 ? -14.403 0.464 31.649 1.00 92.44 560 LEU A C 1
ATOM 4424 O O . LEU A 1 560 ? -13.448 1.166 31.327 1.00 92.44 560 LEU A O 1
ATOM 4428 N N . LYS A 1 561 ? -14.618 -0.730 31.086 1.00 94.19 561 LYS A N 1
ATOM 4429 C CA . LYS A 1 561 ? -13.718 -1.379 30.120 1.00 94.19 561 LYS A CA 1
ATOM 4430 C C . LYS A 1 561 ? -14.527 -1.960 28.945 1.00 94.19 561 LYS A C 1
ATOM 4432 O O . LYS A 1 561 ? -14.814 -3.154 28.927 1.00 94.19 561 LYS A O 1
ATOM 4437 N N . PRO A 1 562 ? -14.912 -1.153 27.944 1.00 95.69 562 PRO A N 1
ATOM 4438 C CA . PRO A 1 562 ? -15.749 -1.611 26.829 1.00 95.69 562 PRO A CA 1
ATOM 4439 C C . PRO A 1 562 ? -15.083 -2.642 25.902 1.00 95.69 562 PRO A C 1
ATOM 4441 O O . PRO A 1 562 ? -15.789 -3.306 25.143 1.00 95.69 562 PRO A O 1
ATOM 4444 N N . CYS A 1 563 ? -13.752 -2.791 25.939 1.00 97.00 563 CYS A N 1
ATOM 4445 C CA . CYS A 1 563 ? -13.020 -3.770 25.132 1.00 97.00 563 CYS A CA 1
ATOM 4446 C C . CYS A 1 563 ? -12.398 -4.855 26.009 1.00 97.00 563 CYS A C 1
ATOM 4448 O O . CYS A 1 563 ? -11.579 -4.557 26.877 1.00 97.00 563 CYS A O 1
ATOM 4450 N N . PHE A 1 564 ? -12.755 -6.115 25.779 1.00 96.25 564 PHE A N 1
ATOM 4451 C CA . PHE A 1 564 ? -12.126 -7.262 26.433 1.00 96.25 564 PHE A CA 1
ATOM 4452 C C . PHE A 1 564 ? -11.132 -7.905 25.469 1.00 96.25 564 PHE A C 1
ATOM 4454 O O . PHE A 1 564 ? -11.469 -8.158 24.318 1.00 96.25 564 PHE A O 1
ATOM 4461 N N . MET A 1 565 ? -9.914 -8.177 25.935 1.00 95.19 565 MET A N 1
ATOM 4462 C CA . MET A 1 565 ? -8.834 -8.770 25.140 1.00 95.19 565 MET A CA 1
ATOM 4463 C C . MET A 1 565 ? -8.458 -10.131 25.729 1.00 95.19 565 MET A C 1
ATOM 4465 O O . MET A 1 565 ? -8.093 -10.226 26.906 1.00 95.19 565 MET A O 1
ATOM 4469 N N . MET A 1 566 ? -8.602 -11.191 24.934 1.00 93.56 566 MET A N 1
ATOM 4470 C CA . MET A 1 566 ? -8.601 -12.578 25.408 1.00 93.56 566 MET A CA 1
ATOM 4471 C C . MET A 1 566 ? -8.010 -13.551 24.380 1.00 93.56 566 MET A C 1
ATOM 4473 O O . MET A 1 566 ? -7.917 -13.239 23.196 1.00 93.56 566 MET A O 1
ATOM 4477 N N . SER A 1 567 ? -7.645 -14.755 24.825 1.00 92.69 567 SER A N 1
ATOM 4478 C CA . SER A 1 567 ? -7.464 -15.900 23.928 1.00 92.69 567 SER A CA 1
ATOM 4479 C C . SER A 1 567 ? -8.774 -16.693 23.829 1.00 92.69 567 SER A C 1
ATOM 4481 O O . SER A 1 567 ? -9.621 -16.559 24.720 1.00 92.69 567 SER A O 1
ATOM 4483 N N . PRO A 1 568 ? -8.960 -17.542 22.800 1.00 92.38 568 PRO A N 1
ATOM 4484 C CA . PRO A 1 568 ? -10.154 -18.386 22.680 1.00 92.38 568 PRO A CA 1
ATOM 4485 C C . PRO A 1 568 ? -10.486 -19.154 23.971 1.00 92.38 568 PRO A C 1
ATOM 4487 O O . PRO A 1 568 ? -11.613 -19.119 24.471 1.00 92.38 568 PRO A O 1
ATOM 4490 N N . LEU A 1 569 ? -9.460 -19.730 24.606 1.00 89.94 569 LEU A N 1
ATOM 4491 C CA . LEU A 1 569 ? -9.591 -20.446 25.873 1.00 89.94 569 LEU A CA 1
ATOM 4492 C C . LEU A 1 569 ? -10.118 -19.558 27.013 1.00 89.94 569 LEU A C 1
ATOM 4494 O O . LEU A 1 569 ? -10.985 -19.982 27.784 1.00 89.94 569 LEU A O 1
ATOM 4498 N N . THR A 1 570 ? -9.619 -18.325 27.151 1.00 91.00 570 THR A N 1
ATOM 4499 C CA . THR A 1 570 ? -10.024 -17.457 28.269 1.00 91.00 570 THR A CA 1
ATOM 4500 C C . THR A 1 570 ? -11.429 -16.889 28.093 1.00 91.00 570 THR A C 1
ATOM 4502 O O . THR A 1 570 ? -12.109 -16.655 29.097 1.00 91.00 570 THR A O 1
ATOM 4505 N N . VAL A 1 571 ? -11.921 -16.777 26.854 1.00 93.81 571 VAL A N 1
ATOM 4506 C CA . VAL A 1 571 ? -13.334 -16.472 26.578 1.00 93.81 571 VAL A CA 1
ATOM 4507 C C . VAL A 1 571 ? -14.236 -17.545 27.185 1.00 93.81 571 VAL A C 1
ATOM 4509 O O . VAL A 1 571 ? -15.141 -17.228 27.962 1.00 93.81 571 VAL A O 1
ATOM 4512 N N . SER A 1 572 ? -13.958 -18.818 26.898 1.00 92.19 572 SER A N 1
ATOM 4513 C CA . SER A 1 572 ? -14.727 -19.958 27.416 1.00 92.19 572 SER A CA 1
ATOM 4514 C C . SER A 1 572 ? -14.698 -20.035 28.944 1.00 92.19 572 SER A C 1
ATOM 4516 O O . SER A 1 572 ? -15.726 -20.276 29.586 1.00 92.19 572 SER A O 1
ATOM 4518 N N . GLN A 1 573 ? -13.533 -19.770 29.541 1.00 91.12 573 GLN A N 1
ATOM 4519 C CA . GLN A 1 573 ? -13.342 -19.824 30.989 1.00 91.12 573 GLN A CA 1
ATOM 4520 C C . GLN A 1 573 ? -14.058 -18.685 31.728 1.00 91.12 573 GLN A C 1
ATOM 4522 O O . GLN A 1 573 ? -14.757 -18.929 32.719 1.00 91.12 573 GLN A O 1
ATOM 4527 N N . TYR A 1 574 ? -13.896 -17.439 31.280 1.00 91.19 574 TYR A N 1
ATOM 4528 C CA . TYR A 1 574 ? -14.262 -16.266 32.079 1.00 91.19 574 TYR A CA 1
ATOM 4529 C C . TYR A 1 574 ? -15.573 -15.605 31.690 1.00 91.19 574 TYR A C 1
ATOM 4531 O O . TYR A 1 574 ? -16.155 -14.918 32.530 1.00 91.19 574 TYR A O 1
ATOM 4539 N N . ILE A 1 575 ? -16.057 -15.803 30.468 1.00 94.38 575 ILE A N 1
ATOM 4540 C CA . ILE A 1 575 ? -17.275 -15.141 30.017 1.00 94.38 575 ILE A CA 1
ATOM 4541 C C . ILE A 1 575 ? -18.472 -16.075 30.212 1.00 94.38 575 ILE A C 1
ATOM 4543 O O . ILE A 1 575 ? -18.481 -17.236 29.796 1.00 94.38 575 ILE A O 1
ATOM 4547 N N . ASP A 1 576 ? -19.513 -15.565 30.862 1.00 93.19 576 ASP A N 1
ATOM 4548 C CA . ASP A 1 576 ? -20.787 -16.258 31.055 1.00 93.19 576 ASP A CA 1
ATOM 4549 C C . ASP A 1 576 ? -21.727 -15.947 29.872 1.00 93.19 576 ASP A C 1
ATOM 4551 O O . ASP A 1 576 ? -21.958 -14.769 29.598 1.00 93.19 576 ASP A O 1
ATOM 4555 N N . PRO A 1 577 ? -22.185 -16.959 29.104 1.00 90.25 577 PRO A N 1
ATOM 4556 C CA . PRO A 1 577 ? -22.897 -16.738 27.837 1.00 90.25 577 PRO A CA 1
ATOM 4557 C C . PRO A 1 577 ? -24.286 -16.140 28.022 1.00 90.25 577 PRO A C 1
ATOM 4559 O O . PRO A 1 577 ? -24.770 -15.449 27.129 1.00 90.25 577 PRO A O 1
ATOM 4562 N N . GLU A 1 578 ? -24.898 -16.339 29.185 1.00 90.06 578 GLU A N 1
ATOM 4563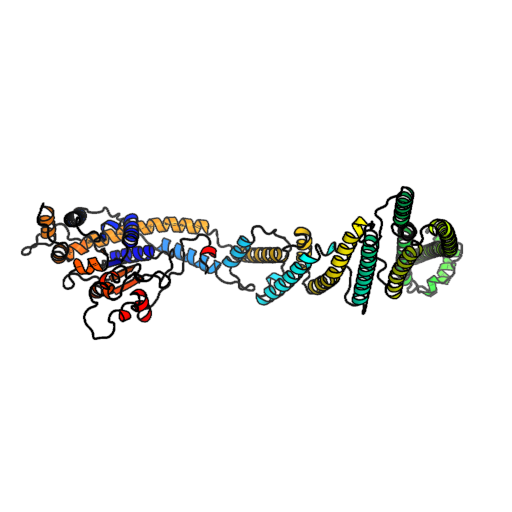 C CA . GLU A 1 578 ? -26.235 -15.820 29.471 1.00 90.06 578 GLU A CA 1
ATOM 4564 C C . GLU A 1 578 ? -26.190 -14.363 29.943 1.00 90.06 578 GLU A C 1
ATOM 4566 O O . GLU A 1 578 ? -27.146 -13.613 29.761 1.00 90.06 578 GLU A O 1
ATOM 4571 N N . LYS A 1 579 ? -25.071 -13.942 30.547 1.00 91.75 579 LYS A N 1
ATOM 4572 C CA . LYS A 1 579 ? -24.957 -12.636 31.222 1.00 91.75 579 LYS A CA 1
ATOM 4573 C C . LYS A 1 579 ? -24.112 -11.617 30.476 1.00 91.75 579 LYS A C 1
ATOM 4575 O O . LYS A 1 579 ? -24.284 -10.417 30.685 1.00 91.75 579 LYS A O 1
ATOM 4580 N N . ILE A 1 580 ? -23.169 -12.071 29.655 1.00 94.62 580 ILE A N 1
ATOM 4581 C CA . ILE A 1 580 ? -22.201 -11.208 28.981 1.00 94.62 580 ILE A CA 1
ATOM 4582 C C . ILE A 1 580 ? -22.265 -11.467 27.480 1.00 94.62 580 ILE A C 1
ATOM 4584 O O . ILE A 1 580 ? -21.903 -12.537 26.996 1.00 94.62 580 ILE A O 1
ATOM 4588 N N . GLN A 1 581 ? -22.702 -10.437 26.762 1.00 95.31 581 GLN A N 1
ATOM 4589 C CA . GLN A 1 581 ? -22.833 -10.398 25.311 1.00 95.31 581 GLN A CA 1
ATOM 4590 C C . GLN A 1 581 ? -22.113 -9.157 24.777 1.00 95.31 581 GLN A C 1
ATOM 4592 O O . GLN A 1 581 ? -22.155 -8.087 25.397 1.00 95.31 581 GLN A O 1
ATOM 4597 N N . PHE A 1 582 ? -21.470 -9.308 23.627 1.00 97.81 582 PHE A N 1
ATOM 4598 C CA . PHE A 1 582 ? -20.715 -8.281 22.924 1.00 97.81 582 PHE A CA 1
ATOM 4599 C C . PHE A 1 582 ? -21.468 -7.842 21.668 1.00 97.81 582 PHE A C 1
ATOM 4601 O O . PHE A 1 582 ? -22.215 -8.604 21.053 1.00 97.81 582 PHE A O 1
ATOM 4608 N N . ASP A 1 583 ? -21.261 -6.599 21.253 1.00 98.06 583 ASP A N 1
ATOM 4609 C CA . ASP A 1 583 ? -21.789 -6.134 19.972 1.00 98.06 583 ASP A CA 1
ATOM 4610 C C . ASP A 1 583 ? -20.900 -6.607 18.817 1.00 98.06 583 ASP A C 1
ATOM 4612 O O . ASP A 1 583 ? -21.392 -6.810 17.710 1.00 98.06 583 ASP A O 1
ATOM 4616 N N . MET A 1 584 ? -19.609 -6.831 19.085 1.00 97.75 584 MET A N 1
ATOM 4617 C CA . MET A 1 584 ? -18.636 -7.269 18.093 1.00 97.75 584 MET A CA 1
ATOM 4618 C C . MET A 1 584 ? -17.561 -8.176 18.696 1.00 97.75 584 MET A C 1
ATOM 4620 O O . MET A 1 584 ? -17.047 -7.893 19.779 1.00 97.75 584 MET A O 1
ATOM 4624 N N . VAL A 1 585 ? -17.169 -9.208 17.949 1.00 97.81 585 VAL A N 1
ATOM 4625 C CA . VAL A 1 585 ? -15.942 -9.981 18.155 1.00 97.81 585 VAL A CA 1
ATOM 4626 C C . VAL A 1 585 ? -14.977 -9.746 16.995 1.00 97.81 585 VAL A C 1
ATOM 4628 O O . VAL A 1 585 ? -15.383 -9.715 15.835 1.00 97.81 585 VAL A O 1
ATOM 4631 N N . ILE A 1 586 ? -13.698 -9.561 17.303 1.00 97.56 586 ILE A N 1
ATOM 4632 C CA . ILE A 1 586 ? -12.624 -9.405 16.326 1.00 97.56 586 ILE A CA 1
ATOM 4633 C C . ILE A 1 586 ? -11.597 -10.504 16.581 1.00 97.56 586 ILE A C 1
ATOM 4635 O O . ILE A 1 586 ? -11.001 -10.540 17.656 1.00 97.56 586 ILE A O 1
ATOM 4639 N N . PHE A 1 587 ? -11.373 -11.362 15.594 1.00 95.88 587 PHE A N 1
ATOM 4640 C CA . PHE A 1 587 ? -10.324 -12.375 15.610 1.00 95.88 587 PHE A CA 1
ATOM 4641 C C . PHE A 1 587 ? -9.100 -11.851 14.858 1.00 95.88 587 PHE A C 1
ATOM 4643 O O . PHE A 1 587 ? -9.233 -11.431 13.709 1.00 95.88 587 PHE A O 1
ATOM 4650 N N . ASP A 1 588 ? -7.925 -11.871 15.486 1.00 93.38 588 ASP A N 1
ATOM 4651 C CA . ASP A 1 588 ? -6.634 -11.659 14.814 1.00 93.38 588 ASP A CA 1
ATOM 4652 C C . ASP A 1 588 ? -5.854 -12.973 14.758 1.00 93.38 588 ASP A C 1
ATOM 4654 O O . ASP A 1 588 ? -6.028 -13.852 15.603 1.00 93.38 588 ASP A O 1
ATOM 4658 N N . GLU A 1 589 ? -5.006 -13.102 13.740 1.00 89.94 589 GLU A N 1
ATOM 4659 C CA . GLU A 1 589 ? -4.328 -14.354 13.386 1.00 89.94 589 GLU A CA 1
ATOM 4660 C C . GLU A 1 589 ? -5.298 -15.547 13.267 1.00 89.94 589 GLU A C 1
ATOM 4662 O O . GLU A 1 589 ? -4.985 -16.658 13.686 1.00 89.94 589 GLU A O 1
ATOM 4667 N N . ALA A 1 590 ? -6.476 -15.333 12.668 1.00 91.62 590 ALA A N 1
ATOM 4668 C CA . ALA A 1 590 ? -7.519 -16.357 12.547 1.00 91.62 590 ALA A CA 1
ATOM 4669 C C . ALA A 1 590 ? -7.086 -17.613 11.766 1.00 91.62 590 ALA A C 1
ATOM 4671 O O . ALA A 1 590 ? -7.701 -18.662 11.923 1.00 91.62 590 ALA A O 1
ATOM 4672 N N . SER A 1 591 ? -6.013 -17.536 10.967 1.00 89.81 591 SER A N 1
ATOM 4673 C CA . SER A 1 591 ? -5.404 -18.711 10.327 1.00 89.81 591 SER A CA 1
ATOM 4674 C C . SER A 1 591 ? -4.766 -19.683 11.323 1.00 89.81 591 SER A C 1
ATOM 4676 O O . SER A 1 591 ? -4.478 -20.810 10.958 1.00 89.81 591 SER A O 1
ATOM 4678 N N . GLN A 1 592 ? -4.573 -19.281 12.582 1.00 87.62 592 GLN A N 1
ATOM 4679 C CA . GLN A 1 592 ? -4.034 -20.120 13.659 1.00 87.62 592 GLN A CA 1
ATOM 4680 C C . GLN A 1 592 ? -5.079 -20.501 14.718 1.00 87.62 592 GLN A C 1
ATOM 4682 O O . GLN A 1 592 ? -4.717 -21.008 15.779 1.00 87.62 592 GLN A O 1
ATOM 4687 N N . ILE A 1 593 ? -6.360 -20.225 14.470 1.00 90.31 593 ILE A N 1
ATOM 4688 C CA . ILE A 1 593 ? -7.463 -20.576 15.368 1.00 90.31 593 ILE A CA 1
ATOM 4689 C C . ILE A 1 593 ? -8.242 -21.723 14.727 1.00 90.31 593 ILE A C 1
ATOM 4691 O O . ILE A 1 593 ? -8.566 -21.643 13.543 1.00 90.31 593 ILE A O 1
ATOM 4695 N N . MET A 1 594 ? -8.547 -22.770 15.495 1.00 89.81 594 MET A N 1
ATOM 4696 C CA . MET A 1 594 ? -9.437 -23.839 15.036 1.00 89.81 594 MET A CA 1
ATOM 4697 C C . MET A 1 594 ? -10.906 -23.374 15.073 1.00 89.81 594 MET A C 1
ATOM 4699 O O . MET A 1 594 ? -11.268 -22.587 15.959 1.00 89.81 594 MET A O 1
ATOM 4703 N N . PRO A 1 595 ? -11.778 -23.827 14.154 1.00 90.00 595 PRO A N 1
ATOM 4704 C CA . PRO A 1 595 ? -13.196 -23.452 14.153 1.00 90.00 595 PRO A CA 1
ATOM 4705 C C . PRO A 1 595 ? -13.903 -23.677 15.504 1.00 90.00 595 PRO A C 1
ATOM 4707 O O . PRO A 1 595 ? -14.644 -22.808 15.977 1.00 90.00 595 PRO A O 1
ATOM 4710 N N . GLU A 1 596 ? -13.627 -24.795 16.175 1.00 90.38 596 GLU A N 1
ATOM 4711 C CA . GLU A 1 596 ? -14.182 -25.146 17.486 1.00 90.38 596 GLU A CA 1
ATOM 4712 C C . GLU A 1 596 ? -13.721 -24.210 18.613 1.00 90.38 596 GLU A C 1
ATOM 4714 O O . GLU A 1 596 ? -14.498 -23.912 19.524 1.00 90.38 596 GLU A O 1
ATOM 4719 N N . ASP A 1 597 ? -12.502 -23.673 18.523 1.00 91.62 597 ASP A N 1
ATOM 4720 C CA . ASP A 1 597 ? -11.974 -22.687 19.469 1.00 91.62 597 ASP A CA 1
ATOM 4721 C C . ASP A 1 597 ? -12.610 -21.306 19.252 1.00 91.62 597 ASP A C 1
ATOM 4723 O O . ASP A 1 597 ? -12.796 -20.536 20.199 1.00 91.62 597 ASP A O 1
ATOM 4727 N N . ALA A 1 598 ? -12.971 -20.969 18.010 1.00 93.31 598 ALA A N 1
ATOM 4728 C CA . ALA A 1 598 ? -13.619 -19.702 17.681 1.00 93.31 598 ALA A CA 1
ATOM 4729 C C . ALA A 1 598 ? -15.095 -19.657 18.118 1.00 93.31 598 ALA A C 1
ATOM 4731 O O . ALA A 1 598 ? -15.610 -18.584 18.466 1.00 93.31 598 ALA A O 1
ATOM 4732 N N . LEU A 1 599 ? -15.776 -20.809 18.141 1.00 93.19 599 LEU A N 1
ATOM 4733 C CA . LEU A 1 599 ? -17.216 -20.917 18.389 1.00 93.19 599 LEU A CA 1
ATOM 4734 C C . LEU A 1 599 ? -17.680 -20.247 19.705 1.00 93.19 599 LEU A C 1
ATOM 4736 O O . LEU A 1 599 ? -18.623 -19.449 19.654 1.00 93.19 599 LEU A O 1
ATOM 4740 N N . PRO A 1 600 ? -17.028 -20.448 20.871 1.00 93.88 600 PRO A N 1
ATOM 4741 C CA . PRO A 1 600 ? -17.425 -19.795 22.119 1.00 93.88 600 PRO A CA 1
ATOM 4742 C C . PRO A 1 600 ? -17.401 -18.269 22.063 1.00 93.88 600 PRO A C 1
ATOM 4744 O O . PRO A 1 600 ? -18.180 -17.629 22.769 1.00 93.88 600 PRO A O 1
ATOM 4747 N N . ALA A 1 601 ? -16.506 -17.680 21.269 1.00 95.50 601 ALA A N 1
ATOM 4748 C CA . ALA A 1 601 ? -16.422 -16.236 21.092 1.00 95.50 601 ALA A CA 1
ATOM 4749 C C . ALA A 1 601 ? -17.455 -15.729 20.073 1.00 95.50 601 ALA A C 1
ATOM 4751 O O . ALA A 1 601 ? -18.094 -14.706 20.325 1.00 95.50 601 ALA A O 1
ATOM 4752 N N . LEU A 1 602 ? -17.685 -16.474 18.986 1.00 94.19 602 LEU A N 1
ATOM 4753 C CA . LEU A 1 602 ? -18.722 -16.172 17.994 1.00 94.19 602 LEU A CA 1
ATOM 4754 C C . LEU A 1 602 ? -20.123 -16.139 18.610 1.00 94.19 602 LEU A C 1
ATOM 4756 O O . LEU A 1 602 ? -20.864 -15.186 18.395 1.00 94.19 602 LEU A O 1
ATOM 4760 N N . MET A 1 603 ? -20.467 -17.125 19.443 1.00 93.56 603 MET A N 1
ATOM 4761 C CA . MET A 1 603 ? -21.789 -17.219 20.083 1.00 93.56 603 MET A CA 1
ATOM 4762 C C . MET A 1 603 ? -22.111 -16.065 21.049 1.00 93.56 603 MET A C 1
ATOM 4764 O O . MET A 1 603 ? -23.246 -15.937 21.506 1.00 93.56 603 MET A O 1
ATOM 4768 N N . ARG A 1 604 ? -21.119 -15.244 21.408 1.00 94.81 604 ARG A N 1
ATOM 4769 C CA . ARG A 1 604 ? -21.257 -14.138 22.370 1.00 94.81 604 ARG A CA 1
ATOM 4770 C C . ARG A 1 604 ? -21.264 -12.774 21.706 1.00 94.81 604 ARG A C 1
ATOM 4772 O O . ARG A 1 604 ? -21.223 -11.774 22.417 1.00 94.81 604 ARG A O 1
ATOM 4779 N N . ALA A 1 605 ? -21.238 -12.713 20.379 1.00 96.12 605 ALA A N 1
ATOM 4780 C CA . ALA A 1 605 ? -21.162 -11.465 19.647 1.00 96.12 605 ALA A CA 1
ATOM 4781 C C . ALA A 1 605 ? -22.204 -11.404 18.534 1.00 96.12 605 ALA A C 1
ATOM 4783 O O . ALA A 1 605 ? -22.492 -12.392 17.867 1.00 96.12 605 ALA A O 1
ATOM 4784 N N . LYS A 1 606 ? -22.746 -10.207 18.303 1.00 96.00 606 LYS A N 1
ATOM 4785 C CA . LYS A 1 606 ? -23.712 -9.966 17.218 1.00 96.00 606 LYS A CA 1
ATOM 4786 C C . LYS A 1 606 ? -23.044 -9.835 15.848 1.00 96.00 606 LYS A C 1
ATOM 4788 O O . LYS A 1 606 ? -23.676 -10.091 14.830 1.00 96.00 606 LYS A O 1
ATOM 4793 N N . GLN A 1 607 ? -21.789 -9.392 15.823 1.00 95.69 607 GLN A N 1
ATOM 4794 C CA . GLN A 1 607 ? -21.002 -9.175 14.614 1.00 95.69 607 GLN A CA 1
ATOM 4795 C C . GLN A 1 607 ? -19.610 -9.783 14.785 1.00 95.69 607 GLN A C 1
ATOM 4797 O O . GLN A 1 607 ? -18.994 -9.610 15.834 1.00 95.69 607 GLN A O 1
ATOM 4802 N N . ALA A 1 608 ? -19.092 -10.439 13.748 1.00 95.38 608 ALA A N 1
ATOM 4803 C CA . ALA A 1 608 ? -17.735 -10.973 13.725 1.00 95.38 608 ALA A CA 1
ATOM 4804 C C . ALA A 1 608 ? -16.881 -10.258 12.671 1.00 95.38 608 ALA A C 1
ATOM 4806 O O . ALA A 1 608 ? -17.338 -9.991 11.560 1.00 95.38 608 ALA A O 1
ATOM 4807 N N . ILE A 1 609 ? -15.635 -9.955 13.025 1.00 95.75 609 ILE A N 1
ATOM 4808 C CA . ILE A 1 609 ? -14.588 -9.513 12.104 1.00 95.75 609 ILE A CA 1
ATOM 4809 C C . ILE A 1 609 ? -13.446 -10.511 12.212 1.00 95.75 609 ILE A C 1
ATOM 4811 O O . ILE A 1 609 ? -12.908 -10.732 13.294 1.00 95.75 609 ILE A O 1
ATOM 4815 N N . ILE A 1 610 ? -13.071 -11.105 11.086 1.00 95.31 610 ILE A N 1
ATOM 4816 C CA . ILE A 1 610 ? -12.086 -12.181 11.035 1.00 95.31 610 ILE A CA 1
ATOM 4817 C C . ILE A 1 610 ? -10.882 -11.657 10.257 1.00 95.31 610 ILE A C 1
ATOM 4819 O O . ILE A 1 610 ? -10.972 -11.368 9.063 1.00 95.31 610 ILE A O 1
ATOM 4823 N N . MET A 1 611 ? -9.760 -11.459 10.949 1.00 93.12 611 MET A N 1
ATOM 4824 C CA . MET A 1 611 ? -8.510 -10.996 10.359 1.00 93.12 611 MET A CA 1
ATOM 4825 C C . MET A 1 611 ? -7.453 -12.089 10.390 1.00 93.12 611 MET A C 1
ATOM 4827 O O . MET A 1 611 ? -7.199 -12.739 11.400 1.00 93.12 611 MET A O 1
ATOM 4831 N N . GLY A 1 612 ? -6.783 -12.243 9.257 1.00 90.81 612 GLY A N 1
ATOM 4832 C CA . GLY A 1 612 ? -5.715 -13.204 9.086 1.00 90.81 612 GLY A CA 1
ATOM 4833 C C . GLY A 1 612 ? -5.187 -13.184 7.662 1.00 90.81 612 GLY A C 1
ATOM 4834 O O . GLY A 1 612 ? -5.437 -12.248 6.889 1.00 90.81 612 GLY A O 1
ATOM 4835 N N . ASP A 1 613 ? -4.425 -14.217 7.356 1.00 88.50 613 ASP A N 1
ATOM 4836 C CA . ASP A 1 613 ? -3.768 -14.438 6.080 1.00 88.50 613 ASP A CA 1
ATOM 4837 C C . ASP A 1 613 ? -3.740 -15.946 5.826 1.00 88.50 613 ASP A C 1
ATOM 4839 O O . ASP A 1 613 ? -3.193 -16.685 6.647 1.00 88.50 613 ASP A O 1
ATOM 4843 N N . THR A 1 614 ? -4.365 -16.391 4.736 1.00 83.56 614 THR A N 1
ATOM 4844 C CA . THR A 1 614 ? -4.456 -17.813 4.367 1.00 83.56 614 THR A CA 1
ATOM 4845 C C . THR A 1 614 ? -3.111 -18.379 3.922 1.00 83.56 614 THR A C 1
ATOM 4847 O O . THR A 1 614 ? -2.917 -19.586 3.965 1.00 83.56 614 THR A O 1
ATOM 4850 N N . GLN A 1 615 ? -2.161 -17.515 3.552 1.00 81.56 615 GLN A N 1
ATOM 4851 C CA . GLN A 1 615 ? -0.801 -17.901 3.170 1.00 81.56 615 GLN A CA 1
ATOM 4852 C C . GLN A 1 615 ? 0.151 -18.002 4.378 1.00 81.56 615 GLN A C 1
ATOM 4854 O O . GLN A 1 615 ? 1.336 -18.297 4.219 1.00 81.56 615 GLN A O 1
ATOM 4859 N N . GLN A 1 616 ? -0.327 -17.719 5.597 1.00 76.69 616 GLN A N 1
ATOM 4860 C CA . GLN A 1 616 ? 0.441 -17.918 6.830 1.00 76.69 616 GLN A CA 1
ATOM 4861 C C . GLN A 1 616 ? 0.175 -19.292 7.445 1.00 76.69 616 GLN A C 1
ATOM 4863 O O . GLN A 1 616 ? -0.815 -19.942 7.133 1.00 76.69 616 GLN A O 1
ATOM 4868 N N . LEU A 1 617 ? 1.078 -19.711 8.339 1.00 77.06 617 LEU A N 1
ATOM 4869 C CA . LEU A 1 617 ? 1.048 -21.030 8.971 1.00 77.06 617 LEU A CA 1
ATOM 4870 C C . LEU A 1 617 ? -0.335 -21.352 9.578 1.00 77.06 617 LEU A C 1
ATOM 4872 O O . LEU A 1 617 ? -0.862 -20.506 10.314 1.00 77.06 617 LEU A O 1
ATOM 4876 N N . PRO A 1 618 ? -0.874 -22.559 9.312 1.00 77.06 618 PRO A N 1
ATOM 4877 C CA . PRO A 1 618 ? -2.103 -23.046 9.927 1.00 77.06 618 PRO A CA 1
ATOM 4878 C C . PRO A 1 618 ? -1.905 -23.308 11.434 1.00 77.06 618 PRO A C 1
ATOM 4880 O O . PRO A 1 618 ? -0.783 -23.192 11.951 1.00 77.06 618 PRO A O 1
ATOM 4883 N N . PRO A 1 619 ? -2.973 -23.653 12.173 1.00 75.69 619 PRO A N 1
ATOM 4884 C CA . PRO A 1 619 ? -2.875 -23.956 13.593 1.00 75.69 619 PRO A CA 1
ATOM 4885 C C . PRO A 1 619 ? -1.965 -25.176 13.817 1.00 75.69 619 PRO A C 1
ATOM 4887 O O . PRO A 1 619 ? -2.064 -26.180 13.121 1.00 75.69 619 PRO A O 1
ATOM 4890 N N . THR A 1 620 ? -1.053 -25.105 14.788 1.00 66.94 620 THR A N 1
ATOM 4891 C CA . THR A 1 620 ? -0.138 -26.217 15.100 1.00 66.94 620 THR A CA 1
ATOM 4892 C C . THR A 1 620 ? -0.766 -27.178 16.112 1.00 66.94 620 THR A C 1
ATOM 4894 O O . THR A 1 620 ? -0.968 -26.788 17.265 1.00 66.94 620 THR A O 1
ATOM 4897 N N . SER A 1 621 ? -0.995 -28.439 15.738 1.00 55.88 621 SER A N 1
ATOM 4898 C CA . SER A 1 621 ? -1.492 -29.521 16.609 1.00 55.88 621 SER A CA 1
ATOM 4899 C C . SER A 1 621 ? -0.398 -30.075 17.547 1.00 55.88 621 SER A C 1
ATOM 4901 O O . SER A 1 621 ? -0.072 -31.257 17.552 1.00 55.88 621 SER A O 1
ATOM 4903 N N . PHE A 1 622 ? 0.214 -29.221 18.380 1.00 46.25 622 PHE A N 1
ATOM 4904 C CA . PHE A 1 622 ? 1.387 -29.600 19.197 1.00 46.25 622 PHE A CA 1
ATOM 4905 C C . PHE A 1 622 ? 1.088 -30.651 20.293 1.00 46.25 622 PHE A C 1
ATOM 4907 O O . PHE A 1 622 ? 2.015 -31.271 20.796 1.00 46.25 622 PHE A O 1
ATOM 4914 N N . PHE A 1 623 ? -0.182 -30.873 20.657 1.00 45.56 623 PHE A N 1
ATOM 4915 C CA . PHE A 1 623 ? -0.586 -31.766 21.760 1.00 45.56 623 PHE A CA 1
ATOM 4916 C C . PHE A 1 623 ? -1.320 -33.045 21.335 1.00 45.56 623 PHE A C 1
ATOM 4918 O O . PHE A 1 623 ? -1.688 -33.838 22.196 1.00 45.56 623 PHE A O 1
ATOM 4925 N N . GLN A 1 624 ? -1.551 -33.274 20.040 1.00 47.25 624 GLN A N 1
ATOM 4926 C CA . GLN A 1 624 ? -2.254 -34.488 19.601 1.00 47.25 624 GLN A CA 1
ATOM 4927 C C . GLN A 1 624 ? -1.332 -35.702 19.442 1.00 47.25 624 GLN A C 1
ATOM 4929 O O . GLN A 1 624 ? -1.806 -36.825 19.576 1.00 47.25 624 GLN A O 1
ATOM 4934 N N . LYS A 1 625 ? -0.019 -35.495 19.272 1.00 45.84 625 LYS A N 1
ATOM 4935 C CA . LYS A 1 625 ? 0.956 -36.595 19.174 1.00 45.84 625 LYS A CA 1
ATOM 4936 C C . LYS A 1 625 ? 1.180 -37.364 20.479 1.00 45.84 625 LYS A C 1
ATOM 4938 O O . LYS A 1 625 ? 1.459 -38.552 20.428 1.00 45.84 625 LYS A O 1
ATOM 4943 N N . ASP A 1 626 ? 1.000 -36.738 21.643 1.00 40.41 626 ASP A N 1
ATOM 4944 C CA . ASP A 1 626 ? 1.279 -37.401 22.930 1.00 40.41 626 ASP A CA 1
ATOM 4945 C C . ASP A 1 626 ? 0.170 -38.377 23.381 1.00 40.41 626 ASP A C 1
ATOM 4947 O O . ASP A 1 626 ? 0.369 -39.141 24.323 1.00 40.41 626 ASP A O 1
ATOM 4951 N N . ASN A 1 627 ? -0.992 -38.391 22.714 1.00 38.81 627 ASN A N 1
ATOM 4952 C CA . ASN A 1 627 ? -2.083 -39.328 23.020 1.00 38.81 627 ASN A CA 1
ATOM 4953 C C . ASN A 1 627 ? -2.040 -40.625 22.186 1.00 38.81 627 ASN A C 1
ATOM 4955 O O . ASN A 1 627 ? -2.875 -41.505 22.408 1.00 38.81 627 ASN A O 1
ATOM 4959 N N . GLU A 1 628 ? -1.085 -40.782 21.259 1.00 42.22 628 GLU A N 1
ATOM 4960 C CA . GLU A 1 628 ? -0.941 -42.014 20.461 1.00 42.22 628 GLU A CA 1
ATOM 4961 C C . GLU A 1 628 ? -0.496 -43.222 21.309 1.00 42.22 628 GLU A C 1
ATOM 4963 O O . GLU A 1 628 ? -0.889 -44.352 21.021 1.00 42.22 628 GLU A O 1
ATOM 4968 N N . ASP A 1 629 ? 0.220 -43.005 22.417 1.00 41.38 629 ASP A N 1
ATOM 4969 C CA . ASP A 1 629 ? 0.822 -44.099 23.195 1.00 41.38 629 ASP A CA 1
ATOM 4970 C C . ASP A 1 629 ? -0.117 -44.773 24.220 1.00 41.38 629 ASP A C 1
ATOM 4972 O O . ASP A 1 629 ? 0.277 -45.746 24.864 1.00 41.38 629 ASP A O 1
ATOM 4976 N N . THR A 1 630 ? -1.366 -44.313 24.402 1.00 40.47 630 THR A N 1
ATOM 4977 C CA . THR A 1 630 ? -2.262 -44.857 25.457 1.00 40.47 630 THR A CA 1
ATOM 4978 C C . THR A 1 630 ? -3.598 -45.451 25.002 1.00 40.47 630 THR A C 1
ATOM 4980 O O . THR A 1 630 ? -4.317 -45.989 25.844 1.00 40.47 630 THR A O 1
ATOM 4983 N N . ILE A 1 631 ? -3.927 -45.467 23.704 1.00 41.25 631 ILE A N 1
ATOM 4984 C CA . ILE A 1 631 ? -5.189 -46.061 23.198 1.00 41.25 631 ILE A CA 1
ATOM 4985 C C . ILE A 1 631 ? -4.927 -47.110 22.101 1.00 41.25 631 ILE A C 1
ATOM 4987 O O . ILE A 1 631 ? -5.656 -47.225 21.122 1.00 41.25 631 ILE A O 1
ATOM 4991 N N . ALA A 1 632 ? -3.890 -47.930 22.273 1.00 38.97 632 ALA A N 1
ATOM 4992 C CA . ALA A 1 632 ? -3.598 -49.061 21.388 1.00 38.97 632 ALA A CA 1
ATOM 4993 C C . ALA A 1 632 ? -3.933 -50.419 22.036 1.00 38.97 632 ALA A C 1
ATOM 4995 O O . ALA A 1 632 ? -3.131 -51.342 21.993 1.00 38.97 632 ALA A O 1
ATOM 4996 N N . THR A 1 633 ? -5.113 -50.571 22.652 1.00 39.31 633 THR A N 1
ATOM 4997 C CA . THR A 1 633 ? -5.681 -51.903 22.966 1.00 39.31 633 THR A CA 1
ATOM 4998 C C . THR A 1 633 ? -7.212 -51.886 22.883 1.00 39.31 633 THR A C 1
ATOM 5000 O O . THR A 1 633 ? -7.915 -51.739 23.876 1.00 39.31 633 THR A O 1
ATOM 5003 N N . GLY A 1 634 ? -7.757 -52.046 21.677 1.00 35.50 634 GLY A N 1
ATOM 5004 C CA . GLY A 1 634 ? -9.200 -52.216 21.488 1.00 35.50 634 GLY A CA 1
ATOM 5005 C C . GLY A 1 634 ? -9.611 -52.086 20.030 1.00 35.50 634 GLY A C 1
ATOM 5006 O O . GLY A 1 634 ? -9.779 -50.987 19.522 1.00 35.50 634 GLY A O 1
ATOM 5007 N N . ALA A 1 635 ? -9.741 -53.221 19.349 1.00 42.53 635 ALA A N 1
ATOM 5008 C CA . ALA A 1 635 ? -10.161 -53.298 17.959 1.00 42.53 635 ALA A CA 1
ATOM 5009 C C . ALA A 1 635 ? -11.580 -52.733 17.743 1.00 42.53 635 ALA A C 1
ATOM 5011 O O . ALA A 1 635 ? -12.513 -53.133 18.437 1.00 42.53 635 ALA A O 1
ATOM 5012 N N . GLY A 1 636 ? -11.735 -51.895 16.712 1.00 39.56 636 GLY A N 1
ATOM 5013 C CA . GLY A 1 636 ? -13.018 -51.605 16.064 1.00 39.56 636 GLY A CA 1
ATOM 5014 C C . GLY A 1 636 ? -13.441 -50.134 16.049 1.00 39.56 636 GLY A C 1
ATOM 5015 O O . GLY A 1 636 ? -14.114 -49.681 16.967 1.00 39.56 636 GLY A O 1
ATOM 5016 N N . SER A 1 637 ? -13.111 -49.428 14.963 1.00 35.44 637 SER A N 1
ATOM 5017 C CA . SER A 1 637 ? -13.905 -48.405 14.239 1.00 35.44 637 SER A CA 1
ATOM 5018 C C . SER A 1 637 ? -12.982 -47.366 13.595 1.00 35.44 637 SER A C 1
ATOM 5020 O O . SER A 1 637 ? -11.891 -47.107 14.093 1.00 35.44 637 SER A O 1
ATOM 5022 N N . GLY A 1 638 ? -13.394 -46.852 12.433 1.00 39.25 638 GLY A N 1
ATOM 5023 C CA . GLY A 1 638 ? -12.636 -45.902 11.623 1.00 39.25 638 GLY A CA 1
ATOM 5024 C C . GLY A 1 638 ? -12.112 -44.709 12.423 1.00 39.25 638 GLY A C 1
ATOM 5025 O O . GLY A 1 638 ? -12.783 -44.177 13.306 1.00 39.25 638 GLY A O 1
ATOM 5026 N N . SER A 1 639 ? -10.888 -44.343 12.072 1.00 39.03 639 SER A N 1
ATOM 5027 C CA . SER A 1 639 ? -10.042 -43.258 12.555 1.00 39.03 639 SER A CA 1
ATOM 5028 C C . SER A 1 639 ? -10.782 -41.921 12.709 1.00 39.03 639 SER A C 1
ATOM 5030 O O . SER A 1 639 ? -10.757 -41.058 11.838 1.00 39.03 639 SER A O 1
ATOM 5032 N N . ALA A 1 640 ? -11.339 -41.667 13.896 1.00 42.53 640 ALA A N 1
ATOM 5033 C CA . ALA A 1 640 ? -11.642 -40.296 14.325 1.00 42.53 640 ALA A CA 1
ATOM 5034 C C . ALA A 1 640 ? -10.385 -39.391 14.291 1.00 42.53 640 ALA A C 1
ATOM 5036 O O . ALA A 1 640 ? -10.504 -38.173 14.262 1.00 42.53 640 ALA A O 1
ATOM 5037 N N . THR A 1 641 ? -9.191 -39.989 14.264 1.00 41.03 641 THR A N 1
ATOM 5038 C CA . THR A 1 641 ? -7.879 -39.340 14.178 1.00 41.03 641 THR A CA 1
ATOM 5039 C C . THR A 1 641 ? -7.508 -38.830 12.782 1.00 41.03 641 THR A C 1
ATOM 5041 O O . THR A 1 641 ? -6.834 -37.813 12.703 1.00 41.03 641 THR A O 1
ATOM 5044 N N . GLU A 1 642 ? -7.959 -39.459 11.689 1.00 39.50 642 GLU A N 1
ATOM 5045 C CA . GLU A 1 642 ? -7.665 -38.962 10.326 1.00 39.50 642 GLU A CA 1
ATOM 5046 C C . GLU A 1 642 ? -8.550 -37.761 9.952 1.00 39.50 642 GLU A C 1
ATOM 5048 O O . GLU A 1 642 ? -8.154 -36.930 9.148 1.00 39.50 642 GLU A O 1
ATOM 5053 N N . ILE A 1 643 ? -9.722 -37.620 10.581 1.00 43.50 643 ILE A N 1
ATOM 5054 C CA . ILE A 1 643 ? -10.676 -36.529 10.309 1.00 43.50 643 ILE A CA 1
ATOM 5055 C C . ILE A 1 643 ? -10.197 -35.183 10.891 1.00 43.50 643 ILE A C 1
ATOM 5057 O O . ILE A 1 643 ? -10.630 -34.129 10.434 1.00 43.50 643 ILE A O 1
ATOM 5061 N N . ILE A 1 644 ? -9.322 -35.193 11.903 1.00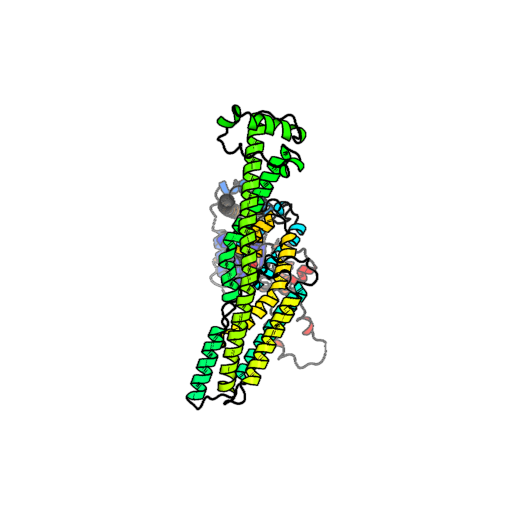 47.09 644 ILE A N 1
ATOM 5062 C CA . ILE A 1 644 ? -8.919 -33.975 12.628 1.00 47.09 644 ILE A CA 1
ATOM 5063 C C . ILE A 1 644 ? -7.723 -33.272 11.965 1.00 47.09 644 ILE A C 1
ATOM 5065 O O . ILE A 1 644 ? -7.633 -32.048 12.042 1.00 47.09 644 ILE A O 1
ATOM 5069 N N . ASP A 1 645 ? -6.849 -34.008 11.270 1.00 47.91 645 ASP A N 1
ATOM 5070 C CA . ASP A 1 645 ? -5.719 -33.422 10.525 1.00 47.91 645 ASP A CA 1
ATOM 5071 C C . ASP A 1 645 ? -6.162 -32.680 9.244 1.00 47.91 645 ASP A C 1
ATOM 5073 O O . ASP A 1 645 ? -5.404 -31.864 8.720 1.00 47.91 645 ASP A O 1
ATOM 5077 N N . ASP A 1 646 ? -7.400 -32.903 8.789 1.00 49.88 646 ASP A N 1
ATOM 5078 C CA . ASP A 1 646 ? -8.023 -32.237 7.634 1.00 49.88 646 ASP A CA 1
ATOM 5079 C C . ASP A 1 646 ? -8.878 -31.008 8.018 1.00 49.88 646 ASP A C 1
ATOM 5081 O O . ASP A 1 646 ? -9.547 -30.426 7.161 1.00 49.88 646 ASP A O 1
ATOM 5085 N N . LEU A 1 647 ? -8.901 -30.591 9.292 1.00 57.19 647 LEU A N 1
ATOM 5086 C CA . LEU A 1 647 ? -9.694 -29.425 9.689 1.00 57.19 647 LEU A CA 1
ATOM 5087 C C . LEU A 1 647 ? -9.020 -28.120 9.256 1.00 57.19 647 LEU A C 1
ATOM 5089 O O . LEU A 1 647 ? -7.966 -27.715 9.754 1.00 57.19 647 LEU A O 1
ATOM 5093 N N . ASP A 1 648 ? -9.693 -27.434 8.339 1.00 70.94 648 ASP A N 1
ATOM 5094 C CA . ASP A 1 648 ? -9.329 -26.110 7.871 1.00 70.94 648 ASP A CA 1
ATOM 5095 C C . ASP A 1 648 ? -9.304 -25.093 9.024 1.00 70.94 648 ASP A C 1
ATOM 5097 O O . ASP A 1 648 ? -10.126 -25.103 9.945 1.00 70.94 648 ASP A O 1
ATOM 5101 N N . SER A 1 649 ? -8.347 -24.160 8.971 1.00 85.94 649 SER A N 1
ATOM 5102 C CA . SER A 1 649 ? -8.300 -23.053 9.934 1.00 85.94 649 SER A CA 1
ATOM 5103 C C . SER A 1 649 ? -9.622 -22.277 9.944 1.00 85.94 649 SER A C 1
ATOM 5105 O O . SER A 1 649 ? -10.285 -22.144 8.914 1.00 85.94 649 SER A O 1
ATOM 5107 N N . PHE A 1 650 ? -9.958 -21.641 11.069 1.00 90.00 650 PHE A N 1
ATOM 5108 C CA . PHE A 1 650 ? -11.146 -20.790 11.167 1.00 90.00 650 PHE A CA 1
ATOM 5109 C C . PHE A 1 650 ? -11.198 -19.719 10.064 1.00 90.00 650 PHE A C 1
ATOM 5111 O O . PHE A 1 650 ? -12.273 -19.376 9.576 1.00 90.00 650 PHE A O 1
ATOM 5118 N N . LEU A 1 651 ? -10.041 -19.202 9.633 1.00 90.50 651 LEU A N 1
ATOM 5119 C CA . LEU A 1 651 ? -9.974 -18.271 8.509 1.00 90.50 651 LEU A CA 1
ATOM 5120 C C . LEU A 1 651 ? -10.356 -18.920 7.174 1.00 90.50 651 LEU A C 1
ATOM 5122 O O . LEU A 1 651 ? -11.081 -18.293 6.407 1.00 90.50 651 LEU A O 1
ATOM 5126 N N . ALA A 1 652 ? -9.861 -20.124 6.889 1.00 88.38 652 ALA A N 1
ATOM 5127 C CA . ALA A 1 652 ? -10.168 -20.831 5.647 1.00 88.38 652 ALA A CA 1
ATOM 5128 C C . ALA A 1 652 ? -11.678 -21.100 5.552 1.00 88.38 652 ALA A C 1
ATOM 5130 O O . ALA A 1 652 ? -12.315 -20.673 4.588 1.00 88.38 652 ALA A O 1
ATOM 5131 N N . GLU A 1 653 ? -12.282 -21.619 6.620 1.00 88.44 653 GLU A N 1
ATOM 5132 C CA . GLU A 1 653 ? -13.735 -21.806 6.699 1.00 88.44 653 GLU A CA 1
ATOM 5133 C C . GLU A 1 653 ? -14.511 -20.490 6.574 1.00 88.44 653 GLU A C 1
ATOM 5135 O O . GLU A 1 653 ? -15.514 -20.389 5.868 1.00 88.44 653 GLU A O 1
ATOM 5140 N N . ALA A 1 654 ? -14.022 -19.420 7.198 1.00 89.25 654 ALA A N 1
ATOM 5141 C CA . ALA A 1 654 ? -14.660 -18.117 7.094 1.00 89.25 654 ALA A CA 1
ATOM 5142 C C . ALA A 1 654 ? -14.659 -17.566 5.659 1.00 89.25 654 ALA A C 1
ATOM 5144 O O . ALA A 1 654 ? -15.623 -16.909 5.262 1.00 89.25 654 ALA A O 1
ATOM 5145 N N . THR A 1 655 ? -13.609 -17.824 4.875 1.00 88.81 655 THR A N 1
ATOM 5146 C CA . THR A 1 655 ? -13.502 -17.323 3.493 1.00 88.81 655 THR A CA 1
ATOM 5147 C C . THR A 1 655 ? -14.499 -17.957 2.526 1.00 88.81 655 THR A C 1
ATOM 5149 O O . THR A 1 655 ? -14.834 -17.331 1.523 1.00 88.81 655 THR A O 1
ATOM 5152 N N . THR A 1 656 ? -15.035 -19.144 2.829 1.00 87.25 656 THR A N 1
ATOM 5153 C CA . THR A 1 656 ? -16.072 -19.780 1.995 1.00 87.25 656 THR A CA 1
ATOM 5154 C C . THR A 1 656 ? -17.443 -19.125 2.174 1.00 87.25 656 THR A C 1
ATOM 5156 O O . THR A 1 656 ? -18.274 -19.150 1.267 1.00 87.25 656 THR A O 1
ATOM 5159 N N . THR A 1 657 ? -17.678 -18.525 3.345 1.00 86.12 657 THR A N 1
ATOM 5160 C CA . THR A 1 657 ? -19.010 -18.090 3.786 1.00 86.12 657 THR A CA 1
ATOM 5161 C C . THR A 1 657 ? -19.152 -16.566 3.873 1.00 86.12 657 THR A C 1
ATOM 5163 O O . THR A 1 657 ? -20.224 -16.026 3.592 1.00 86.12 657 THR A O 1
ATOM 5166 N N . PHE A 1 658 ? -18.098 -15.845 4.270 1.00 87.88 658 PHE A N 1
ATOM 5167 C CA . PHE A 1 658 ? -18.147 -14.406 4.549 1.00 87.88 658 PHE A CA 1
ATOM 5168 C C . PHE A 1 658 ? -17.493 -13.557 3.447 1.00 87.88 658 PHE A C 1
ATOM 5170 O O . PHE A 1 658 ? -16.567 -14.012 2.778 1.00 87.88 658 PHE A O 1
ATOM 5177 N N . PRO A 1 659 ? -17.921 -12.288 3.272 1.00 90.81 659 PRO A N 1
ATOM 5178 C CA . PRO A 1 659 ? -17.292 -11.383 2.316 1.00 90.81 659 PRO A CA 1
ATOM 5179 C C . PRO A 1 659 ? -15.838 -11.084 2.696 1.00 90.81 659 PRO A C 1
ATOM 5181 O O . PRO A 1 659 ? -15.532 -10.721 3.836 1.00 90.81 659 PRO A O 1
ATOM 5184 N N . GLU A 1 660 ? -14.947 -11.172 1.711 1.00 91.25 660 GLU A N 1
ATOM 5185 C CA . GLU A 1 660 ? -13.526 -10.905 1.890 1.00 91.25 660 GLU A CA 1
ATOM 5186 C C . GLU A 1 660 ? -13.145 -9.465 1.514 1.00 91.25 660 GLU A C 1
ATOM 5188 O O . GLU A 1 660 ? -13.534 -8.941 0.472 1.00 91.25 660 GLU A O 1
ATOM 5193 N N . PHE A 1 661 ? -12.294 -8.850 2.343 1.00 90.56 661 PHE A N 1
ATOM 5194 C CA . PHE A 1 661 ? -11.630 -7.580 2.044 1.00 90.56 661 PHE A CA 1
ATOM 5195 C C . PHE A 1 661 ? -10.114 -7.722 2.177 1.00 90.56 661 PHE A C 1
ATOM 5197 O O . PHE A 1 661 ? -9.630 -8.118 3.241 1.00 90.56 661 PHE A O 1
ATOM 5204 N N . SER A 1 662 ? -9.354 -7.364 1.143 1.00 89.62 662 SER A N 1
ATOM 5205 C CA . SER A 1 662 ? -7.887 -7.450 1.149 1.00 89.62 662 SER A CA 1
ATOM 5206 C C . SER A 1 662 ? -7.243 -6.103 1.498 1.00 89.62 662 SER A C 1
ATOM 5208 O O . SER A 1 662 ? -7.603 -5.061 0.949 1.00 89.62 662 SER A O 1
ATOM 5210 N N . LEU A 1 663 ? -6.268 -6.106 2.411 1.00 88.19 663 LEU A N 1
ATOM 5211 C CA . LEU A 1 663 ? -5.448 -4.928 2.697 1.00 88.19 663 LEU A CA 1
ATOM 5212 C C . LEU A 1 663 ? -4.433 -4.727 1.567 1.00 88.19 663 LEU A C 1
ATOM 5214 O O . LEU A 1 663 ? -3.548 -5.556 1.373 1.00 88.19 663 LEU A O 1
ATOM 5218 N N . LEU A 1 664 ? -4.571 -3.617 0.841 1.00 81.94 664 LEU A N 1
ATOM 5219 C CA . LEU A 1 664 ? -3.858 -3.370 -0.419 1.00 81.94 664 LEU A CA 1
ATOM 5220 C C . LEU A 1 664 ? -2.429 -2.838 -0.247 1.00 81.94 664 LEU A C 1
ATOM 5222 O O . LEU A 1 664 ? -1.632 -2.900 -1.175 1.00 81.94 664 LEU A O 1
ATOM 5226 N N . TRP A 1 665 ? -2.109 -2.286 0.924 1.00 77.56 665 TRP A N 1
ATOM 5227 C CA . TRP A 1 665 ? -0.869 -1.545 1.150 1.00 77.56 665 TRP A CA 1
ATOM 5228 C C . TRP A 1 665 ? 0.034 -2.245 2.146 1.00 77.56 665 TRP A C 1
ATOM 5230 O O . TRP A 1 665 ? -0.414 -2.667 3.210 1.00 77.56 665 TRP A O 1
ATOM 5240 N N . HIS A 1 666 ? 1.325 -2.302 1.831 1.00 82.12 666 HIS A N 1
ATOM 5241 C CA . HIS A 1 666 ? 2.345 -2.880 2.691 1.00 82.12 666 HIS A CA 1
ATOM 5242 C C . HIS A 1 666 ? 3.286 -1.794 3.233 1.00 82.12 666 HIS A C 1
ATOM 5244 O O . HIS A 1 666 ? 3.923 -1.066 2.481 1.00 82.12 666 HIS A O 1
ATOM 5250 N N . TYR A 1 667 ? 3.410 -1.709 4.558 1.00 82.88 667 TYR A N 1
ATOM 5251 C CA . TYR A 1 667 ? 4.131 -0.639 5.261 1.00 82.88 667 TYR A CA 1
ATOM 5252 C C . TYR A 1 667 ? 5.509 -1.058 5.793 1.00 82.88 667 TYR A C 1
ATOM 5254 O O . TYR A 1 667 ? 6.247 -0.225 6.316 1.00 82.88 667 TYR A O 1
ATOM 5262 N N . ARG A 1 668 ? 5.857 -2.351 5.728 1.00 78.69 668 ARG A N 1
ATOM 5263 C CA . ARG A 1 668 ? 7.104 -2.874 6.322 1.00 78.69 668 ARG A CA 1
ATOM 5264 C C . ARG A 1 668 ? 8.318 -2.724 5.399 1.00 78.69 668 ARG A C 1
ATOM 5266 O O . ARG A 1 668 ? 9.430 -2.603 5.903 1.00 78.69 668 ARG A O 1
ATOM 5273 N N . SER A 1 669 ? 8.120 -2.710 4.082 1.00 75.25 669 SER A N 1
ATOM 5274 C CA . SER A 1 669 ? 9.200 -2.500 3.114 1.00 75.25 669 SER A CA 1
ATOM 5275 C C . SER A 1 669 ? 9.136 -1.085 2.559 1.00 75.25 669 SER A C 1
ATOM 5277 O O . SER A 1 669 ? 8.067 -0.629 2.167 1.00 75.25 669 SER A O 1
ATOM 5279 N N . ARG A 1 670 ? 10.285 -0.404 2.514 1.00 67.19 670 ARG A N 1
ATOM 5280 C CA . ARG A 1 670 ? 10.442 0.862 1.778 1.00 67.19 670 ARG A CA 1
ATOM 5281 C C . ARG A 1 670 ? 10.657 0.640 0.280 1.00 67.19 670 ARG A C 1
ATOM 5283 O O . ARG A 1 670 ? 10.503 1.581 -0.487 1.00 67.19 670 ARG A O 1
ATOM 5290 N N . ASP A 1 671 ? 11.047 -0.574 -0.103 1.00 67.50 671 ASP A N 1
ATOM 5291 C CA . ASP A 1 671 ? 11.274 -0.979 -1.486 1.00 67.50 671 ASP A CA 1
ATOM 5292 C C . ASP A 1 671 ? 10.196 -1.984 -1.894 1.00 67.50 671 ASP A C 1
ATOM 5294 O O . ASP A 1 671 ? 10.143 -3.105 -1.376 1.00 67.50 671 ASP A O 1
ATOM 5298 N N . GLU A 1 672 ? 9.317 -1.576 -2.805 1.00 64.19 672 GLU A N 1
ATOM 5299 C CA . GLU A 1 672 ? 8.222 -2.415 -3.296 1.00 64.19 672 GLU A CA 1
ATOM 5300 C C . GLU A 1 672 ? 8.726 -3.685 -3.993 1.00 64.19 672 GLU A C 1
ATOM 5302 O O . GLU A 1 672 ? 8.045 -4.705 -3.987 1.00 64.19 672 GLU A O 1
ATOM 5307 N N . ARG A 1 673 ? 9.960 -3.692 -4.509 1.00 63.22 673 ARG A N 1
ATOM 5308 C CA . ARG A 1 673 ? 10.541 -4.878 -5.158 1.00 63.22 673 ARG A CA 1
ATOM 5309 C C . ARG A 1 673 ? 10.776 -6.037 -4.193 1.00 63.22 673 ARG A C 1
ATOM 5311 O O . ARG A 1 673 ? 10.845 -7.175 -4.628 1.00 63.22 673 ARG A O 1
ATOM 5318 N N . LEU A 1 674 ? 10.904 -5.762 -2.893 1.00 64.44 674 LEU A N 1
ATOM 5319 C CA . LEU A 1 674 ? 11.086 -6.798 -1.867 1.00 64.44 674 LEU A CA 1
ATOM 5320 C C . LEU A 1 674 ? 9.771 -7.486 -1.471 1.00 64.44 674 LEU A C 1
ATOM 5322 O O . LEU A 1 674 ? 9.786 -8.381 -0.629 1.00 64.44 674 LEU A O 1
ATOM 5326 N N . ILE A 1 675 ? 8.642 -7.015 -2.004 1.00 67.56 675 ILE A N 1
ATOM 5327 C CA . ILE A 1 675 ? 7.292 -7.466 -1.641 1.00 67.56 675 ILE A CA 1
ATOM 5328 C C . ILE A 1 675 ? 6.398 -7.738 -2.856 1.00 67.56 675 ILE A C 1
ATOM 5330 O O . ILE A 1 675 ? 5.313 -8.281 -2.681 1.00 67.56 675 ILE A O 1
ATOM 5334 N N . ALA A 1 676 ? 6.834 -7.362 -4.060 1.00 55.91 676 ALA A N 1
ATOM 5335 C CA . ALA A 1 676 ? 6.218 -7.763 -5.314 1.00 55.91 676 ALA A CA 1
ATOM 5336 C C . ALA A 1 676 ? 6.603 -9.224 -5.597 1.00 55.91 676 ALA A C 1
ATOM 5338 O O . ALA A 1 676 ? 7.687 -9.485 -6.120 1.00 55.91 676 ALA A O 1
ATOM 5339 N N . PHE A 1 677 ? 5.741 -10.154 -5.187 1.00 48.50 677 PHE A N 1
ATOM 5340 C CA . PHE A 1 677 ? 5.836 -11.582 -5.490 1.00 48.50 677 PHE A CA 1
ATOM 5341 C C . PHE A 1 677 ? 4.665 -12.013 -6.361 1.00 48.50 677 PHE A C 1
ATOM 5343 O O . PHE A 1 677 ? 3.540 -11.525 -6.096 1.00 48.50 677 PHE A O 1
#

Secondary structure (DSSP, 8-state):
---TTS-HHHHHHHHHHHHHHTT--EEEEES-HHHHHHHHHHHHHTT-GGGEEE---TTTHHHHHHHHHHHHHH------HHHHH---HHHHHHHHHHHHHHHHHHS-BTTTTB-HHHHHHHHHTTTTSPP-----TTGGG--HHHHHHHHHHHHHHHHHHHHH-SGGGSTTTT--TTSTTHHHHHHHHHHHHHHHHHHHHHHHHT------SHHHHHHHHHHHHHHHHTSS-HHHHHHHHTTHHHHHHHHHHHHHHHHHHHHHHTTB-GGGTTSPPPGGG-S-TTGGGT-HHHHHHHHHHGGGBSS---HHHHHHHHHHHHHHHHHHHHHHHHHHHHHHHHHHHHHHHHHHHHHHHHHHHHHHHHGGGSSHHHHHHHHHHHHHHHHHHHHHH-SS-TTTTSTTS-----GGGHHHHHHHHHHHHHHHHHHHHHHHHHTTS-HHHHHHHHHHHHHHTTSSHHHHHHHHHHHHHHHHHHHH--PPPHHHHHHHHHHHHHHHHHHHHHHHHHHHHHHS--S----TTS--HHHHHHHHHH-SS-PPPHHHHHHH-HHHHHHH--EEEE-HHHHHHH--TTT--BSEEEEESGGGS-HHHHHHHHTTBSSEEE---TTS-----TTTGGGTTS--S------TTTTTTT---HHHHHHHHS---------S-SSGGGT--

Solvent-accessible surface area (backbone atoms only — not comparable to full-atom values): 38825 Å² total; per-residue (Å²): 60,39,62,91,46,30,48,62,60,55,55,50,38,50,52,53,51,54,35,39,51,68,71,39,35,35,36,40,35,25,80,48,67,66,60,51,49,53,31,44,49,53,30,39,76,59,71,46,32,80,34,46,42,76,57,79,66,95,84,77,42,64,63,54,52,44,49,54,51,50,51,48,75,71,54,81,81,90,66,64,78,59,40,81,68,60,75,60,63,66,50,54,50,43,54,47,54,52,51,54,48,51,50,60,30,61,44,59,35,85,46,52,67,48,18,56,49,56,40,51,50,59,41,60,79,44,62,91,51,69,78,58,94,60,75,55,73,76,63,66,67,33,39,50,67,54,46,52,55,51,51,50,54,41,38,56,41,25,61,37,20,65,73,54,34,37,59,90,78,32,92,54,60,85,62,71,96,78,57,88,61,50,64,65,50,48,52,49,52,53,48,50,51,45,50,50,54,48,54,50,51,55,52,62,71,67,55,93,65,84,75,86,49,72,68,57,50,50,48,53,52,47,51,51,50,49,56,58,67,63,59,64,69,59,78,71,48,59,66,46,70,72,37,48,68,50,52,51,48,48,50,51,50,49,52,50,43,49,53,49,46,52,59,42,55,75,50,27,41,80,72,54,76,76,55,85,76,74,89,82,71,91,56,64,77,77,61,49,76,76,41,72,64,48,56,51,52,50,61,72,50,51,85,36,38,77,57,94,71,52,76,67,53,49,54,50,50,52,52,48,52,52,51,46,49,51,48,50,51,51,52,50,54,59,53,52,59,51,60,59,50,62,62,47,51,58,53,52,54,54,49,50,52,54,50,54,51,51,51,50,55,51,46,69,66,43,62,79,66,83,56,54,66,63,55,52,50,51,53,51,46,51,52,48,51,53,53,48,60,43,68,77,68,55,87,84,57,82,72,71,77,48,89,81,76,68,76,89,74,47,87,87,37,44,65,56,53,42,51,51,50,53,53,53,60,61,35,48,62,45,46,46,52,38,48,65,53,53,72,70,49,55,72,53,56,44,54,39,50,53,55,36,26,69,73,45,58,14,56,56,41,41,59,29,49,53,47,32,51,40,51,51,53,49,53,55,51,46,72,77,57,72,74,74,66,66,64,60,56,51,50,54,40,52,60,42,50,56,50,51,53,54,32,50,39,39,46,28,49,52,45,37,57,70,58,34,84,64,97,78,74,87,59,89,90,63,89,48,46,67,55,53,53,54,57,53,59,74,48,92,64,90,67,68,54,65,31,60,45,47,64,66,23,46,67,58,47,41,32,57,26,34,29,38,38,31,29,49,68,39,42,61,69,39,53,45,78,92,68,47,74,28,55,30,27,37,34,42,57,22,18,45,34,48,50,78,51,46,44,65,53,52,81,29,28,79,37,81,44,81,34,31,32,88,92,47,74,62,54,78,74,83,72,65,70,77,59,64,84,77,74,84,82,79,91,88,77,84,64,73,68,66,62,60,80,70,61,62,25,33,39,58,58,42,62,80,76,48,92,83,59,74,51,89,53,65,73,73,57,96,51,64,78,84,70,70,123

Foldseek 3Di:
DEDPQLCQLVVVLVVVLVCLLVLFFEEEAEQDPVSLVSNLVNCVVLVNNLLEAEDADDDPCLLVSLVSLVVLLPDADDFDPVLVVDDCVVLVVLVVVLVVVVCQQQQQDPQARGGVVRLVVLLVVLVVPDADQFDPPVLLNDHNVSVVVQLVLLVLLLVLCVQQWQLVPGLLLPDDDDPVCPLVLVLVLLVLVLVLLVVVLVVVVPPPDPPPDPVVVVVVVVVLVVVVVVFDPVVVVVVVVVCVVVVVVLVVLVVLLVVLVVVLVVFFPPVLLVDDQDPPPPDPPVVLVPDPRNVVRCVVRVVGTPDDDDPVRSSVSVVSSVVSVVSVVVSVVSVVVVVVVVVCVVVVVVVVVVVVVVVVVVVVVCVVPPCVVVVVVSVVVSVCVSVVSCVVNVPDCVVSPPDPQDDGDDSVCSVVRSVSSVSSSVSNVSSNVSVVSLVPDDPSVNVLLSVLSVVVSSHCSSSNVSNNSSVVSSVVVCVVDVDDDVVVSVVSSVVSVVVNSSSSSSSSSVSLVVLADDPDPPDPDDCALVNLSVVLNPDPDDRDDLQVNCLSRVSSSCSSRSYYYYYLVVLVVRHDQVRAATQEYEYEQQQQAFLVSCVSVVSRYPYYHYYHDVPDDHHDPPPPVVVPVPPPPDDDDDDPPVVVVPGGGSVVVCVVPDDDDYSPDRNPDPDCVVVPD